Protein AF-0000000066664271 (afdb_homodimer)

Foldseek 3Di:
DDDLVLVCLQAVPDVVLQCLQAAVLSDPAFFQDPPHLDRNVRNVVVLVVLCVLFVQAQDWAEEEEACALPSSVCCSCVPRNHQAYEYEHQDPVSQVNVVVVVDHRYYYYNDDLVPDDDPAATQGYEYAAPVQQQAFPVCVVVVNLLVSLLVVLVSNLVRHDAFGKYKYKHKAQFDDDPDPVLNVLVVCLQVNNRDRTHGYHPVSNVSRNPPFKDWDDKDKDLVRRLSNLVSSLVSLVVCQVVCCVPPRDVVSVVSNSNSVSSNVCSVVVSMIMMITRITGDPDRD/DDDLVLVCLQAVPDVVLQCLQAAVLSDPAFFQDPPHLDRNVRNVVVLVVLCVLFVQAQDWAEEEEACALPSSVCCSCPPRNNQAYEYEHQDPVSQVNVVVVVDHRYYYYNDDLVPDDDPAATQGYEYAAPVQQQAFPVCVVVVNLLVSLLVVLVSNLVRHDAFGKYKYKHKAQDDDDPDPVLNVLVVCLQVNNRDRTHGYHPVSNVSRNPPFKDWDDKDKDLVRRLSNLVSSLVSLVVCQVVCCVPPRDVVSVVSNSNSVSSNVCSVVVSMIMMITRITGDPDGD

Solvent-accessible surface area (backbone atoms only — not comparable to full-atom values): 28493 Å² total; per-residue (Å²): 80,40,48,65,70,34,51,38,72,58,62,61,59,64,66,70,63,51,57,60,27,40,38,96,70,58,60,91,69,63,29,37,50,89,89,46,89,48,66,56,61,10,42,52,44,32,50,51,52,43,37,58,38,16,60,67,45,41,90,34,35,35,36,29,47,44,32,59,74,33,51,65,56,49,44,38,31,76,71,51,50,21,54,37,34,37,29,29,26,72,41,64,67,31,44,51,51,41,60,70,66,61,49,77,43,58,47,74,45,73,42,54,78,90,72,60,76,74,95,64,63,21,44,22,34,35,30,60,59,37,66,29,31,51,30,24,58,67,38,47,76,68,70,38,39,42,60,43,49,23,51,54,41,46,51,56,47,74,42,37,39,78,76,14,18,34,13,38,32,37,54,25,45,63,44,77,64,87,49,67,70,57,44,50,50,52,48,48,44,36,63,71,53,37,32,46,39,28,57,42,37,68,44,43,50,60,62,13,36,52,64,38,33,41,73,42,33,37,37,46,38,31,69,30,33,26,50,39,35,47,51,29,42,53,33,42,59,75,41,41,68,60,39,33,72,75,71,30,57,68,54,49,54,49,52,52,49,49,33,52,51,47,28,51,29,26,74,70,42,35,30,36,29,36,39,34,21,26,35,48,40,76,76,56,129,79,40,47,64,72,34,50,38,71,59,64,62,58,63,66,70,64,50,58,60,27,41,38,95,70,59,62,90,68,64,28,37,50,89,89,46,90,48,64,54,61,8,42,51,46,34,51,50,52,42,36,59,38,15,62,68,44,40,91,35,36,34,36,30,46,43,33,59,73,33,51,66,54,49,45,38,32,75,73,51,50,23,54,37,33,37,30,29,25,71,41,64,69,32,44,52,51,40,59,68,66,61,50,77,44,56,47,74,43,71,41,54,77,92,72,60,76,75,95,64,65,22,45,20,33,34,30,60,58,36,67,30,31,52,30,24,57,67,39,45,77,70,71,38,39,42,61,44,49,22,51,55,40,46,51,56,46,73,42,36,38,80,76,14,20,35,13,39,33,36,55,26,43,64,44,78,63,87,48,66,70,55,43,50,50,53,49,47,43,36,63,70,53,37,33,47,40,28,56,44,38,67,42,42,50,61,61,13,36,50,65,38,33,40,73,43,34,36,37,45,38,30,68,31,33,25,50,39,34,47,52,29,41,54,34,41,58,74,40,40,69,62,40,33,72,74,70,29,58,66,55,49,53,51,52,52,48,49,32,51,50,49,30,52,30,26,73,70,43,34,29,37,29,38,40,35,20,26,36,48,39,76,76,57,128

Radius of gyration: 25.52 Å; Cα contacts (8 Å, |Δi|>4): 1141; chains: 2; bounding box: 51×79×54 Å

InterPro domains:
  IPR003333 Cyclopropane mycolic acid synthase [PIRSF003085] (2-283)
  IPR029063 S-adenosyl-L-methionine-dependent methyltransferase superfamily [G3DSA:3.40.50.150] (1-280)
  IPR029063 S-adenosyl-L-methionine-dependent methyltransferase superfamily [SSF53335] (11-280)
  IPR050723 Cyclopropane Fatty Acid Synthase/Methyltransferase [PTHR43667] (3-283)

pLDDT: mean 92.98, std 7.68, range [58.53, 98.94]

Structure (mmCIF, N/CA/C/O backbone):
data_AF-0000000066664271-model_v1
#
loop_
_entity.id
_entity.type
_entity.pdbx_description
1 polymer 'Cyclopropane-fatty-acyl-phospholipid synthase'
#
loop_
_atom_site.group_PDB
_atom_site.id
_atom_site.type_symbol
_atom_site.label_atom_id
_atom_site.label_alt_id
_atom_site.label_comp_id
_atom_site.label_asym_id
_atom_site.label_entity_id
_atom_site.label_seq_id
_atom_site.pdbx_PDB_ins_code
_atom_site.Cartn_x
_atom_site.Cartn_y
_atom_site.Cartn_z
_atom_site.occupancy
_atom_site.B_iso_or_equiv
_atom_site.auth_seq_id
_atom_site.auth_comp_id
_atom_site.auth_asym_id
_atom_site.auth_atom_id
_atom_site.pdbx_PDB_model_num
ATOM 1 N N . MET A 1 1 ? 8.594 23.844 -4.133 1 72.44 1 MET A N 1
ATOM 2 C CA . MET A 1 1 ? 8.234 23.734 -2.723 1 72.44 1 MET A CA 1
ATOM 3 C C . MET A 1 1 ? 7.539 25.016 -2.244 1 72.44 1 MET A C 1
ATOM 5 O O . MET A 1 1 ? 7.848 26.109 -2.717 1 72.44 1 MET A O 1
ATOM 9 N N . SER A 1 2 ? 6.586 24.766 -1.342 1 73.69 2 SER A N 1
ATOM 10 C CA . SER A 1 2 ? 5.961 25.938 -0.726 1 73.69 2 SER A CA 1
ATOM 11 C C . SER A 1 2 ? 6.992 26.812 -0.028 1 73.69 2 SER A C 1
ATOM 13 O O . SER A 1 2 ? 7.934 26.312 0.585 1 73.69 2 SER A O 1
ATOM 15 N N . SER A 1 3 ? 6.766 28.094 -0.192 1 72.31 3 SER A N 1
ATOM 16 C CA . SER A 1 3 ? 7.641 29.047 0.48 1 72.31 3 SER A CA 1
ATOM 17 C C . SER A 1 3 ? 7.27 29.203 1.951 1 72.31 3 SER A C 1
ATOM 19 O O . SER A 1 3 ? 6.191 28.781 2.369 1 72.31 3 SER A O 1
ATOM 21 N N . LYS A 1 4 ? 8.188 29.781 2.746 1 72.81 4 LYS A N 1
ATOM 22 C CA . LYS A 1 4 ? 7.918 30.125 4.141 1 72.81 4 LYS A CA 1
ATOM 23 C C . LYS A 1 4 ? 6.664 30.984 4.27 1 72.81 4 LYS A C 1
ATOM 25 O O . LYS A 1 4 ? 5.852 30.766 5.172 1 72.81 4 LYS A O 1
ATOM 30 N N . ALA A 1 5 ? 6.539 31.891 3.344 1 63.78 5 ALA A N 1
ATOM 31 C CA . ALA A 1 5 ? 5.395 32.781 3.354 1 63.78 5 ALA A CA 1
ATOM 32 C C . ALA A 1 5 ? 4.094 32.031 3.115 1 63.78 5 ALA A C 1
ATOM 34 O O . ALA A 1 5 ? 3.074 32.312 3.748 1 63.78 5 ALA A O 1
ATOM 35 N N . GLU A 1 6 ? 4.117 31.094 2.299 1 70.5 6 GLU A N 1
ATOM 36 C CA . GLU A 1 6 ? 2.939 30.281 1.983 1 70.5 6 GLU A CA 1
ATOM 37 C C . GLU A 1 6 ? 2.557 29.375 3.154 1 70.5 6 GLU A C 1
ATOM 39 O O . GLU A 1 6 ? 1.373 29.203 3.451 1 70.5 6 GLU A O 1
ATOM 44 N N . ILE A 1 7 ? 3.486 28.844 3.809 1 71.81 7 ILE A N 1
ATOM 45 C CA . ILE A 1 7 ? 3.256 28 4.973 1 71.81 7 ILE A CA 1
ATOM 46 C C . ILE A 1 7 ? 2.678 28.828 6.113 1 71.81 7 ILE A C 1
ATOM 48 O O . ILE A 1 7 ? 1.807 28.375 6.852 1 71.81 7 ILE A O 1
ATOM 52 N N . ALA A 1 8 ? 3.107 29.984 6.227 1 66 8 ALA A N 1
ATOM 53 C CA . ALA A 1 8 ? 2.666 30.906 7.277 1 66 8 ALA A CA 1
ATOM 54 C C . ALA A 1 8 ? 1.174 31.203 7.156 1 66 8 ALA A C 1
ATOM 56 O O . ALA A 1 8 ? 0.493 31.406 8.164 1 66 8 ALA A O 1
ATOM 57 N N . VAL A 1 9 ? 0.705 31.25 5.973 1 59.56 9 VAL A N 1
ATOM 58 C CA . VAL A 1 9 ? -0.709 31.516 5.73 1 59.56 9 VAL A CA 1
ATOM 59 C C . VAL A 1 9 ? -1.565 30.484 6.473 1 59.56 9 VAL A C 1
ATOM 61 O O . VAL A 1 9 ? -2.592 30.844 7.059 1 59.56 9 VAL A O 1
ATOM 64 N N . SER A 1 10 ? -1.077 29.359 6.5 1 64.56 10 SER A N 1
ATOM 65 C CA . SER A 1 10 ? -1.885 28.266 7.023 1 64.56 10 SER A CA 1
ATOM 66 C C . SER A 1 10 ? -1.554 27.969 8.484 1 64.56 10 SER A C 1
ATOM 68 O O . SER A 1 10 ? -2.393 27.469 9.227 1 64.56 10 SER A O 1
ATOM 70 N N . TYR A 1 11 ? -0.412 28.516 8.883 1 67.06 11 TYR A N 1
ATOM 71 C CA . TYR A 1 11 ? 0.021 27.969 10.164 1 67.06 11 TYR A CA 1
ATOM 72 C C . TYR A 1 11 ? 0.37 29.094 11.141 1 67.06 11 TYR A C 1
ATOM 74 O O . TYR A 1 11 ? 0.579 28.844 12.328 1 67.06 11 TYR A O 1
ATOM 82 N N . ASP A 1 12 ? 0.275 30.312 10.695 1 68.25 12 ASP A N 1
ATOM 83 C CA . ASP A 1 12 ? 0.764 31.375 11.562 1 68.25 12 ASP A CA 1
ATOM 84 C C . ASP A 1 12 ? -0.395 32.156 12.188 1 68.25 12 ASP A C 1
ATOM 86 O O . ASP A 1 12 ? -0.211 33.281 12.656 1 68.25 12 ASP A O 1
ATOM 90 N N . LEU A 1 13 ? -1.434 31.578 12.148 1 76.38 13 LEU A N 1
ATOM 91 C CA . LEU A 1 13 ? -2.543 32.156 12.898 1 76.38 13 LEU A CA 1
ATOM 92 C C . LEU A 1 13 ? -2.332 31.969 14.398 1 76.38 13 LEU A C 1
ATOM 94 O O . LEU A 1 13 ? -1.449 31.219 14.82 1 76.38 13 LEU A O 1
ATOM 98 N N . ASP A 1 14 ? -3.043 32.75 15.164 1 81.44 14 ASP A N 1
ATOM 99 C CA . ASP A 1 14 ? -3.049 32.656 16.625 1 81.44 14 ASP A CA 1
ATOM 100 C C . ASP A 1 14 ? -3.316 31.203 17.062 1 81.44 14 ASP A C 1
ATOM 102 O O . ASP A 1 14 ? -4.359 30.641 16.734 1 81.44 14 ASP A O 1
ATOM 106 N N . PRO A 1 15 ? -2.354 30.594 17.781 1 83.88 15 PRO A N 1
ATOM 107 C CA . PRO A 1 15 ? -2.541 29.219 18.234 1 83.88 15 PRO A CA 1
ATOM 108 C C . PRO A 1 15 ? -3.828 29.031 19.031 1 83.88 15 PRO A C 1
ATOM 110 O O . PRO A 1 15 ? -4.391 27.938 19.062 1 83.88 15 PRO A O 1
ATOM 113 N N . GLU A 1 16 ? -4.273 30.109 19.656 1 89.75 16 GLU A N 1
ATOM 114 C CA . GLU A 1 16 ? -5.5 30.016 20.438 1 89.75 16 GLU A CA 1
ATOM 115 C C . GLU A 1 16 ? -6.703 29.703 19.547 1 89.75 16 GLU A C 1
ATOM 117 O O . GLU A 1 16 ? -7.648 29.047 19.984 1 89.75 16 GLU A O 1
ATOM 122 N N . PHE A 1 17 ? -6.617 30.203 18.312 1 93.19 17 PHE A N 1
ATOM 123 C CA . PHE A 1 17 ? -7.672 29.891 17.344 1 93.19 17 PHE A CA 1
ATOM 124 C C . PHE A 1 17 ? -7.738 28.391 17.078 1 93.19 17 PHE A C 1
ATOM 126 O O . PHE A 1 17 ? -8.82 27.797 17.125 1 93.19 17 PHE A O 1
ATOM 133 N N . TYR A 1 18 ? -6.605 27.719 16.906 1 91 18 TYR A N 1
ATOM 134 C CA . TYR A 1 18 ? -6.547 26.297 16.578 1 91 18 TYR A CA 1
ATOM 135 C C . TYR A 1 18 ? -6.934 25.438 17.766 1 91 18 TYR A C 1
ATOM 137 O O . TYR A 1 18 ? -7.527 24.375 17.609 1 91 18 TYR A O 1
ATOM 145 N N . ARG A 1 19 ? -6.668 25.906 18.938 1 91.62 19 ARG A N 1
ATOM 146 C CA . ARG A 1 19 ? -6.965 25.156 20.156 1 91.62 19 ARG A CA 1
ATOM 147 C C . ARG A 1 19 ? -8.469 24.953 20.328 1 91.62 19 ARG A C 1
ATOM 149 O O . ARG A 1 19 ? -8.898 24.031 21.016 1 91.62 19 ARG A O 1
ATOM 156 N N . LEU A 1 20 ? -9.219 25.844 19.688 1 95.31 20 LEU A N 1
ATOM 157 C CA . LEU A 1 20 ? -10.672 25.812 19.875 1 95.31 20 LEU A CA 1
ATOM 158 C C . LEU A 1 20 ? -11.281 24.609 19.141 1 95.31 20 LEU A C 1
ATOM 160 O O . LEU A 1 20 ? -12.383 24.172 19.484 1 95.31 20 LEU A O 1
ATOM 164 N N . TRP A 1 21 ? -10.539 24.078 18.094 1 95.69 21 TRP A N 1
ATOM 165 C CA . TRP A 1 21 ? -11.258 23.078 17.312 1 95.69 21 TRP A CA 1
ATOM 166 C C . TRP A 1 21 ? -10.359 21.891 16.984 1 95.69 21 TRP A C 1
ATOM 168 O O . TRP A 1 21 ? -10.836 20.859 16.516 1 95.69 21 TRP A O 1
ATOM 178 N N . LEU A 1 22 ? -9.109 21.953 17.25 1 93.94 22 LEU A N 1
ATOM 179 C CA . LEU A 1 22 ? -8.234 20.781 17.125 1 93.94 22 LEU A CA 1
ATOM 180 C C . LEU A 1 22 ? -8.273 19.953 18.406 1 93.94 22 LEU A C 1
ATOM 182 O O . LEU A 1 22 ? -9.031 20.266 19.328 1 93.94 22 LEU A O 1
ATOM 186 N N . ASP A 1 23 ? -7.57 18.797 18.453 1 93.69 23 ASP A N 1
ATOM 187 C CA . ASP A 1 23 ? -7.453 17.984 19.656 1 93.69 23 ASP A CA 1
ATOM 188 C C . ASP A 1 23 ? -6.535 18.641 20.688 1 93.69 23 ASP A C 1
ATOM 190 O O . ASP A 1 23 ? -5.902 19.656 20.391 1 93.69 23 ASP A O 1
ATOM 194 N N . SER A 1 24 ? -6.453 18.094 21.891 1 91.44 24 SER A N 1
ATOM 195 C CA . SER A 1 24 ? -5.754 18.703 23.016 1 91.44 24 SER A CA 1
ATOM 196 C C . SER A 1 24 ? -4.262 18.844 22.734 1 91.44 24 SER A C 1
ATOM 198 O O . SER A 1 24 ? -3.584 19.672 23.328 1 91.44 24 SER A O 1
ATOM 200 N N . ARG A 1 25 ? -3.766 18.094 21.75 1 87.12 25 ARG A N 1
ATOM 201 C CA . ARG A 1 25 ? -2.344 18.141 21.422 1 87.12 25 ARG A CA 1
ATOM 202 C C . ARG A 1 25 ? -2.102 18.953 20.156 1 87.12 25 ARG A C 1
ATOM 204 O O . ARG A 1 25 ? -0.963 19.078 19.703 1 87.12 25 ARG A O 1
ATOM 211 N N . MET A 1 26 ? -3.119 19.438 19.516 1 86.19 26 MET A N 1
ATOM 212 C CA . MET A 1 26 ? -3.076 20.359 18.391 1 86.19 26 MET A CA 1
ATOM 213 C C . MET A 1 26 ? -2.502 19.688 17.141 1 86.19 26 MET A C 1
ATOM 215 O O . MET A 1 26 ? -1.644 20.25 16.469 1 86.19 26 MET A O 1
ATOM 219 N N . ASN A 1 27 ? -2.893 18.438 17 1 89.44 27 ASN A N 1
ATOM 220 C CA . ASN A 1 27 ? -2.57 17.781 15.727 1 89.44 27 ASN A CA 1
ATOM 221 C C . ASN A 1 27 ? -3.404 18.344 14.578 1 89.44 27 ASN A C 1
ATOM 223 O O . ASN A 1 27 ? -4.637 18.359 14.648 1 89.44 27 ASN A O 1
ATOM 227 N N . TYR A 1 28 ? -2.723 18.781 13.547 1 88.25 28 TYR A N 1
ATOM 228 C CA . TYR A 1 28 ? -3.416 19.375 12.406 1 88.25 28 TYR A CA 1
ATOM 229 C C . TYR A 1 28 ? -3.346 18.453 11.188 1 88.25 28 TYR A C 1
ATOM 231 O O . TYR A 1 28 ? -2.92 18.875 10.109 1 88.25 28 TYR A O 1
ATOM 239 N N . THR A 1 29 ? -3.672 17.172 11.352 1 93.25 29 THR A N 1
ATOM 240 C CA . THR A 1 29 ? -3.768 16.156 10.312 1 93.25 29 THR A CA 1
ATOM 241 C C . THR A 1 29 ? -4.742 15.055 10.719 1 93.25 29 THR A C 1
ATOM 243 O O . THR A 1 29 ? -5.434 15.172 11.734 1 93.25 29 THR A O 1
ATOM 246 N N . CYS A 1 30 ? -4.797 14.047 9.984 1 96.5 30 CYS A N 1
ATOM 247 C CA . CYS A 1 30 ? -5.785 12.984 10.086 1 96.5 30 CYS A CA 1
ATOM 248 C C . CYS A 1 30 ? -5.527 12.117 11.312 1 96.5 30 CYS A C 1
ATOM 250 O O . CYS A 1 30 ? -4.387 11.727 11.57 1 96.5 30 CYS A O 1
ATOM 252 N N . GLY A 1 31 ? -6.625 11.883 12.148 1 97.81 31 GLY A N 1
ATOM 253 C CA . GLY A 1 31 ? -6.57 10.828 13.148 1 97.81 31 GLY A CA 1
ATOM 254 C C . GLY A 1 31 ? -6.945 9.461 12.602 1 97.81 31 GLY A C 1
ATOM 255 O O . GLY A 1 31 ? -7.312 9.336 11.43 1 97.81 31 GLY A O 1
ATOM 256 N N . VAL A 1 32 ? -6.766 8.383 13.406 1 98.44 32 VAL A N 1
ATOM 257 C CA . VAL A 1 32 ? -7.137 7.02 13.047 1 98.44 32 VAL A CA 1
ATOM 258 C C . VAL A 1 32 ? -8.258 6.535 13.953 1 98.44 32 VAL A C 1
ATOM 260 O O . VAL A 1 32 ? -8.07 6.41 15.172 1 98.44 32 VAL A O 1
ATOM 263 N N . PHE A 1 33 ? -9.391 6.18 13.391 1 98.44 33 PHE A N 1
ATOM 264 C CA . PHE A 1 33 ? -10.602 5.922 14.156 1 98.44 33 PHE A CA 1
ATOM 265 C C . PHE A 1 33 ? -10.938 4.434 14.156 1 98.44 33 PHE A C 1
ATOM 267 O O . PHE A 1 33 ? -12.109 4.055 14.219 1 98.44 33 PHE A O 1
ATOM 274 N N . ASP A 1 34 ? -10.023 3.525 14.117 1 96.19 34 ASP A N 1
ATOM 275 C CA . ASP A 1 34 ? -10.242 2.084 14.055 1 96.19 34 ASP A CA 1
ATOM 276 C C . ASP A 1 34 ? -11.016 1.592 15.273 1 96.19 34 ASP A C 1
ATOM 278 O O . ASP A 1 34 ? -11.891 0.733 15.156 1 96.19 34 ASP A O 1
ATOM 282 N N . ASP A 1 35 ? -10.727 2.158 16.484 1 95.94 35 ASP A N 1
ATOM 283 C CA . ASP A 1 35 ? -11.312 1.594 17.703 1 95.94 35 ASP A CA 1
ATOM 284 C C . ASP A 1 35 ? -11.867 2.691 18.609 1 95.94 35 ASP A C 1
ATOM 286 O O . ASP A 1 35 ? -11.961 2.516 19.828 1 95.94 35 ASP A O 1
ATOM 290 N N . THR A 1 36 ? -12.102 3.859 18 1 96.88 36 THR A N 1
ATOM 291 C CA . THR A 1 36 ? -12.586 4.977 18.797 1 96.88 36 THR A CA 1
ATOM 292 C C . THR A 1 36 ? -13.391 5.949 17.938 1 96.88 36 THR A C 1
ATOM 294 O O . THR A 1 36 ? -13.25 5.977 16.719 1 96.88 36 THR A O 1
ATOM 297 N N . ASP A 1 37 ? -14.211 6.652 18.562 1 96.25 37 ASP A N 1
ATOM 298 C CA . ASP A 1 37 ? -14.898 7.754 17.906 1 96.25 37 ASP A CA 1
ATOM 299 C C . ASP A 1 37 ? -14.438 9.102 18.453 1 96.25 37 ASP A C 1
ATOM 301 O O . ASP A 1 37 ? -14.891 10.156 18 1 96.25 37 ASP A O 1
ATOM 305 N N . ASP A 1 38 ? -13.508 9.055 19.359 1 97.88 38 ASP A N 1
ATOM 306 C CA . ASP A 1 38 ? -13.008 10.266 20 1 97.88 38 ASP A CA 1
ATOM 307 C C . ASP A 1 38 ? -11.805 10.828 19.266 1 97.88 38 ASP A C 1
ATOM 309 O O . ASP A 1 38 ? -10.867 10.094 18.938 1 97.88 38 ASP A O 1
ATOM 313 N N . LEU A 1 39 ? -11.82 12.117 18.984 1 97.81 39 LEU A N 1
ATOM 314 C CA . LEU A 1 39 ? -10.781 12.758 18.172 1 97.81 39 LEU A CA 1
ATOM 315 C C . LEU A 1 39 ? -9.422 12.656 18.859 1 97.81 39 LEU A C 1
ATOM 317 O O . LEU A 1 39 ? -8.422 12.344 18.203 1 97.81 39 LEU A O 1
ATOM 321 N N . ASP A 1 40 ? -9.352 12.953 20.141 1 97 40 ASP A N 1
ATOM 322 C CA . ASP A 1 40 ? -8.07 12.93 20.844 1 97 40 ASP A CA 1
ATOM 323 C C . ASP A 1 40 ? -7.449 11.539 20.812 1 97 40 ASP A C 1
ATOM 325 O O . ASP A 1 40 ? -6.262 11.391 20.531 1 97 40 ASP A O 1
ATOM 329 N N . THR A 1 41 ? -8.281 10.523 21.062 1 97.56 41 THR A N 1
ATOM 330 C CA . THR A 1 41 ? -7.809 9.141 21.031 1 97.56 41 THR A CA 1
ATOM 331 C C . THR A 1 41 ? -7.395 8.742 19.609 1 97.56 41 THR A C 1
ATOM 333 O O . THR A 1 41 ? -6.414 8.016 19.438 1 97.56 41 THR A O 1
ATOM 336 N N . ALA A 1 42 ? -8.133 9.211 18.609 1 98.31 42 ALA A N 1
ATOM 337 C CA . ALA A 1 42 ? -7.82 8.906 17.203 1 98.31 42 ALA A CA 1
ATOM 338 C C . ALA A 1 42 ? -6.469 9.492 16.812 1 98.31 42 ALA A C 1
ATOM 340 O O . ALA A 1 42 ? -5.734 8.891 16.016 1 98.31 42 ALA A O 1
ATOM 341 N N . GLN A 1 43 ? -6.203 10.656 17.328 1 97.25 43 GLN A N 1
ATOM 342 C CA . GLN A 1 43 ? -4.938 11.305 17.016 1 97.25 43 GLN A CA 1
ATOM 343 C C . GLN A 1 43 ? -3.758 10.539 17.609 1 97.25 43 GLN A C 1
ATOM 345 O O . GLN A 1 43 ? -2.711 10.406 16.969 1 97.25 43 GLN A O 1
ATOM 350 N N . LEU A 1 44 ? -3.92 10.016 18.766 1 95.62 44 LEU A N 1
ATOM 351 C CA . LEU A 1 44 ? -2.885 9.188 19.375 1 95.62 44 LEU A CA 1
ATOM 352 C C . LEU A 1 44 ? -2.723 7.871 18.609 1 95.62 44 LEU A C 1
ATOM 354 O O . LEU A 1 44 ? -1.604 7.379 18.453 1 95.62 44 LEU A O 1
ATOM 358 N N . ALA A 1 45 ? -3.865 7.312 18.203 1 97.44 45 ALA A N 1
ATOM 359 C CA . ALA A 1 45 ? -3.832 6.078 17.422 1 97.44 45 ALA A CA 1
ATOM 360 C C . ALA A 1 45 ? -3.047 6.27 16.125 1 97.44 45 ALA A C 1
ATOM 362 O O . ALA A 1 45 ? -2.324 5.367 15.695 1 97.44 45 ALA A O 1
ATOM 363 N N . LYS A 1 46 ? -3.211 7.438 15.516 1 97.94 46 LYS A N 1
ATOM 364 C CA . LYS A 1 46 ? -2.457 7.75 14.305 1 97.94 46 LYS A CA 1
ATOM 365 C C . LYS A 1 46 ? -0.956 7.75 14.57 1 97.94 46 LYS A C 1
ATOM 367 O O . LYS A 1 46 ? -0.177 7.211 13.781 1 97.94 46 LYS A O 1
ATOM 372 N N . LEU A 1 47 ? -0.535 8.344 15.664 1 96.5 47 LEU A N 1
ATOM 373 C CA . LEU A 1 47 ? 0.884 8.359 16.016 1 96.5 47 LEU A CA 1
ATOM 374 C C . LEU A 1 47 ? 1.402 6.945 16.25 1 96.5 47 LEU A C 1
ATOM 376 O O . LEU A 1 47 ? 2.523 6.613 15.867 1 96.5 47 LEU A O 1
ATOM 380 N N . ALA A 1 48 ? 0.552 6.16 16.891 1 96.12 48 ALA A N 1
ATOM 381 C CA . ALA A 1 48 ? 0.943 4.777 17.156 1 96.12 48 ALA A CA 1
ATOM 382 C C . ALA A 1 48 ? 1.197 4.02 15.852 1 96.12 48 ALA A C 1
ATOM 384 O O . ALA A 1 48 ? 2.162 3.26 15.75 1 96.12 48 ALA A O 1
ATOM 385 N N . VAL A 1 49 ? 0.373 4.215 14.875 1 97.69 49 VAL A N 1
ATOM 386 C CA . VAL A 1 49 ? 0.541 3.57 13.578 1 97.69 49 VAL A CA 1
ATOM 387 C C . VAL A 1 49 ? 1.861 4.008 12.945 1 97.69 49 VAL A C 1
ATOM 389 O O . VAL A 1 49 ? 2.639 3.176 12.477 1 97.69 49 VAL A O 1
ATOM 392 N N . LEU A 1 50 ? 2.104 5.277 12.945 1 98.38 50 LEU A N 1
ATOM 393 C CA . LEU A 1 50 ? 3.301 5.812 12.305 1 98.38 50 LEU A CA 1
ATOM 394 C C . LEU A 1 50 ? 4.559 5.383 13.055 1 98.38 50 LEU A C 1
ATOM 396 O O . LEU A 1 50 ? 5.609 5.176 12.445 1 98.38 50 LEU A O 1
ATOM 400 N N . HIS A 1 51 ? 4.414 5.266 14.398 1 97.88 51 HIS A N 1
ATOM 401 C CA . HIS A 1 51 ? 5.547 4.785 15.18 1 97.88 51 HIS A CA 1
ATOM 402 C C . HIS A 1 51 ? 5.855 3.326 14.867 1 97.88 51 HIS A C 1
ATOM 404 O O . HIS A 1 51 ? 7.02 2.932 14.812 1 97.88 51 HIS A O 1
ATOM 410 N N . GLU A 1 52 ? 4.816 2.564 14.695 1 97.88 52 GLU A N 1
ATOM 411 C CA . GLU A 1 52 ? 5.004 1.18 14.273 1 97.88 52 GLU A CA 1
ATOM 412 C C . GLU A 1 52 ? 5.656 1.106 12.898 1 97.88 52 GLU A C 1
ATOM 414 O O . GLU A 1 52 ? 6.594 0.33 12.695 1 97.88 52 GLU A O 1
ATOM 419 N N . PHE A 1 53 ? 5.211 1.924 11.961 1 98.75 53 PHE A N 1
ATOM 420 C CA . PHE A 1 53 ? 5.711 1.929 10.594 1 98.75 53 PHE A CA 1
ATOM 421 C C . PHE A 1 53 ? 7.184 2.324 10.555 1 98.75 53 PHE A C 1
ATOM 423 O O . PHE A 1 53 ? 7.949 1.822 9.727 1 98.75 53 PHE A O 1
ATOM 430 N N . ALA A 1 54 ? 7.586 3.186 11.477 1 98.62 54 ALA A N 1
ATOM 431 C CA . ALA A 1 54 ? 8.977 3.643 11.5 1 98.62 54 ALA A CA 1
ATOM 432 C C . ALA A 1 54 ? 9.82 2.768 12.422 1 98.62 54 ALA A C 1
ATOM 434 O O . ALA A 1 54 ? 11.016 3.021 12.602 1 98.62 54 ALA A O 1
ATOM 435 N N . ARG A 1 55 ? 9.211 1.806 13.102 1 97.81 55 ARG A N 1
ATOM 436 C CA . ARG A 1 55 ? 9.875 0.905 14.039 1 97.81 55 ARG A CA 1
ATOM 437 C C . ARG A 1 55 ? 10.547 1.686 15.164 1 97.81 55 ARG A C 1
ATOM 439 O O . ARG A 1 55 ? 11.727 1.461 15.461 1 97.81 55 ARG A O 1
ATOM 446 N N . ILE A 1 56 ? 9.812 2.52 15.727 1 97.88 56 ILE A N 1
ATOM 447 C CA . ILE A 1 56 ? 10.305 3.357 16.812 1 97.88 56 ILE A CA 1
ATOM 448 C C . ILE A 1 56 ? 10.656 2.488 18.016 1 97.88 56 ILE A C 1
ATOM 450 O O . ILE A 1 56 ? 9.914 1.564 18.359 1 97.88 56 ILE A O 1
ATOM 454 N N . ALA A 1 57 ? 11.75 2.787 18.625 1 95.5 57 ALA A N 1
ATOM 455 C CA . ALA A 1 57 ? 12.234 2.127 19.828 1 95.5 57 ALA A CA 1
ATOM 456 C C . ALA A 1 57 ? 13.055 3.084 20.688 1 95.5 57 ALA A C 1
ATOM 458 O O . ALA A 1 57 ? 13.578 4.086 20.188 1 95.5 57 ALA A O 1
ATOM 459 N N . PRO A 1 58 ? 13.156 2.803 21.953 1 94.06 58 PRO A N 1
ATOM 460 C CA . PRO A 1 58 ? 13.828 3.723 22.875 1 94.06 58 PRO A CA 1
ATOM 461 C C . PRO A 1 58 ? 15.266 4.016 22.469 1 94.06 58 PRO A C 1
ATOM 463 O O . PRO A 1 58 ? 15.758 5.129 22.672 1 94.06 58 PRO A O 1
ATOM 466 N N . ASP A 1 59 ? 15.938 3.154 21.938 1 90.94 59 ASP A N 1
ATOM 467 C CA . ASP A 1 59 ? 17.359 3.309 21.641 1 90.94 59 ASP A CA 1
ATOM 468 C C . ASP A 1 59 ? 17.578 3.924 20.266 1 90.94 59 ASP A C 1
ATOM 470 O O . ASP A 1 59 ? 18.719 4.074 19.812 1 90.94 59 ASP A O 1
ATOM 474 N N . ARG A 1 60 ? 16.578 4.406 19.625 1 93.06 60 ARG A N 1
ATOM 475 C CA . ARG A 1 60 ? 16.672 4.895 18.25 1 93.06 60 ARG A CA 1
ATOM 476 C C . ARG A 1 60 ? 16.688 6.418 18.219 1 93.06 60 ARG A C 1
ATOM 478 O O . ARG A 1 60 ? 16.016 7.07 19.016 1 93.06 60 ARG A O 1
ATOM 485 N N . THR A 1 61 ? 17.5 6.938 17.312 1 97.5 61 THR A N 1
ATOM 486 C CA . THR A 1 61 ? 17.438 8.352 16.969 1 97.5 61 THR A CA 1
ATOM 487 C C . THR A 1 61 ? 16.422 8.586 15.852 1 97.5 61 THR A C 1
ATOM 489 O O . THR A 1 61 ? 16.406 7.871 14.844 1 97.5 61 THR A O 1
ATOM 492 N N . VAL A 1 62 ? 15.555 9.617 16.062 1 98.62 62 VAL A N 1
ATOM 493 C CA . VAL A 1 62 ? 14.43 9.773 15.148 1 98.62 62 VAL A CA 1
ATOM 494 C C . VAL A 1 62 ? 14.438 11.188 14.562 1 98.62 62 VAL A C 1
ATOM 496 O O . VAL A 1 62 ? 14.664 12.164 15.281 1 98.62 62 VAL A O 1
ATOM 499 N N . LEU A 1 63 ? 14.25 11.281 13.266 1 98.75 63 LEU A N 1
ATOM 500 C CA . LEU A 1 63 ? 14.078 12.555 12.57 1 98.75 63 LEU A CA 1
ATOM 501 C C . LEU A 1 63 ? 12.625 12.773 12.188 1 98.75 63 LEU A C 1
ATOM 503 O O . LEU A 1 63 ? 11.992 11.883 11.602 1 98.75 63 LEU A O 1
ATOM 507 N N . ASP A 1 64 ? 12.086 13.891 12.578 1 98.56 64 ASP A N 1
ATOM 508 C CA . ASP A 1 64 ? 10.75 14.312 12.172 1 98.56 64 ASP A CA 1
ATOM 509 C C . ASP A 1 64 ? 10.82 15.469 11.18 1 98.56 64 ASP A C 1
ATOM 511 O O . ASP A 1 64 ? 11.031 16.625 11.57 1 98.56 64 ASP A O 1
ATOM 515 N N . ILE A 1 65 ? 10.57 15.188 9.898 1 98.25 65 ILE A N 1
ATOM 516 C CA . ILE A 1 65 ? 10.656 16.188 8.836 1 98.25 65 ILE A CA 1
ATOM 517 C C . ILE A 1 65 ? 9.328 16.938 8.727 1 98.25 65 ILE A C 1
ATOM 519 O O . ILE A 1 65 ? 8.328 16.359 8.297 1 98.25 65 ILE A O 1
ATOM 523 N N . GLY A 1 66 ? 9.344 18.172 8.945 1 95.88 66 GLY A N 1
ATOM 524 C CA . GLY A 1 66 ? 8.094 18.906 9.086 1 95.88 66 GLY A CA 1
ATOM 525 C C . GLY A 1 66 ? 7.395 18.641 10.406 1 95.88 66 GLY A C 1
ATOM 526 O O . GLY A 1 66 ? 6.25 18.172 10.422 1 95.88 66 GLY A O 1
ATOM 527 N N . CYS A 1 67 ? 8.039 19.094 11.492 1 95.5 67 CYS A N 1
ATOM 528 C CA . CYS A 1 67 ? 7.641 18.594 12.805 1 95.5 67 CYS A CA 1
ATOM 529 C C . CYS A 1 67 ? 6.512 19.438 13.383 1 95.5 67 CYS A C 1
ATOM 531 O O . CYS A 1 67 ? 5.984 19.125 14.453 1 95.5 67 CYS A O 1
ATOM 533 N N . GLY A 1 68 ? 6.09 20.5 12.695 1 89.88 68 GLY A N 1
ATOM 534 C CA . GLY A 1 68 ? 5.012 21.328 13.203 1 89.88 68 GLY A CA 1
ATOM 535 C C . GLY A 1 68 ? 5.289 21.891 14.586 1 89.88 68 GLY A C 1
ATOM 536 O O . GLY A 1 68 ? 6.375 22.406 14.844 1 89.88 68 GLY A O 1
ATOM 537 N N . TRP A 1 69 ? 4.289 21.812 15.438 1 86.75 69 TRP A N 1
ATOM 538 C CA . TRP A 1 69 ? 4.406 22.375 16.781 1 86.75 69 TRP A CA 1
ATOM 539 C C . TRP A 1 69 ? 5.133 21.406 17.703 1 86.75 69 TRP A C 1
ATOM 541 O O . TRP A 1 69 ? 5.211 21.625 18.922 1 86.75 69 TRP A O 1
ATOM 551 N N . GLY A 1 70 ? 5.562 20.281 17.172 1 92.19 70 GLY A N 1
ATOM 552 C CA . GLY A 1 70 ? 6.418 19.375 17.938 1 92.19 70 GLY A CA 1
ATOM 553 C C . GLY A 1 70 ? 5.641 18.344 18.734 1 92.19 70 GLY A C 1
ATOM 554 O O . GLY A 1 70 ? 6.191 17.719 19.641 1 92.19 70 GLY A O 1
ATOM 555 N N . ASN A 1 71 ? 4.383 18.156 18.391 1 91.12 71 ASN A N 1
ATOM 556 C CA . ASN A 1 71 ? 3.57 17.203 19.141 1 91.12 71 ASN A CA 1
ATOM 557 C C . ASN A 1 71 ? 4.098 15.773 19 1 91.12 71 ASN A C 1
ATOM 559 O O . ASN A 1 71 ? 4.137 15.023 19.969 1 91.12 71 ASN A O 1
ATOM 563 N N . ASN A 1 72 ? 4.434 15.406 17.828 1 95.69 72 ASN A N 1
ATOM 564 C CA . ASN A 1 72 ? 5.012 14.086 17.609 1 95.69 72 ASN A CA 1
ATOM 565 C C . ASN A 1 72 ? 6.332 13.922 18.359 1 95.69 72 ASN A C 1
ATOM 567 O O . ASN A 1 72 ? 6.602 12.859 18.922 1 95.69 72 ASN A O 1
ATOM 571 N N . LEU A 1 73 ? 7.16 14.953 18.391 1 96.62 73 LEU A N 1
ATOM 572 C CA . LEU A 1 73 ? 8.422 14.914 19.109 1 96.62 73 LEU A CA 1
ATOM 573 C C . LEU A 1 73 ? 8.188 14.656 20.594 1 96.62 73 LEU A C 1
ATOM 575 O O . LEU A 1 73 ? 8.867 13.828 21.203 1 96.62 73 LEU A O 1
ATOM 579 N N . ALA A 1 74 ? 7.211 15.367 21.109 1 94.44 74 ALA A N 1
ATOM 580 C CA . ALA A 1 74 ? 6.863 15.18 22.516 1 94.44 74 ALA A CA 1
ATOM 581 C C . ALA A 1 74 ? 6.414 13.75 22.781 1 94.44 74 ALA A C 1
ATOM 583 O O . ALA A 1 74 ? 6.824 13.141 23.781 1 94.44 74 ALA A O 1
ATOM 584 N N . TYR A 1 75 ? 5.613 13.258 21.906 1 93.88 75 TYR A N 1
ATOM 585 C CA . TYR A 1 75 ? 5.109 11.898 22.078 1 93.88 75 TYR A CA 1
ATOM 586 C C . TYR A 1 75 ? 6.238 10.883 22 1 93.88 75 TYR A C 1
ATOM 588 O O . TYR A 1 75 ? 6.281 9.93 22.781 1 93.88 75 TYR A O 1
ATOM 596 N N . LEU A 1 76 ? 7.125 11.039 21.141 1 96.12 76 LEU A N 1
ATOM 597 C CA . LEU A 1 76 ? 8.266 10.148 20.953 1 96.12 76 LEU A CA 1
ATOM 598 C C . LEU A 1 76 ? 9.086 10.047 22.234 1 96.12 76 LEU A C 1
ATOM 600 O O . LEU A 1 76 ? 9.438 8.945 22.672 1 96.12 76 LEU A O 1
ATOM 604 N N . THR A 1 77 ? 9.383 11.18 22.859 1 95.25 77 THR A N 1
ATOM 605 C CA . THR A 1 77 ? 10.305 11.195 23.984 1 95.25 77 THR A CA 1
ATOM 606 C C . THR A 1 77 ? 9.578 10.883 25.297 1 95.25 77 THR A C 1
ATOM 608 O O . THR A 1 77 ? 10.094 10.164 26.141 1 95.25 77 THR A O 1
ATOM 611 N N . GLN A 1 78 ? 8.336 11.328 25.422 1 92.5 78 GLN A N 1
ATOM 612 C CA . GLN A 1 78 ? 7.641 11.227 26.688 1 92.5 78 GLN A CA 1
ATOM 613 C C . GLN A 1 78 ? 6.895 9.906 26.812 1 92.5 78 GLN A C 1
ATOM 615 O O . GLN A 1 78 ? 6.754 9.359 27.906 1 92.5 78 GLN A O 1
ATOM 620 N N . GLU A 1 79 ? 6.445 9.422 25.672 1 91.06 79 GLU A N 1
ATOM 621 C CA . GLU A 1 79 ? 5.59 8.234 25.719 1 91.06 79 GLU A CA 1
ATOM 622 C C . GLU A 1 79 ? 6.301 7.012 25.156 1 91.06 79 GLU A C 1
ATOM 624 O O . GLU A 1 79 ? 5.992 5.879 25.531 1 91.06 79 GLU A O 1
ATOM 629 N N . ARG A 1 80 ? 7.219 7.215 24.25 1 93.5 80 ARG A N 1
ATOM 630 C CA . ARG A 1 80 ? 7.875 6.082 23.609 1 93.5 80 ARG A CA 1
ATOM 631 C C . ARG A 1 80 ? 9.312 5.941 24.078 1 93.5 80 ARG A C 1
ATOM 633 O O . ARG A 1 80 ? 10.047 5.066 23.625 1 93.5 80 ARG A O 1
ATOM 640 N N . ASP A 1 81 ? 9.789 6.789 24.922 1 94.12 81 ASP A N 1
ATOM 641 C CA . ASP A 1 81 ? 11.094 6.742 25.578 1 94.12 81 ASP A CA 1
ATOM 642 C C . ASP A 1 81 ? 12.227 6.871 24.562 1 94.12 81 ASP A C 1
ATOM 644 O O . ASP A 1 81 ? 13.289 6.273 24.734 1 94.12 81 ASP A O 1
ATOM 648 N N . VAL A 1 82 ? 11.938 7.508 23.453 1 94.94 82 VAL A N 1
ATOM 649 C CA . VAL A 1 82 ? 12.992 7.781 22.484 1 94.94 82 VAL A CA 1
ATOM 650 C C . VAL A 1 82 ? 14 8.766 23.078 1 94.94 82 VAL A C 1
ATOM 652 O O . VAL A 1 82 ? 13.617 9.828 23.578 1 94.94 82 VAL A O 1
ATOM 655 N N . ALA A 1 83 ? 15.242 8.461 23.031 1 90.56 83 ALA A N 1
ATOM 656 C CA . ALA A 1 83 ? 16.25 9.258 23.719 1 90.56 83 ALA A CA 1
ATOM 657 C C . ALA A 1 83 ? 16.578 10.523 22.938 1 90.56 83 ALA A C 1
ATOM 659 O O . ALA A 1 83 ? 16.844 11.578 23.516 1 90.56 83 ALA A O 1
ATOM 660 N N . ARG A 1 84 ? 16.547 10.344 21.609 1 95.62 84 ARG A N 1
ATOM 661 C CA . ARG A 1 84 ? 16.906 11.484 20.781 1 95.62 84 ARG A CA 1
ATOM 662 C C . ARG A 1 84 ? 15.953 11.633 19.609 1 95.62 84 ARG A C 1
ATOM 664 O O . ARG A 1 84 ? 15.883 10.766 18.734 1 95.62 84 ARG A O 1
ATOM 671 N N . ALA A 1 85 ? 15.258 12.711 19.562 1 98.19 85 ALA A N 1
ATOM 672 C CA . ALA A 1 85 ? 14.359 13.078 18.469 1 98.19 85 ALA A CA 1
ATOM 673 C C . ALA A 1 85 ? 14.664 14.484 17.969 1 98.19 85 ALA A C 1
ATOM 675 O O . ALA A 1 85 ? 14.766 15.43 18.75 1 98.19 85 ALA A O 1
ATOM 676 N N . HIS A 1 86 ? 14.852 14.594 16.656 1 98.62 86 HIS A N 1
ATOM 677 C CA . HIS A 1 86 ? 15.141 15.883 16.047 1 98.62 86 HIS A C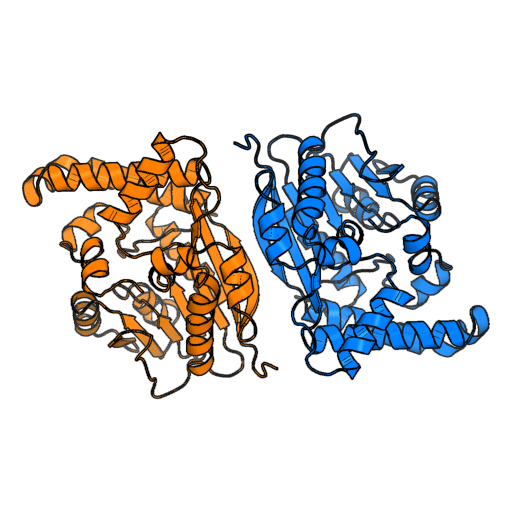A 1
ATOM 678 C C . HIS A 1 86 ? 14.07 16.281 15.039 1 98.62 86 HIS A C 1
ATOM 680 O O . HIS A 1 86 ? 13.656 15.453 14.211 1 98.62 86 HIS A O 1
ATOM 686 N N . GLY A 1 87 ? 13.586 17.5 15.18 1 98.31 87 GLY A N 1
ATOM 687 C CA . GLY A 1 87 ? 12.617 18 14.227 1 98.31 87 GLY A CA 1
ATOM 688 C C . GLY A 1 87 ? 13.18 19.078 13.32 1 98.31 87 GLY A C 1
ATOM 689 O O . GLY A 1 87 ? 14.109 19.797 13.703 1 98.31 87 GLY A O 1
ATOM 690 N N . ILE A 1 88 ? 12.633 19.172 12.117 1 97.12 88 ILE A N 1
ATOM 691 C CA . ILE A 1 88 ? 12.93 20.312 11.273 1 97.12 88 ILE A CA 1
ATOM 692 C C . ILE A 1 88 ? 11.625 20.984 10.828 1 97.12 88 ILE A C 1
ATOM 694 O O . ILE A 1 88 ? 10.641 20.297 10.555 1 97.12 88 ILE A O 1
ATOM 698 N N . THR A 1 89 ? 11.562 22.234 10.859 1 93.75 89 THR A N 1
ATOM 699 C CA . THR A 1 89 ? 10.422 23.047 10.453 1 93.75 89 THR A CA 1
ATOM 700 C C . THR A 1 89 ? 10.883 24.297 9.703 1 93.75 89 THR A C 1
ATOM 702 O O . THR A 1 89 ? 12.055 24.672 9.766 1 93.75 89 THR A O 1
ATOM 705 N N . LEU A 1 90 ? 9.93 24.875 8.93 1 90.81 90 LEU A N 1
ATOM 706 C CA . LEU A 1 90 ? 10.219 26.141 8.25 1 90.81 90 LEU A CA 1
ATOM 707 C C . LEU A 1 90 ? 9.703 27.328 9.055 1 90.81 90 LEU A C 1
ATOM 709 O O . LEU A 1 90 ? 10.047 28.469 8.766 1 90.81 90 LEU A O 1
ATOM 713 N N . SER A 1 91 ? 8.977 27.016 10.078 1 86.38 91 SER A N 1
ATOM 714 C CA . SER A 1 91 ? 8.305 28.062 10.836 1 86.38 91 SER A CA 1
ATOM 715 C C . SER A 1 91 ? 9.117 28.469 12.062 1 86.38 91 SER A C 1
ATOM 717 O O . SER A 1 91 ? 9.328 27.656 12.961 1 86.38 91 SER A O 1
ATOM 719 N N . GLN A 1 92 ? 9.422 29.781 12.117 1 89.06 92 GLN A N 1
ATOM 720 C CA . GLN A 1 92 ? 10.141 30.297 13.281 1 89.06 92 GLN A CA 1
ATOM 721 C C . GLN A 1 92 ? 9.281 30.203 14.539 1 89.06 92 GLN A C 1
ATOM 723 O O . GLN A 1 92 ? 9.789 29.906 15.625 1 89.06 92 GLN A O 1
ATOM 728 N N . ALA A 1 93 ? 8.023 30.422 14.352 1 84.19 93 ALA A N 1
ATOM 729 C CA . ALA A 1 93 ? 7.113 30.344 15.492 1 84.19 93 ALA A CA 1
ATOM 730 C C . ALA A 1 93 ? 7.074 28.938 16.078 1 84.19 93 ALA A C 1
ATOM 732 O O . ALA A 1 93 ? 7.086 28.766 17.297 1 84.19 93 ALA A O 1
ATOM 733 N N . GLN A 1 94 ? 7.039 27.938 15.195 1 87.88 94 GLN A N 1
ATOM 734 C CA . GLN A 1 94 ? 7.062 26.547 15.633 1 87.88 94 GLN A CA 1
ATOM 735 C C . GLN A 1 94 ? 8.383 26.203 16.312 1 87.88 94 GLN A C 1
ATOM 737 O O . GLN A 1 94 ? 8.391 25.594 17.391 1 87.88 94 GLN A O 1
ATOM 742 N N . TYR A 1 95 ? 9.43 26.641 15.711 1 93.62 95 TYR A N 1
ATOM 743 C CA . TYR A 1 95 ? 10.758 26.438 16.281 1 93.62 95 TYR A CA 1
ATOM 744 C C . TYR A 1 95 ? 10.844 27.016 17.688 1 93.62 95 TYR A C 1
ATOM 746 O O . TYR A 1 95 ? 11.258 26.328 18.625 1 93.62 95 TYR A O 1
ATOM 754 N N . ASP A 1 96 ? 10.414 28.266 17.812 1 92.44 96 ASP A N 1
ATOM 755 C CA . ASP A 1 96 ? 10.492 28.953 19.109 1 92.44 96 ASP A CA 1
ATOM 756 C C . ASP A 1 96 ? 9.664 28.234 20.172 1 92.44 96 ASP A C 1
ATOM 758 O O . ASP A 1 96 ? 10.078 28.141 21.328 1 92.44 96 ASP A O 1
ATOM 762 N N . ASP A 1 97 ? 8.523 27.812 19.734 1 89.31 97 ASP A N 1
ATOM 763 C CA . ASP A 1 97 ? 7.648 27.109 20.672 1 89.31 97 ASP A CA 1
ATOM 764 C C . ASP A 1 97 ? 8.297 25.812 21.172 1 89.31 97 ASP A C 1
ATOM 766 O O . ASP A 1 97 ? 8.25 25.516 22.359 1 89.31 97 ASP A O 1
ATOM 770 N N . ILE A 1 98 ? 8.891 25.062 20.328 1 94.19 98 ILE A N 1
ATOM 771 C CA . ILE A 1 98 ? 9.523 23.797 20.672 1 94.19 98 ILE A CA 1
ATOM 772 C C . ILE A 1 98 ? 10.719 24.047 21.578 1 94.19 98 ILE A C 1
ATOM 774 O O . ILE A 1 98 ? 10.898 23.344 22.578 1 94.19 98 ILE A O 1
ATOM 778 N N . VAL A 1 99 ? 11.484 25.094 21.281 1 96.5 99 VAL A N 1
ATOM 779 C CA . VAL A 1 99 ? 12.641 25.438 22.094 1 96.5 99 VAL A CA 1
ATOM 780 C C . VAL A 1 99 ? 12.188 25.844 23.5 1 96.5 99 VAL A C 1
ATOM 782 O O . VAL A 1 99 ? 12.797 25.438 24.5 1 96.5 99 VAL A O 1
ATOM 785 N N . ARG A 1 100 ? 11.141 26.562 23.516 1 95.12 100 ARG A N 1
ATOM 786 C CA . ARG A 1 100 ? 10.617 27.031 24.797 1 95.12 100 ARG A CA 1
ATOM 787 C C . ARG A 1 100 ? 10.18 25.859 25.672 1 95.12 100 ARG A C 1
ATOM 789 O O . ARG A 1 100 ? 10.352 25.891 26.891 1 95.12 100 ARG A O 1
ATOM 796 N N . ARG A 1 101 ? 9.57 24.906 25.078 1 93 101 ARG A N 1
ATOM 797 C CA . ARG A 1 101 ? 9.102 23.734 25.828 1 93 101 ARG A CA 1
ATOM 798 C C . ARG A 1 101 ? 10.266 22.969 26.438 1 93 101 ARG A C 1
ATOM 800 O O . ARG A 1 101 ? 10.109 22.312 27.469 1 93 101 ARG A O 1
ATOM 807 N N . ASP A 1 102 ? 11.422 22.984 25.859 1 94.12 102 ASP A N 1
ATOM 808 C CA . ASP A 1 102 ? 12.664 22.406 26.359 1 94.12 102 ASP A CA 1
ATOM 809 C C . ASP A 1 102 ? 12.461 20.953 26.781 1 94.12 102 ASP A C 1
ATOM 811 O O . ASP A 1 102 ? 12.781 20.578 27.906 1 94.12 102 ASP A O 1
ATOM 815 N N . LEU A 1 103 ? 11.875 20.203 25.922 1 93.5 103 LEU A N 1
ATOM 816 C CA . LEU A 1 103 ? 11.648 18.781 26.219 1 93.5 103 LEU A CA 1
ATOM 817 C C . LEU A 1 103 ? 12.945 18 26.156 1 93.5 103 LEU A C 1
ATOM 819 O O . LEU A 1 103 ? 13.719 18.141 25.203 1 93.5 103 LEU A O 1
ATOM 823 N N . PRO A 1 104 ? 13.156 17.188 27.203 1 93.94 104 PRO A N 1
ATOM 824 C CA . PRO A 1 104 ? 14.375 16.375 27.172 1 93.94 104 PRO A CA 1
ATOM 825 C C . PRO A 1 104 ? 14.438 15.461 25.953 1 93.94 104 PRO A C 1
ATOM 827 O O . PRO A 1 104 ? 13.445 14.812 25.625 1 93.94 104 PRO A O 1
ATOM 830 N N . GLY A 1 105 ? 15.594 15.461 25.297 1 95.69 105 GLY A N 1
ATOM 831 C CA . GLY A 1 105 ? 15.828 14.562 24.188 1 95.69 105 GLY A CA 1
ATOM 832 C C . GLY A 1 105 ? 15.344 15.125 22.859 1 95.69 105 GLY A C 1
ATOM 833 O O . GLY A 1 105 ? 15.547 14.508 21.812 1 95.69 105 GLY A O 1
ATOM 834 N N . VAL A 1 106 ? 14.734 16.312 22.906 1 97.62 106 VAL A N 1
ATOM 835 C CA . VAL A 1 106 ? 14.203 16.922 21.688 1 97.62 106 VAL A CA 1
ATOM 836 C C . VAL A 1 106 ? 15.109 18.062 21.219 1 97.62 106 VAL A C 1
ATOM 838 O O . VAL A 1 106 ? 15.484 18.922 22.031 1 97.62 106 VAL A O 1
ATOM 841 N N . THR A 1 107 ? 15.492 18.016 20.031 1 97.56 107 THR A N 1
ATOM 842 C CA . THR A 1 107 ? 16.156 19.141 19.375 1 97.56 107 THR A CA 1
ATOM 843 C C . THR A 1 107 ? 15.414 19.516 18.094 1 97.56 107 THR A C 1
ATOM 845 O O . THR A 1 107 ? 14.633 18.719 17.562 1 97.56 107 THR A O 1
ATOM 848 N N . VAL A 1 108 ? 15.594 20.766 17.672 1 97.88 108 VAL A N 1
ATOM 849 C CA . VAL A 1 108 ? 14.852 21.234 16.5 1 97.88 108 VAL A CA 1
ATOM 850 C C . VAL A 1 108 ? 15.711 22.219 15.703 1 97.88 108 VAL A C 1
ATOM 852 O O . VAL A 1 108 ? 16.531 22.938 16.266 1 97.88 108 VAL A O 1
ATOM 855 N N . SER A 1 109 ? 15.562 22.188 14.406 1 97.75 109 SER A N 1
ATOM 856 C CA . SER A 1 109 ? 16.172 23.156 13.5 1 97.75 109 SER A CA 1
ATOM 857 C C . SER A 1 109 ? 15.109 23.875 12.664 1 97.75 109 SER A C 1
ATOM 859 O O . SER A 1 109 ? 14.156 23.25 12.195 1 97.75 109 SER A O 1
ATOM 861 N N . CYS A 1 110 ? 15.242 25.172 12.57 1 95.94 110 CYS A N 1
ATOM 862 C CA . CYS A 1 110 ? 14.453 25.938 11.609 1 95.94 110 CYS A CA 1
ATOM 863 C C . CYS A 1 110 ? 15.18 26.062 10.281 1 95.94 110 CYS A C 1
ATOM 865 O O . CYS A 1 110 ? 15.977 26.969 10.086 1 95.94 110 CYS A O 1
ATOM 867 N N . VAL A 1 111 ? 14.891 25.156 9.367 1 95.38 111 VAL A N 1
ATOM 868 C CA . VAL A 1 111 ? 15.648 25.031 8.133 1 95.38 111 VAL A CA 1
ATOM 869 C C . VAL A 1 111 ? 14.797 24.344 7.066 1 95.38 111 VAL A C 1
ATOM 871 O O . VAL A 1 111 ? 13.961 23.5 7.379 1 95.38 111 VAL A O 1
ATOM 874 N N . ASP A 1 112 ? 14.977 24.781 5.867 1 94.44 112 ASP A N 1
ATOM 875 C CA . ASP A 1 112 ? 14.438 24.016 4.746 1 94.44 112 ASP A CA 1
ATOM 876 C C . ASP A 1 112 ? 15.109 22.656 4.641 1 94.44 112 ASP A C 1
ATOM 878 O O . ASP A 1 112 ? 16.328 22.547 4.762 1 94.44 112 ASP A O 1
ATOM 882 N N . TYR A 1 113 ? 14.25 21.609 4.457 1 94.81 113 TYR A N 1
ATOM 883 C CA . TYR A 1 113 ? 14.82 20.266 4.387 1 94.81 113 TYR A CA 1
ATOM 884 C C . TYR A 1 113 ? 15.891 20.188 3.307 1 94.81 113 TYR A C 1
ATOM 886 O O . TYR A 1 113 ? 16.828 19.391 3.406 1 94.81 113 TYR A O 1
ATOM 894 N N . ARG A 1 114 ? 15.867 21.047 2.254 1 95.56 114 ARG A N 1
ATOM 895 C CA . ARG A 1 114 ? 16.812 21.047 1.143 1 95.56 114 ARG A CA 1
ATOM 896 C C . ARG A 1 114 ? 18.188 21.547 1.591 1 95.56 114 ARG A C 1
ATOM 898 O O . ARG A 1 114 ? 19.188 21.297 0.924 1 95.56 114 ARG A O 1
ATOM 905 N N . ASP A 1 115 ? 18.188 22.188 2.656 1 96.31 115 ASP A N 1
ATOM 906 C CA . ASP A 1 115 ? 19.422 22.766 3.17 1 96.31 115 ASP A CA 1
ATOM 907 C C . ASP A 1 115 ? 19.859 22.078 4.465 1 96.31 115 ASP A C 1
ATOM 909 O O . ASP A 1 115 ? 20.828 22.469 5.098 1 96.31 115 ASP A O 1
ATOM 913 N N . PHE A 1 116 ? 19.078 21.141 4.859 1 97.12 116 PHE A N 1
ATOM 914 C CA . PHE A 1 116 ? 19.359 20.438 6.102 1 97.12 116 PHE A CA 1
ATOM 915 C C . PHE A 1 116 ? 20.562 19.516 5.938 1 97.12 116 PHE A C 1
ATOM 917 O O . PHE A 1 116 ? 20.641 18.75 4.977 1 97.12 116 PHE A O 1
ATOM 924 N N . THR A 1 117 ? 21.562 19.609 6.848 1 96.56 117 THR A N 1
ATOM 925 C CA . THR A 1 117 ? 22.734 18.75 6.945 1 96.56 117 THR A CA 1
ATOM 926 C C . THR A 1 117 ? 22.906 18.234 8.367 1 96.56 117 THR A C 1
ATOM 928 O O . THR A 1 117 ? 23.469 18.922 9.219 1 96.56 117 THR A O 1
ATOM 931 N N . PRO A 1 118 ? 22.531 17.047 8.555 1 96.06 118 PRO A N 1
ATOM 932 C CA . PRO A 1 118 ? 22.609 16.531 9.922 1 96.06 118 PRO A CA 1
ATOM 933 C C . PRO A 1 118 ? 24.047 16.203 10.344 1 96.06 118 PRO A C 1
ATOM 935 O O . PRO A 1 118 ? 24.875 15.859 9.5 1 96.06 118 PRO A O 1
ATOM 938 N N . GLU A 1 119 ? 24.281 16.234 11.656 1 93.56 119 GLU A N 1
ATOM 939 C CA . GLU A 1 119 ? 25.578 15.906 12.227 1 93.56 119 GLU A CA 1
ATOM 940 C C . GLU A 1 119 ? 25.734 14.391 12.375 1 93.56 119 GLU A C 1
ATOM 942 O O . GLU A 1 119 ? 26.859 13.898 12.547 1 93.56 119 GLU A O 1
ATOM 947 N N . TYR A 1 120 ? 24.703 13.703 12.383 1 95.62 120 TYR A N 1
ATOM 948 C CA . TYR A 1 120 ? 24.672 12.25 12.469 1 95.62 120 TYR A CA 1
ATOM 949 C C . TYR A 1 120 ? 23.5 11.68 11.672 1 95.62 120 TYR A C 1
ATOM 951 O O . TYR A 1 120 ? 22.594 12.414 11.273 1 95.62 120 TYR A O 1
ATOM 959 N N . ALA A 1 121 ? 23.562 10.367 11.43 1 97.56 121 ALA A N 1
ATOM 960 C CA . ALA A 1 121 ? 22.484 9.688 10.734 1 97.56 121 ALA A CA 1
ATOM 961 C C . ALA A 1 121 ? 21.406 9.211 11.711 1 97.56 121 ALA A C 1
ATOM 963 O O . ALA A 1 121 ? 21.688 8.961 12.883 1 97.56 121 ALA A O 1
ATOM 964 N N . PHE A 1 122 ? 20.219 9.062 11.25 1 98.62 122 PHE A N 1
ATOM 965 C CA . PHE A 1 122 ? 19.094 8.703 12.094 1 98.62 122 PHE A CA 1
ATOM 966 C C . PHE A 1 122 ? 18.703 7.246 11.875 1 98.62 122 PHE A C 1
ATOM 968 O O . PHE A 1 122 ? 18.875 6.707 10.781 1 98.62 122 PHE A O 1
ATOM 975 N N . ASP A 1 123 ? 18.125 6.641 12.898 1 98.38 123 ASP A N 1
ATOM 976 C CA . ASP A 1 123 ? 17.688 5.25 12.844 1 98.38 123 ASP A CA 1
ATOM 977 C C . ASP A 1 123 ? 16.266 5.145 12.281 1 98.38 123 ASP A C 1
ATOM 979 O O . ASP A 1 123 ? 15.844 4.07 11.852 1 98.38 123 ASP A O 1
ATOM 983 N N . ALA A 1 124 ? 15.523 6.254 12.352 1 98.56 124 ALA A N 1
ATOM 984 C CA . ALA A 1 124 ? 14.148 6.305 11.859 1 98.56 124 ALA A CA 1
ATOM 985 C C . ALA A 1 124 ? 13.781 7.715 11.406 1 98.56 124 ALA A C 1
ATOM 987 O O . ALA A 1 124 ? 14.312 8.703 11.93 1 98.56 124 ALA A O 1
ATOM 988 N N . VAL A 1 125 ? 12.859 7.762 10.43 1 98.69 125 VAL A N 1
ATOM 989 C CA . VAL A 1 125 ? 12.359 9.039 9.922 1 98.69 125 VAL A CA 1
ATOM 990 C C . VAL A 1 125 ? 10.836 9.039 9.93 1 98.69 125 VAL A C 1
ATOM 992 O O . VAL A 1 125 ? 10.211 8 9.672 1 98.69 125 VAL A O 1
ATOM 995 N N . GLN A 1 126 ? 10.297 10.086 10.289 1 98.69 126 GLN A N 1
ATOM 996 C CA . GLN A 1 126 ? 8.859 10.336 10.141 1 98.69 126 GLN A CA 1
ATOM 997 C C . GLN A 1 126 ? 8.602 11.656 9.43 1 98.69 126 GLN A C 1
ATOM 999 O O . GLN A 1 126 ? 9.391 12.602 9.547 1 98.69 126 GLN A O 1
ATOM 1004 N N . SER A 1 127 ? 7.633 11.734 8.688 1 98.62 127 SER A N 1
ATOM 1005 C CA . SER A 1 127 ? 7.145 12.953 8.055 1 98.62 127 SER A CA 1
ATOM 1006 C C . SER A 1 127 ? 5.625 12.938 7.914 1 98.62 127 SER A C 1
ATOM 1008 O O . SER A 1 127 ? 5.074 12.086 7.203 1 98.62 127 SER A O 1
ATOM 1010 N N . ILE A 1 128 ? 5.027 13.812 8.57 1 97.75 128 ILE A N 1
ATOM 1011 C CA . ILE A 1 128 ? 3.568 13.812 8.641 1 97.75 128 ILE A CA 1
ATOM 1012 C C . ILE A 1 128 ? 3.018 15.047 7.93 1 97.75 128 ILE A C 1
ATOM 1014 O O . ILE A 1 128 ? 3.055 16.156 8.469 1 97.75 128 ILE A O 1
ATOM 1018 N N . CYS A 1 129 ? 2.557 14.859 6.711 1 95.69 129 CYS A N 1
ATOM 1019 C CA . CYS A 1 129 ? 1.873 15.852 5.887 1 95.69 129 CYS A CA 1
ATOM 1020 C C . CYS A 1 129 ? 2.785 17.031 5.586 1 95.69 129 CYS A C 1
ATOM 1022 O O . CYS A 1 129 ? 2.35 18.188 5.629 1 95.69 129 CYS A O 1
ATOM 1024 N N . MET A 1 130 ? 3.963 16.781 5.41 1 94.56 130 MET A N 1
ATOM 1025 C CA . MET A 1 130 ? 4.953 17.766 4.988 1 94.56 130 MET A CA 1
ATOM 1026 C C . MET A 1 130 ? 5.203 17.688 3.488 1 94.56 130 MET A C 1
ATOM 1028 O O . MET A 1 130 ? 5.402 18.703 2.828 1 94.56 130 MET A O 1
ATOM 1032 N N . ILE A 1 131 ? 5.086 16.453 2.945 1 96.62 131 ILE A N 1
ATOM 1033 C CA . ILE A 1 131 ? 5.492 16.188 1.569 1 96.62 131 ILE A CA 1
ATOM 1034 C C . ILE A 1 131 ? 4.57 16.938 0.607 1 96.62 131 ILE A C 1
ATOM 1036 O O . ILE A 1 131 ? 4.918 17.156 -0.556 1 96.62 131 ILE A O 1
ATOM 1040 N N . GLU A 1 132 ? 3.414 17.328 0.995 1 94.25 132 GLU A N 1
ATOM 1041 C CA . GLU A 1 132 ? 2.488 18.125 0.195 1 94.25 132 GLU A CA 1
ATOM 1042 C C . GLU A 1 132 ? 3.109 19.469 -0.201 1 94.25 132 GLU A C 1
ATOM 1044 O O . GLU A 1 132 ? 2.625 20.141 -1.117 1 94.25 132 GLU A O 1
ATOM 1049 N N . HIS A 1 133 ? 4.164 19.812 0.477 1 92.31 133 HIS A N 1
ATOM 1050 C CA . HIS A 1 133 ? 4.793 21.109 0.235 1 92.31 133 HIS A CA 1
ATOM 1051 C C . HIS A 1 133 ? 6.074 20.953 -0.574 1 92.31 133 HIS A C 1
ATOM 1053 O O . HIS A 1 133 ? 6.781 21.938 -0.822 1 92.31 133 HIS A O 1
ATOM 1059 N N . VAL A 1 134 ? 6.371 19.766 -1.03 1 94.38 134 VAL A N 1
ATOM 1060 C CA . VAL A 1 134 ? 7.617 19.469 -1.721 1 94.38 134 VAL A CA 1
ATOM 1061 C C . VAL A 1 134 ? 7.488 19.812 -3.201 1 94.38 134 VAL A C 1
ATOM 1063 O O . VAL A 1 134 ? 8.469 20.219 -3.84 1 94.38 134 VAL A O 1
ATOM 1066 N N . CYS A 1 135 ? 6.359 19.641 -3.73 1 93.44 135 CYS A N 1
ATOM 1067 C CA . CYS A 1 135 ? 6.059 19.859 -5.141 1 93.44 135 CYS A CA 1
ATOM 1068 C C . CYS A 1 135 ? 5.031 20.969 -5.312 1 93.44 135 CYS A C 1
ATOM 1070 O O . CYS A 1 135 ? 4.078 21.062 -4.539 1 93.44 135 CYS A O 1
ATOM 1072 N N . THR A 1 136 ? 5.234 21.844 -6.277 1 90.5 136 THR A N 1
ATOM 1073 C CA . THR A 1 136 ? 4.273 22.906 -6.562 1 90.5 136 THR A CA 1
ATOM 1074 C C . THR A 1 136 ? 3.318 22.484 -7.676 1 90.5 136 THR A C 1
ATOM 1076 O O . THR A 1 136 ? 3.611 21.547 -8.43 1 90.5 136 THR A O 1
ATOM 1079 N N . PRO A 1 137 ? 2.219 23.172 -7.684 1 88.62 137 PRO A N 1
ATOM 1080 C CA . PRO A 1 137 ? 1.33 22.922 -8.82 1 88.62 137 PRO A CA 1
ATOM 1081 C C . PRO A 1 137 ? 2.02 23.125 -10.164 1 88.62 137 PRO A C 1
ATOM 1083 O O . PRO A 1 137 ? 1.754 22.391 -11.125 1 88.62 137 PRO A O 1
ATOM 1086 N N . GLU A 1 138 ? 2.924 24.078 -10.227 1 90.19 138 GLU A N 1
ATOM 1087 C CA . GLU A 1 138 ? 3.672 24.328 -11.453 1 90.19 138 GLU A CA 1
ATOM 1088 C C . GLU A 1 138 ? 4.586 23.156 -11.797 1 90.19 138 GLU A C 1
ATOM 1090 O O . GLU A 1 138 ? 4.672 22.75 -12.961 1 90.19 138 GLU A O 1
ATOM 1095 N N . ASP A 1 139 ? 5.234 22.609 -10.812 1 91.38 139 ASP A N 1
ATOM 1096 C CA . ASP A 1 139 ? 6.059 21.422 -11.008 1 91.38 139 ASP A CA 1
ATOM 1097 C C . ASP A 1 139 ? 5.234 20.266 -11.57 1 91.38 139 ASP A C 1
ATOM 1099 O O . ASP A 1 139 ? 5.656 19.594 -12.516 1 91.38 139 ASP A O 1
ATOM 1103 N N . ALA A 1 140 ? 4.113 20.047 -10.969 1 89.25 140 ALA A N 1
ATOM 1104 C CA . ALA A 1 140 ? 3.244 18.938 -11.375 1 89.25 140 ALA A CA 1
ATOM 1105 C C . ALA A 1 140 ? 2.779 19.109 -12.82 1 89.25 140 ALA A C 1
ATOM 1107 O O . ALA A 1 140 ? 2.807 18.156 -13.602 1 89.25 140 ALA A O 1
ATOM 1108 N N . ARG A 1 141 ? 2.379 20.328 -13.195 1 90.38 141 ARG A N 1
ATOM 1109 C CA . ARG A 1 141 ? 1.929 20.609 -14.555 1 90.38 141 ARG A CA 1
ATOM 1110 C C . ARG A 1 141 ? 3.053 20.375 -15.562 1 90.38 141 ARG A C 1
ATOM 1112 O O . ARG A 1 141 ? 2.807 19.953 -16.688 1 90.38 141 ARG A O 1
ATOM 1119 N N . ALA A 1 142 ? 4.246 20.594 -15.117 1 94.69 142 ALA A N 1
ATOM 1120 C CA . ALA A 1 142 ? 5.418 20.453 -15.977 1 94.69 142 ALA A CA 1
ATOM 1121 C C . ALA A 1 142 ? 5.922 19.016 -15.992 1 94.69 142 ALA A C 1
ATOM 1123 O O . ALA A 1 142 ? 6.957 18.719 -16.594 1 94.69 142 ALA A O 1
ATOM 1124 N N . GLY A 1 143 ? 5.324 18.125 -15.305 1 93.56 143 GLY A N 1
ATOM 1125 C CA . GLY A 1 143 ? 5.703 16.719 -15.289 1 93.56 143 GLY A CA 1
ATOM 1126 C C . GLY A 1 143 ? 6.91 16.438 -14.414 1 93.56 143 GLY A C 1
ATOM 1127 O O . GLY A 1 143 ? 7.66 15.492 -14.664 1 93.56 143 GLY A O 1
ATOM 1128 N N . ARG A 1 144 ? 7.105 17.25 -13.336 1 95.56 144 ARG A N 1
ATOM 1129 C CA . ARG A 1 144 ? 8.312 17.141 -12.523 1 95.56 144 ARG A CA 1
ATOM 1130 C C . ARG A 1 144 ? 7.988 16.594 -11.133 1 95.56 144 ARG A C 1
ATOM 1132 O O . ARG A 1 144 ? 8.859 16.547 -10.258 1 95.56 144 ARG A O 1
ATOM 1139 N N . ALA A 1 145 ? 6.789 16.203 -10.914 1 95.56 145 ALA A N 1
ATOM 1140 C CA . ALA A 1 145 ? 6.352 15.797 -9.578 1 95.56 145 ALA A CA 1
ATOM 1141 C C . ALA A 1 145 ? 7.191 14.633 -9.055 1 95.56 145 ALA A C 1
ATOM 1143 O O . ALA A 1 145 ? 7.773 14.719 -7.973 1 95.56 145 ALA A O 1
ATOM 1144 N N . VAL A 1 146 ? 7.336 13.578 -9.852 1 97 146 VAL A N 1
ATOM 1145 C CA . VAL A 1 146 ? 8.055 12.391 -9.422 1 97 146 VAL A CA 1
ATOM 1146 C C . VAL A 1 146 ? 9.508 12.742 -9.102 1 97 146 VAL A C 1
ATOM 1148 O O . VAL A 1 146 ? 10.062 12.281 -8.102 1 97 146 VAL A O 1
ATOM 1151 N N . ALA A 1 147 ? 10.055 13.562 -9.938 1 97.31 147 ALA A N 1
ATOM 1152 C CA . ALA A 1 147 ? 11.445 13.961 -9.719 1 97.31 147 ALA A CA 1
ATOM 1153 C C . ALA A 1 147 ? 11.594 14.742 -8.422 1 97.31 147 ALA A C 1
ATOM 1155 O O . ALA A 1 147 ? 12.57 14.562 -7.691 1 97.31 147 ALA A O 1
ATOM 1156 N N . ARG A 1 148 ? 10.68 15.625 -8.133 1 97.19 148 ARG A N 1
ATOM 1157 C CA . ARG A 1 148 ? 10.711 16.422 -6.902 1 97.19 148 ARG A CA 1
ATOM 1158 C C . ARG A 1 148 ? 10.586 15.523 -5.672 1 97.19 148 ARG A C 1
ATOM 1160 O O . ARG A 1 148 ? 11.359 15.648 -4.723 1 97.19 148 ARG A O 1
ATOM 1167 N N . TYR A 1 149 ? 9.656 14.633 -5.711 1 98 149 TYR A N 1
ATOM 1168 C CA . TYR A 1 149 ? 9.469 13.711 -4.594 1 98 149 TYR A CA 1
ATOM 1169 C C . TYR A 1 149 ? 10.672 12.797 -4.434 1 98 149 TYR A C 1
ATOM 1171 O O . TYR A 1 149 ? 11.086 12.484 -3.312 1 98 149 TYR A O 1
ATOM 1179 N N . ARG A 1 150 ? 11.227 12.328 -5.535 1 97.88 150 ARG A N 1
ATOM 1180 C CA . ARG A 1 150 ? 12.383 11.445 -5.48 1 97.88 150 ARG A CA 1
ATOM 1181 C C . ARG A 1 150 ? 13.562 12.133 -4.797 1 97.88 150 ARG A C 1
ATOM 1183 O O . ARG A 1 150 ? 14.289 11.5 -4.02 1 97.88 150 ARG A O 1
ATOM 1190 N N . ASP A 1 151 ? 13.75 13.375 -5.141 1 97.81 151 ASP A N 1
ATOM 1191 C CA . ASP A 1 151 ? 14.812 14.133 -4.477 1 97.81 151 ASP A CA 1
ATOM 1192 C C . ASP A 1 151 ? 14.594 14.164 -2.965 1 97.81 151 ASP A C 1
ATOM 1194 O O . ASP A 1 151 ? 15.539 14.023 -2.191 1 97.81 151 ASP A O 1
ATOM 1198 N N . TYR A 1 152 ? 13.367 14.398 -2.545 1 98.25 152 TYR A N 1
ATOM 1199 C CA . TYR A 1 152 ? 13 14.391 -1.134 1 98.25 152 TYR A CA 1
ATOM 1200 C C . TYR A 1 152 ? 13.344 13.062 -0.482 1 98.25 152 TYR A C 1
ATOM 1202 O O . TYR A 1 152 ? 13.977 13.023 0.575 1 98.25 152 TYR A O 1
ATOM 1210 N N . PHE A 1 153 ? 13.008 11.961 -1.121 1 98.5 153 PHE A N 1
ATOM 1211 C CA . PHE A 1 153 ? 13.258 10.633 -0.585 1 98.5 153 PHE A CA 1
ATOM 1212 C C . PHE A 1 153 ? 14.75 10.312 -0.588 1 98.5 153 PHE A C 1
ATOM 1214 O O . PHE A 1 153 ? 15.25 9.641 0.317 1 98.5 153 PHE A O 1
ATOM 1221 N N . ARG A 1 154 ? 15.453 10.75 -1.595 1 98.19 154 ARG A N 1
ATOM 1222 C CA . ARG A 1 154 ? 16.906 10.57 -1.651 1 98.19 154 ARG A CA 1
ATOM 1223 C C . ARG A 1 154 ? 17.578 11.258 -0.472 1 98.19 154 ARG A C 1
ATOM 1225 O O . ARG A 1 154 ? 18.469 10.68 0.159 1 98.19 154 ARG A O 1
ATOM 1232 N N . ARG A 1 155 ? 17.172 12.445 -0.222 1 98.25 155 ARG A N 1
ATOM 1233 C CA . ARG A 1 155 ? 17.766 13.188 0.891 1 98.25 155 ARG A CA 1
ATOM 1234 C C . ARG A 1 155 ? 17.5 12.484 2.217 1 98.25 155 ARG A C 1
ATOM 1236 O O . ARG A 1 155 ? 18.406 12.297 3.021 1 98.25 155 ARG A O 1
ATOM 1243 N N . ALA A 1 156 ? 16.25 12.094 2.447 1 98.56 156 ALA A N 1
ATOM 1244 C CA . ALA A 1 156 ? 15.93 11.352 3.664 1 98.56 156 ALA A CA 1
ATOM 1245 C C . ALA A 1 156 ? 16.797 10.102 3.785 1 98.56 156 ALA A C 1
ATOM 1247 O O . ALA A 1 156 ? 17.219 9.734 4.887 1 98.56 156 ALA A O 1
ATOM 1248 N N . TRP A 1 157 ? 17.031 9.469 2.648 1 98.5 157 TRP A N 1
ATOM 1249 C CA . TRP A 1 157 ? 17.891 8.289 2.602 1 98.5 157 TRP A CA 1
ATOM 1250 C C . TRP A 1 157 ? 19.312 8.625 3.055 1 98.5 157 TRP A C 1
ATOM 1252 O O . TRP A 1 157 ? 19.906 7.887 3.836 1 98.5 157 TRP A O 1
ATOM 1262 N N . THR A 1 158 ? 19.891 9.781 2.641 1 98.12 158 THR A N 1
ATOM 1263 C CA . THR A 1 158 ? 21.25 10.172 3.004 1 98.12 158 THR A CA 1
ATOM 1264 C C . THR A 1 158 ? 21.344 10.484 4.496 1 98.12 158 THR A C 1
ATOM 1266 O O . THR A 1 158 ? 22.438 10.453 5.074 1 98.12 158 THR A O 1
ATOM 1269 N N . TRP A 1 159 ? 20.219 10.75 5.109 1 98.56 159 TRP A N 1
ATOM 1270 C CA . TRP A 1 159 ? 20.203 11.18 6.504 1 98.56 159 TRP A CA 1
ATOM 1271 C C . TRP A 1 159 ? 20.047 9.984 7.441 1 98.56 159 TRP A C 1
ATOM 1273 O O . TRP A 1 159 ? 19.984 10.156 8.664 1 98.56 159 TRP A O 1
ATOM 1283 N N . THR A 1 160 ? 19.984 8.781 6.887 1 98.44 160 THR A N 1
ATOM 1284 C CA . THR A 1 160 ? 19.578 7.668 7.738 1 98.44 160 THR A CA 1
ATOM 1285 C C . THR A 1 160 ? 20.641 6.574 7.746 1 98.44 160 THR A C 1
ATOM 1287 O O . THR A 1 160 ? 21.438 6.461 6.801 1 98.44 160 THR A O 1
ATOM 1290 N N . ASN A 1 161 ? 20.672 5.785 8.836 1 98.19 161 ASN A N 1
ATOM 1291 C CA . ASN A 1 161 ? 21.516 4.605 8.969 1 98.19 161 ASN A CA 1
ATOM 1292 C C . ASN A 1 161 ? 20.953 3.426 8.18 1 98.19 161 ASN A C 1
ATOM 1294 O O . ASN A 1 161 ? 19.75 3.359 7.914 1 98.19 161 ASN A O 1
ATOM 1298 N N . PRO A 1 162 ? 21.844 2.486 7.793 1 97.81 162 PRO A N 1
ATOM 1299 C CA . PRO A 1 162 ? 21.328 1.241 7.215 1 97.81 162 PRO A CA 1
ATOM 1300 C C . PRO A 1 162 ? 20.281 0.565 8.102 1 97.81 162 PRO A C 1
ATOM 1302 O O . PRO A 1 162 ? 20.422 0.552 9.328 1 97.81 162 PRO A O 1
ATOM 1305 N N . GLY A 1 163 ? 19.219 0.12 7.5 1 97.69 163 GLY A N 1
ATOM 1306 C CA . GLY A 1 163 ? 18.172 -0.578 8.234 1 97.69 163 GLY A CA 1
ATOM 1307 C C . GLY A 1 163 ? 17.062 0.338 8.711 1 97.69 163 GLY A C 1
ATOM 1308 O O . GLY A 1 163 ? 16.062 -0.125 9.266 1 97.69 163 GLY A O 1
ATOM 1309 N N . ALA A 1 164 ? 17.203 1.62 8.398 1 98.44 164 ALA A N 1
ATOM 1310 C CA . ALA A 1 164 ? 16.219 2.6 8.867 1 98.44 164 ALA A CA 1
ATOM 1311 C C . ALA A 1 164 ? 14.867 2.391 8.203 1 98.44 164 ALA A C 1
ATOM 1313 O O . ALA A 1 164 ? 14.789 1.803 7.117 1 98.44 164 ALA A O 1
ATOM 1314 N N . TYR A 1 165 ? 13.867 2.797 8.922 1 98.81 165 TYR A N 1
ATOM 1315 C CA . TYR A 1 165 ? 12.516 2.85 8.383 1 98.81 165 TYR A CA 1
ATOM 1316 C C . TYR A 1 165 ? 12 4.285 8.336 1 98.81 165 TYR A C 1
ATOM 1318 O O . TYR A 1 165 ? 12.414 5.125 9.141 1 98.81 165 TYR A O 1
ATOM 1326 N N . PHE A 1 166 ? 11.156 4.59 7.371 1 98.88 166 PHE A N 1
ATOM 1327 C CA . PHE A 1 166 ? 10.531 5.891 7.141 1 98.88 166 PHE A CA 1
ATOM 1328 C C . PHE A 1 166 ? 9.016 5.77 7.16 1 98.88 166 PHE A C 1
ATOM 1330 O O . PHE A 1 166 ? 8.43 5.094 6.309 1 98.88 166 PHE A O 1
ATOM 1337 N N . ALA A 1 167 ? 8.367 6.355 8.18 1 98.94 167 ALA A N 1
ATOM 1338 C CA . ALA A 1 167 ? 6.91 6.461 8.219 1 98.94 167 ALA A CA 1
ATOM 1339 C C . ALA A 1 167 ? 6.438 7.777 7.613 1 98.94 167 ALA A C 1
ATOM 1341 O O . ALA A 1 167 ? 6.754 8.852 8.117 1 98.94 167 ALA A O 1
ATOM 1342 N N . LEU A 1 168 ? 5.672 7.684 6.559 1 98.88 168 LEU A N 1
ATOM 1343 C CA . LEU A 1 168 ? 5.176 8.852 5.84 1 98.88 168 LEU A CA 1
ATOM 1344 C C . LEU A 1 168 ? 3.652 8.906 5.875 1 98.88 168 LEU A C 1
ATOM 1346 O O . LEU A 1 168 ? 2.984 7.906 5.617 1 98.88 168 LEU A O 1
ATOM 1350 N N . GLN A 1 169 ? 3.127 9.953 6.301 1 98.75 169 GLN A N 1
ATOM 1351 C CA . GLN A 1 169 ? 1.703 10.242 6.152 1 98.75 169 GLN A CA 1
ATOM 1352 C C . GLN A 1 169 ? 1.475 11.445 5.246 1 98.75 169 GLN A C 1
ATOM 1354 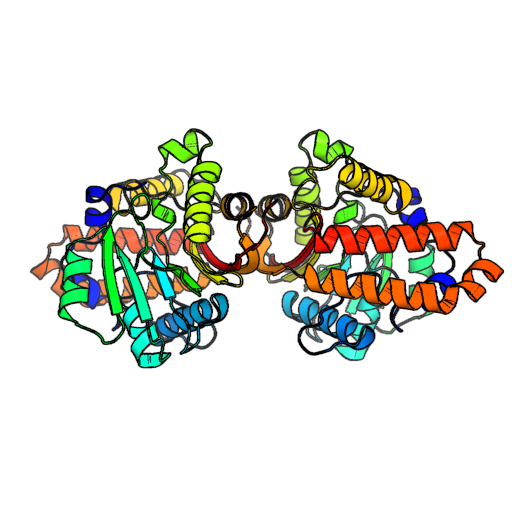O O . GLN A 1 169 ? 2.123 12.484 5.41 1 98.75 169 GLN A O 1
ATOM 1359 N N . THR A 1 170 ? 0.615 11.328 4.277 1 98.12 170 THR A N 1
ATOM 1360 C CA . THR A 1 170 ? 0.345 12.438 3.379 1 98.12 170 THR A CA 1
ATOM 1361 C C . THR A 1 170 ? -1.062 12.336 2.797 1 98.12 170 THR A C 1
ATOM 1363 O O . THR A 1 170 ? -1.595 11.242 2.635 1 98.12 170 THR A O 1
ATOM 1366 N N . GLY A 1 171 ? -1.628 13.477 2.566 1 96.38 171 GLY A N 1
ATOM 1367 C CA . GLY A 1 171 ? -2.82 13.5 1.733 1 96.38 171 GLY A CA 1
ATOM 1368 C C . GLY A 1 171 ? -2.564 13.016 0.317 1 96.38 171 GLY A C 1
ATOM 1369 O O . GLY A 1 171 ? -1.428 13.047 -0.158 1 96.38 171 GLY A O 1
ATOM 1370 N N . LEU A 1 172 ? -3.604 12.539 -0.319 1 95.75 172 LEU A N 1
ATOM 1371 C CA . LEU A 1 172 ? -3.529 12.109 -1.711 1 95.75 172 LEU A CA 1
ATOM 1372 C C . LEU A 1 172 ? -4.57 12.828 -2.559 1 95.75 172 LEU A C 1
ATOM 1374 O O . LEU A 1 172 ? -5.695 13.055 -2.109 1 95.75 172 LEU A O 1
ATOM 1378 N N . ARG A 1 173 ? -4.121 13.227 -3.74 1 89.88 173 ARG A N 1
ATOM 1379 C CA . ARG A 1 173 ? -5.117 13.57 -4.746 1 89.88 173 ARG A CA 1
ATOM 1380 C C . ARG A 1 173 ? -5.566 12.336 -5.52 1 89.88 173 ARG A C 1
ATOM 1382 O O . ARG A 1 173 ? -4.738 11.57 -6.02 1 89.88 173 ARG A O 1
ATOM 1389 N N . ASP A 1 174 ? -6.766 12.047 -5.527 1 77.88 174 ASP A N 1
ATOM 1390 C CA . ASP A 1 174 ? -7.289 10.805 -6.098 1 77.88 174 ASP A CA 1
ATOM 1391 C C . ASP A 1 174 ? -7.984 11.062 -7.43 1 77.88 174 ASP A C 1
ATOM 1393 O O . ASP A 1 174 ? -7.344 11.047 -8.484 1 77.88 174 ASP A O 1
ATOM 1397 N N . ARG A 1 175 ? -9.188 11.336 -7.43 1 72.81 175 ARG A N 1
ATOM 1398 C CA . ARG A 1 175 ? -9.961 11.523 -8.656 1 72.81 175 ARG A CA 1
ATOM 1399 C C . ARG A 1 175 ? -10.242 13.008 -8.906 1 72.81 175 ARG A C 1
ATOM 1401 O O . ARG A 1 175 ? -10.5 13.758 -7.965 1 72.81 175 ARG A O 1
ATOM 1408 N N . LEU A 1 176 ? -10.047 13.32 -10.086 1 73.62 176 LEU A N 1
ATOM 1409 C CA . LEU A 1 176 ? -10.422 14.688 -10.438 1 73.62 176 LEU A CA 1
ATOM 1410 C C . LEU A 1 176 ? -11.938 14.812 -10.539 1 73.62 176 LEU A C 1
ATOM 1412 O O . LEU A 1 176 ? -12.609 13.945 -11.102 1 73.62 176 LEU A O 1
ATOM 1416 N N . PRO A 1 177 ? -12.32 15.859 -9.953 1 76.38 177 PRO A N 1
ATOM 1417 C CA . PRO A 1 177 ? -13.766 16.062 -10.023 1 76.38 177 PRO A CA 1
ATOM 1418 C C . PRO A 1 177 ? -14.273 16.219 -11.461 1 76.38 177 PRO A C 1
ATOM 1420 O O . PRO A 1 177 ? -13.586 16.812 -12.297 1 76.38 177 PRO A O 1
ATOM 1423 N N . ARG A 1 178 ? -15.469 15.641 -11.648 1 76.69 178 ARG A N 1
ATOM 1424 C CA . ARG A 1 178 ? -16.109 15.766 -12.953 1 76.69 178 ARG A CA 1
ATOM 1425 C C . ARG A 1 178 ? -16.953 17.031 -13.031 1 76.69 178 ARG A C 1
ATOM 1427 O O . ARG A 1 178 ? -17.078 17.641 -14.102 1 76.69 178 ARG A O 1
ATOM 1434 N N . ARG A 1 179 ? -17.438 17.484 -11.93 1 81.44 179 ARG A N 1
ATOM 1435 C CA . ARG A 1 179 ? -18.297 18.672 -11.883 1 81.44 179 ARG A CA 1
ATOM 1436 C C . ARG A 1 179 ? -17.469 19.938 -11.664 1 81.44 179 ARG A C 1
ATOM 1438 O O . ARG A 1 179 ? -16.672 20 -10.727 1 81.44 179 ARG A O 1
ATOM 1445 N N . ALA A 1 180 ? -17.781 20.906 -12.391 1 83.31 180 ALA A N 1
ATOM 1446 C CA . ALA A 1 180 ? -17.062 22.188 -12.359 1 83.31 180 ALA A CA 1
ATOM 1447 C C . ALA A 1 180 ? -17.094 22.797 -10.961 1 83.31 180 ALA A C 1
ATOM 1449 O O . ALA A 1 180 ? -16.109 23.375 -10.5 1 83.31 180 ALA A O 1
ATOM 1450 N N . ALA A 1 181 ? -18.172 22.734 -10.328 1 83.12 181 ALA A N 1
ATOM 1451 C CA . ALA A 1 181 ? -18.312 23.328 -9 1 83.12 181 ALA A CA 1
ATOM 1452 C C . ALA A 1 181 ? -17.344 22.703 -8.008 1 83.12 181 ALA A C 1
ATOM 1454 O O . ALA A 1 181 ? -16.734 23.406 -7.191 1 83.12 181 ALA A O 1
ATOM 1455 N N . GLU A 1 182 ? -17.203 21.453 -8.117 1 83.5 182 GLU A N 1
ATOM 1456 C CA . GLU A 1 182 ? -16.297 20.75 -7.227 1 83.5 182 GLU A CA 1
ATOM 1457 C C . GLU A 1 182 ? -14.844 21.094 -7.543 1 83.5 182 GLU A C 1
ATOM 1459 O O . GLU A 1 182 ? -14.023 21.234 -6.637 1 83.5 182 GLU A O 1
ATOM 1464 N N . ALA A 1 183 ? -14.594 21.219 -8.773 1 84.69 183 ALA A N 1
ATOM 1465 C CA . ALA A 1 183 ? -13.258 21.625 -9.195 1 84.69 183 ALA A CA 1
ATOM 1466 C C . ALA A 1 183 ? -12.906 23.016 -8.672 1 84.69 183 ALA A C 1
ATOM 1468 O O . ALA A 1 183 ? -11.781 23.266 -8.234 1 84.69 183 ALA A O 1
ATOM 1469 N N . ARG A 1 184 ? -13.852 23.875 -8.688 1 84.38 184 ARG A N 1
ATOM 1470 C CA . ARG A 1 184 ? -13.656 25.234 -8.188 1 84.38 184 ARG A CA 1
ATOM 1471 C C . ARG A 1 184 ? -13.375 25.234 -6.691 1 84.38 184 ARG A C 1
ATOM 1473 O O . ARG A 1 184 ? -12.555 26.016 -6.207 1 84.38 184 ARG A O 1
ATOM 1480 N N . GLU A 1 185 ? -14.023 24.406 -6.016 1 84.5 185 GLU A N 1
ATOM 1481 C CA . GLU A 1 185 ? -13.812 24.297 -4.574 1 84.5 185 GLU A CA 1
ATOM 1482 C C . GLU A 1 185 ? -12.398 23.828 -4.254 1 84.5 185 GLU A C 1
ATOM 1484 O O . GLU A 1 185 ? -11.758 24.359 -3.348 1 84.5 185 GLU A O 1
ATOM 1489 N N . LEU A 1 186 ? -12.031 22.875 -4.953 1 82.69 186 LEU A N 1
ATOM 1490 C CA . LEU A 1 186 ? -10.695 22.344 -4.73 1 82.69 186 LEU A CA 1
ATOM 1491 C C . LEU A 1 186 ? -9.633 23.391 -5.066 1 82.69 186 LEU A C 1
ATOM 1493 O O . LEU A 1 186 ? -8.617 23.5 -4.375 1 82.69 186 LEU A O 1
ATOM 1497 N N . ARG A 1 187 ? -9.922 24.125 -6.098 1 81.81 187 ARG A N 1
ATOM 1498 C CA . ARG A 1 187 ? -9.016 25.219 -6.469 1 81.81 187 ARG A CA 1
ATOM 1499 C C . ARG A 1 187 ? -8.953 26.281 -5.375 1 81.81 187 ARG A C 1
ATOM 1501 O O . ARG A 1 187 ? -7.875 26.766 -5.035 1 81.81 187 ARG A O 1
ATOM 1508 N N . TRP A 1 188 ? -10.047 26.609 -4.918 1 86.69 188 TRP A N 1
ATOM 1509 C CA . TRP A 1 188 ? -10.117 27.594 -3.842 1 86.69 188 TRP A CA 1
ATOM 1510 C C . TRP A 1 188 ? -9.32 27.141 -2.627 1 86.69 188 TRP A C 1
ATOM 1512 O O . TRP A 1 188 ? -8.586 27.922 -2.023 1 86.69 188 TRP A O 1
ATOM 1522 N N . LEU A 1 189 ? -9.453 25.844 -2.281 1 82.69 189 LEU A N 1
ATOM 1523 C CA . LEU A 1 189 ? -8.727 25.266 -1.156 1 82.69 189 LEU A CA 1
ATOM 1524 C C . LEU A 1 189 ? -7.227 25.438 -1.334 1 82.69 189 LEU A C 1
ATOM 1526 O O . LEU A 1 189 ? -6.539 25.906 -0.425 1 82.69 189 LEU A O 1
ATOM 1530 N N . GLY A 1 190 ? -6.797 25.078 -2.469 1 81.31 190 GLY A N 1
ATOM 1531 C CA . GLY A 1 190 ? -5.375 25.156 -2.762 1 81.31 190 GLY A CA 1
ATOM 1532 C C . GLY A 1 190 ? -4.844 26.578 -2.76 1 81.31 190 GLY A C 1
ATOM 1533 O O . GLY A 1 190 ? -3.77 26.844 -2.219 1 81.31 190 GLY A O 1
ATOM 1534 N N . GLU A 1 191 ? -5.641 27.531 -3.229 1 81.88 191 GLU A N 1
ATOM 1535 C CA . GLU A 1 191 ? -5.203 28.906 -3.387 1 81.88 191 GLU A CA 1
ATOM 1536 C C . GLU A 1 191 ? -5.301 29.672 -2.07 1 81.88 191 GLU A C 1
ATOM 1538 O O . GLU A 1 191 ? -4.469 30.531 -1.783 1 81.88 191 GLU A O 1
ATOM 1543 N N . THR A 1 192 ? -6.23 29.281 -1.289 1 81.81 192 THR A N 1
ATOM 1544 C CA . THR A 1 192 ? -6.555 30.109 -0.131 1 81.81 192 THR A CA 1
ATOM 1545 C C . THR A 1 192 ? -5.98 29.5 1.145 1 81.81 192 THR A C 1
ATOM 1547 O O . THR A 1 192 ? -5.465 30.219 2.002 1 81.81 192 THR A O 1
ATOM 1550 N N . ILE A 1 193 ? -6.027 28.234 1.267 1 80.06 193 ILE A N 1
ATOM 1551 C CA . ILE A 1 193 ? -5.695 27.594 2.535 1 80.06 193 ILE A CA 1
ATOM 1552 C C . ILE A 1 193 ? -4.289 27 2.463 1 80.06 193 ILE A C 1
ATOM 1554 O O . ILE A 1 193 ? -3.506 27.141 3.408 1 80.06 193 ILE A O 1
ATOM 1558 N N . PHE A 1 194 ? -3.961 26.406 1.343 1 81.31 194 PHE A N 1
ATOM 1559 C CA . PHE A 1 194 ? -2.658 25.766 1.206 1 81.31 194 PHE A CA 1
ATOM 1560 C C . PHE A 1 194 ? -1.94 26.266 -0.044 1 81.31 194 PHE A C 1
ATOM 1562 O O . PHE A 1 194 ? -1.553 25.469 -0.9 1 81.31 194 PHE A O 1
ATOM 1569 N N . PRO A 1 195 ? -1.631 27.547 -0.017 1 80.19 195 PRO A N 1
ATOM 1570 C CA . PRO A 1 195 ? -0.999 28.062 -1.23 1 80.19 195 PRO A CA 1
ATOM 1571 C C . PRO A 1 195 ? 0.364 27.438 -1.505 1 80.19 195 PRO A C 1
ATOM 1573 O O . PRO A 1 195 ? 1.145 27.219 -0.575 1 80.19 195 PRO A O 1
ATOM 1576 N N . GLY A 1 196 ? 0.524 27.031 -2.777 1 81.81 196 GLY A N 1
ATOM 1577 C CA . GLY A 1 196 ? 1.81 26.484 -3.195 1 81.81 196 GLY A CA 1
ATOM 1578 C C . GLY A 1 196 ? 1.941 25 -2.945 1 81.81 196 GLY A C 1
ATOM 1579 O O . GLY A 1 196 ? 2.902 24.375 -3.396 1 81.81 196 GLY A O 1
ATOM 1580 N N . GLY A 1 197 ? 1.038 24.438 -2.229 1 86.19 197 GLY A N 1
ATOM 1581 C CA . GLY A 1 197 ? 1.095 23.016 -1.921 1 86.19 197 GLY A CA 1
ATOM 1582 C C . GLY A 1 197 ? 0.476 22.141 -3 1 86.19 197 GLY A C 1
ATOM 1583 O O . GLY A 1 197 ? -0.351 22.609 -3.783 1 86.19 197 GLY A O 1
ATOM 1584 N N . MET A 1 198 ? 0.955 20.969 -3.117 1 88.75 198 MET A N 1
ATOM 1585 C CA . MET A 1 198 ? 0.412 19.984 -4.039 1 88.75 198 MET A CA 1
ATOM 1586 C C . MET A 1 198 ? 0.395 18.594 -3.4 1 88.75 198 MET A C 1
ATOM 1588 O O . MET A 1 198 ? 1.449 18.031 -3.115 1 88.75 198 MET A O 1
ATOM 1592 N N . THR A 1 199 ? -0.793 18.156 -3.203 1 92.44 199 THR A N 1
ATOM 1593 C CA . THR A 1 199 ? -0.921 16.797 -2.695 1 92.44 199 THR A CA 1
ATOM 1594 C C . THR A 1 199 ? -0.478 15.789 -3.748 1 92.44 199 THR A C 1
ATOM 1596 O O . THR A 1 199 ? -0.86 15.891 -4.918 1 92.44 199 THR A O 1
ATOM 1599 N N . PRO A 1 200 ? 0.323 14.828 -3.352 1 96.25 200 PRO A N 1
ATOM 1600 C CA . PRO A 1 200 ? 0.789 13.844 -4.328 1 96.25 200 PRO A CA 1
ATOM 1601 C C . PRO A 1 200 ? -0.295 12.844 -4.719 1 96.25 200 PRO A C 1
ATOM 1603 O O . PRO A 1 200 ? -1.326 12.75 -4.047 1 96.25 200 PRO A O 1
ATOM 1606 N N . ARG A 1 201 ? -0.042 12.242 -5.848 1 95.19 201 ARG A N 1
ATOM 1607 C CA . ARG A 1 201 ? -0.741 11.008 -6.176 1 95.19 201 ARG A CA 1
ATOM 1608 C C . ARG A 1 201 ? -0.008 9.797 -5.609 1 95.19 201 ARG A C 1
ATOM 1610 O O . ARG A 1 201 ? 1.218 9.812 -5.484 1 95.19 201 ARG A O 1
ATOM 1617 N N . ALA A 1 202 ? -0.79 8.781 -5.316 1 96.75 202 ALA A N 1
ATOM 1618 C CA . ALA A 1 202 ? -0.174 7.586 -4.746 1 96.75 202 ALA A CA 1
ATOM 1619 C C . ALA A 1 202 ? 0.839 6.98 -5.711 1 96.75 202 ALA A C 1
ATOM 1621 O O . ALA A 1 202 ? 1.907 6.527 -5.297 1 96.75 202 ALA A O 1
ATOM 1622 N N . GLU A 1 203 ? 0.506 6.953 -7.016 1 95.56 203 GLU A N 1
ATOM 1623 C CA . GLU A 1 203 ? 1.411 6.383 -8.008 1 95.56 203 GLU A CA 1
ATOM 1624 C C . GLU A 1 203 ? 2.707 7.184 -8.102 1 95.56 203 GLU A C 1
ATOM 1626 O O . GLU A 1 203 ? 3.771 6.625 -8.367 1 95.56 203 GLU A O 1
ATOM 1631 N N . ASP A 1 204 ? 2.639 8.523 -7.867 1 95.75 204 ASP A N 1
ATOM 1632 C CA . ASP A 1 204 ? 3.844 9.352 -7.863 1 95.75 204 ASP A CA 1
ATOM 1633 C C . ASP A 1 204 ? 4.773 8.961 -6.715 1 95.75 204 ASP A C 1
ATOM 1635 O O . ASP A 1 204 ? 5.992 8.93 -6.883 1 95.75 204 ASP A O 1
ATOM 1639 N N . ILE A 1 205 ? 4.184 8.672 -5.586 1 97.62 205 ILE A N 1
ATOM 1640 C CA . ILE A 1 205 ? 4.977 8.289 -4.426 1 97.62 205 ILE A CA 1
ATOM 1641 C C . ILE A 1 205 ? 5.652 6.945 -4.684 1 97.62 205 ILE A C 1
ATOM 1643 O O . ILE A 1 205 ? 6.852 6.789 -4.438 1 97.62 205 ILE A O 1
ATOM 1647 N N . ILE A 1 206 ? 4.93 6.012 -5.215 1 96.62 206 ILE A N 1
ATOM 1648 C CA . ILE A 1 206 ? 5.469 4.691 -5.523 1 96.62 206 ILE A CA 1
ATOM 1649 C C . ILE A 1 206 ? 6.664 4.828 -6.461 1 96.62 206 ILE A C 1
ATOM 1651 O O . ILE A 1 206 ? 7.703 4.195 -6.25 1 96.62 206 ILE A O 1
ATOM 1655 N N . MET A 1 207 ? 6.555 5.637 -7.41 1 95.12 207 MET A N 1
ATOM 1656 C CA . MET A 1 207 ? 7.609 5.82 -8.406 1 95.12 207 MET A CA 1
ATOM 1657 C C . MET A 1 207 ? 8.797 6.559 -7.801 1 95.12 207 MET A C 1
ATOM 1659 O O . MET A 1 207 ? 9.938 6.352 -8.219 1 95.12 207 MET A O 1
ATOM 1663 N N . ALA A 1 208 ? 8.523 7.352 -6.82 1 97.06 208 ALA A N 1
ATOM 1664 C CA . ALA A 1 208 ? 9.539 8.281 -6.332 1 97.06 208 ALA A CA 1
ATOM 1665 C C . ALA A 1 208 ? 10.391 7.633 -5.246 1 97.06 208 ALA A C 1
ATOM 1667 O O . ALA A 1 208 ? 11.547 8.023 -5.039 1 97.06 208 ALA A O 1
ATOM 1668 N N . VAL A 1 209 ? 9.852 6.703 -4.531 1 96.19 209 VAL A N 1
ATOM 1669 C CA . VAL A 1 209 ? 10.555 6.172 -3.365 1 96.19 209 VAL A CA 1
ATOM 1670 C C . VAL A 1 209 ? 11.75 5.336 -3.816 1 96.19 209 VAL A C 1
ATOM 1672 O O . VAL A 1 209 ? 12.75 5.234 -3.1 1 96.19 209 VAL A O 1
ATOM 1675 N N . GLY A 1 210 ? 11.672 4.629 -5 1 89.75 210 GLY A N 1
ATOM 1676 C CA . GLY A 1 210 ? 12.781 3.875 -5.559 1 89.75 210 GLY A CA 1
ATOM 1677 C C . GLY A 1 210 ? 13.852 4.754 -6.176 1 89.75 210 GLY A C 1
ATOM 1678 O O . GLY A 1 210 ? 13.547 5.824 -6.711 1 89.75 210 GLY A O 1
ATOM 1679 N N . PRO A 1 211 ? 15.062 4.469 -5.969 1 92.25 211 PRO A N 1
ATOM 1680 C CA . PRO A 1 211 ? 15.648 3.217 -5.488 1 92.25 211 PRO A CA 1
ATOM 1681 C C . PRO A 1 211 ? 16.062 3.289 -4.02 1 92.25 211 PRO A C 1
ATOM 1683 O O . PRO A 1 211 ? 16.766 2.402 -3.527 1 92.25 211 PRO A O 1
ATOM 1686 N N . TYR A 1 212 ? 15.609 4.258 -3.332 1 96.56 212 TYR A N 1
ATOM 1687 C CA . TYR A 1 212 ? 16.172 4.566 -2.023 1 96.56 212 TYR A CA 1
ATOM 1688 C C . TYR A 1 212 ? 15.406 3.861 -0.913 1 96.56 212 TYR A C 1
ATOM 1690 O O . TYR A 1 212 ? 15.977 3.531 0.13 1 96.56 212 TYR A O 1
ATOM 1698 N N . TRP A 1 213 ? 14.203 3.67 -1.183 1 97.44 213 TRP A N 1
ATOM 1699 C CA . TRP A 1 213 ? 13.32 3.053 -0.196 1 97.44 213 TRP A CA 1
ATOM 1700 C C . TRP A 1 213 ? 12.461 1.971 -0.837 1 97.44 213 TRP A C 1
ATOM 1702 O O . TRP A 1 213 ? 12.172 2.027 -2.035 1 97.44 213 TRP A O 1
ATOM 1712 N N . GLU A 1 214 ? 12.055 0.995 -0.076 1 96.69 214 GLU A N 1
ATOM 1713 C CA . GLU A 1 214 ? 11.125 -0.056 -0.464 1 96.69 214 GLU A CA 1
ATOM 1714 C C . GLU A 1 214 ? 9.789 0.097 0.262 1 96.69 214 GLU A C 1
ATOM 1716 O O . GLU A 1 214 ? 9.758 0.26 1.483 1 96.69 214 GLU A O 1
ATOM 1721 N N . VAL A 1 215 ? 8.711 0.1 -0.475 1 97.88 215 VAL A N 1
ATOM 1722 C CA . VAL A 1 215 ? 7.387 0.15 0.141 1 97.88 215 VAL A CA 1
ATOM 1723 C C . VAL A 1 215 ? 7.09 -1.177 0.836 1 97.88 215 VAL A C 1
ATOM 1725 O O . VAL A 1 215 ? 7.062 -2.229 0.193 1 97.88 215 VAL A O 1
ATOM 1728 N N . MET A 1 216 ? 6.859 -1.116 2.123 1 98.38 216 MET A N 1
ATOM 1729 C CA . MET A 1 216 ? 6.508 -2.314 2.881 1 98.38 216 MET A CA 1
ATOM 1730 C C . MET A 1 216 ? 5 -2.402 3.092 1 98.38 216 MET A C 1
ATOM 1732 O O . MET A 1 216 ? 4.418 -3.484 3.004 1 98.38 216 MET A O 1
ATOM 1736 N N . GLN A 1 217 ? 4.43 -1.256 3.393 1 98.62 217 GLN A N 1
ATOM 1737 C CA . GLN A 1 217 ? 2.992 -1.183 3.646 1 98.62 217 GLN A CA 1
ATOM 1738 C C . GLN A 1 217 ? 2.43 0.174 3.232 1 98.62 217 GLN A C 1
ATOM 1740 O O . GLN A 1 217 ? 3.119 1.192 3.322 1 98.62 217 GLN A O 1
ATOM 1745 N N . LEU A 1 218 ? 1.257 0.147 2.76 1 98.56 218 LEU A N 1
ATOM 1746 C CA . LEU A 1 218 ? 0.428 1.324 2.523 1 98.56 218 LEU A CA 1
ATOM 1747 C C . LEU A 1 218 ? -0.966 1.135 3.113 1 98.56 218 LEU A C 1
ATOM 1749 O O . LEU A 1 218 ? -1.569 0.07 2.961 1 98.56 218 LEU A O 1
ATOM 1753 N N . ARG A 1 219 ? -1.441 2.08 3.893 1 98.56 219 ARG A N 1
ATOM 1754 C CA . ARG A 1 219 ? -2.834 2.166 4.324 1 98.56 219 ARG A CA 1
ATOM 1755 C C . ARG A 1 219 ? -3.455 3.494 3.904 1 98.56 219 ARG A C 1
ATOM 1757 O O . ARG A 1 219 ? -2.816 4.543 4.004 1 98.56 219 ARG A O 1
ATOM 1764 N N . THR A 1 220 ? -4.609 3.406 3.4 1 98 220 THR A N 1
ATOM 1765 C CA . THR A 1 220 ? -5.332 4.648 3.158 1 98 220 THR A CA 1
ATOM 1766 C C . THR A 1 220 ? -6.352 4.902 4.266 1 98 220 THR A C 1
ATOM 1768 O O . THR A 1 220 ? -6.848 3.961 4.887 1 98 220 THR A O 1
ATOM 1771 N N . ARG A 1 221 ? -6.555 6.176 4.516 1 98.12 221 ARG A N 1
ATOM 1772 C CA . ARG A 1 221 ? -7.367 6.621 5.645 1 98.12 221 ARG A CA 1
ATOM 1773 C C . ARG A 1 221 ? -8.383 7.672 5.207 1 98.12 221 ARG A C 1
ATOM 1775 O O . ARG A 1 221 ? -8.609 8.656 5.918 1 98.12 221 ARG A O 1
ATOM 1782 N N . ARG A 1 222 ? -8.938 7.52 4.07 1 97.25 222 ARG A N 1
ATOM 1783 C CA . ARG A 1 222 ? -9.828 8.539 3.525 1 97.25 222 ARG A CA 1
ATOM 1784 C C . ARG A 1 222 ? -10.977 8.836 4.484 1 97.25 222 ARG A C 1
ATOM 1786 O O . ARG A 1 222 ? -11.219 9.992 4.836 1 97.25 222 ARG A O 1
ATOM 1793 N N . GLU A 1 223 ? -11.656 7.82 4.957 1 97.81 223 GLU A N 1
ATOM 1794 C CA . GLU A 1 223 ? -12.82 7.996 5.812 1 97.81 223 GLU A CA 1
ATOM 1795 C C . GLU A 1 223 ? -12.43 8.531 7.188 1 97.81 223 GLU A C 1
ATOM 1797 O O . GLU A 1 223 ? -13.188 9.273 7.812 1 97.81 223 GLU A O 1
ATOM 1802 N N . ASP A 1 224 ? -11.258 8.188 7.637 1 98.69 224 ASP A N 1
ATOM 1803 C CA . ASP A 1 224 ? -10.766 8.734 8.898 1 98.69 224 ASP A CA 1
ATOM 1804 C C . ASP A 1 224 ? -10.547 10.242 8.797 1 98.69 224 ASP A C 1
ATOM 1806 O O . ASP A 1 224 ? -10.812 10.977 9.75 1 98.69 224 ASP A O 1
ATOM 1810 N N . TYR A 1 225 ? -10.016 10.633 7.656 1 98.31 225 TYR A N 1
ATOM 1811 C CA . TYR A 1 225 ? -9.797 12.07 7.508 1 98.31 225 TYR A CA 1
ATOM 1812 C C . TYR A 1 225 ? -11.117 12.812 7.375 1 98.31 225 TYR A C 1
ATOM 1814 O O . TYR A 1 225 ? -11.266 13.93 7.883 1 98.31 225 TYR A O 1
ATOM 1822 N N . GLU A 1 226 ? -12.086 12.219 6.695 1 98.19 226 GLU A N 1
ATOM 1823 C CA . GLU A 1 226 ? -13.43 12.789 6.668 1 98.19 226 GLU A CA 1
ATOM 1824 C C . GLU A 1 226 ? -13.969 12.992 8.078 1 98.19 226 GLU A C 1
ATOM 1826 O O . GLU A 1 226 ? -14.484 14.062 8.406 1 98.19 226 GLU A O 1
ATOM 1831 N N . ARG A 1 227 ? -13.805 11.992 8.859 1 98.56 227 ARG A N 1
ATOM 1832 C CA . ARG A 1 227 ? -14.273 12.062 10.242 1 98.56 227 ARG A CA 1
ATOM 1833 C C . ARG A 1 227 ? -13.5 13.109 11.031 1 98.56 227 ARG A C 1
ATOM 1835 O O . ARG A 1 227 ? -14.086 13.844 11.828 1 98.56 227 ARG A O 1
ATOM 1842 N N . THR A 1 228 ? -12.211 13.156 10.828 1 98.75 228 THR A N 1
ATOM 1843 C CA . THR A 1 228 ? -11.375 14.133 11.516 1 98.75 228 THR A CA 1
ATOM 1844 C C . THR A 1 228 ? -11.852 15.555 11.211 1 98.75 228 THR A C 1
ATOM 1846 O O . THR A 1 228 ? -12.078 16.344 12.125 1 98.75 228 THR A O 1
ATOM 1849 N N . THR A 1 229 ? -12.023 15.867 9.922 1 98.25 229 THR A N 1
ATOM 1850 C CA . THR A 1 229 ? -12.438 17.219 9.523 1 98.25 229 THR A CA 1
ATOM 1851 C C . THR A 1 229 ? -13.859 17.5 9.984 1 98.25 229 THR A C 1
ATOM 1853 O O . THR A 1 229 ? -14.203 18.641 10.297 1 98.25 229 THR A O 1
ATOM 1856 N N . THR A 1 230 ? -14.703 16.453 10.07 1 98.69 230 THR A N 1
ATOM 1857 C CA . THR A 1 230 ? -16.047 16.609 10.617 1 98.69 230 THR A CA 1
ATOM 1858 C C . THR A 1 230 ? -15.984 17.016 12.086 1 98.69 230 THR A C 1
ATOM 1860 O O . THR A 1 230 ? -16.703 17.922 12.523 1 98.69 230 THR A O 1
ATOM 1863 N N . HIS A 1 231 ? -15.148 16.312 12.836 1 98.69 231 HIS A N 1
ATOM 1864 C CA . HIS A 1 231 ? -14.93 16.703 14.227 1 98.69 231 HIS A CA 1
ATOM 1865 C C . HIS A 1 231 ? -14.445 18.141 14.328 1 98.69 231 HIS A C 1
ATOM 1867 O O . HIS A 1 231 ? -14.93 18.906 15.164 1 98.69 231 HIS A O 1
ATOM 1873 N N . TRP A 1 232 ? -13.461 18.516 13.5 1 98.38 232 TRP A N 1
ATOM 1874 C CA . TRP A 1 232 ? -12.922 19.859 13.508 1 98.38 232 TRP A CA 1
ATOM 1875 C C . TRP A 1 232 ? -14.016 20.891 13.258 1 98.38 232 TRP A C 1
ATOM 1877 O O . TRP A 1 232 ? -14.125 21.891 13.977 1 98.38 232 TRP A O 1
ATOM 1887 N N . ARG A 1 233 ? -14.828 20.656 12.258 1 98.5 233 ARG A N 1
ATOM 1888 C CA . ARG A 1 233 ? -15.875 21.609 11.906 1 98.5 233 ARG A CA 1
ATOM 1889 C C . ARG A 1 233 ? -16.906 21.719 13.016 1 98.5 233 ARG A C 1
ATOM 1891 O O . ARG A 1 233 ? -17.375 22.828 13.328 1 98.5 233 ARG A O 1
ATOM 1898 N N . THR A 1 234 ? -17.281 20.594 13.555 1 98.56 234 THR A N 1
ATOM 1899 C CA . THR A 1 234 ? -18.234 20.594 14.656 1 98.56 234 THR A CA 1
ATOM 1900 C C . THR A 1 234 ? -17.719 21.453 15.812 1 98.56 234 THR A C 1
ATOM 1902 O O . THR A 1 234 ? -18.453 22.281 16.359 1 98.56 234 THR A O 1
ATOM 1905 N N . ARG A 1 235 ? -16.516 21.297 16.156 1 98.31 235 ARG A N 1
ATOM 1906 C CA . ARG A 1 235 ? -15.914 22.047 17.25 1 98.31 235 ARG A CA 1
ATOM 1907 C C . ARG A 1 235 ? -15.766 23.531 16.891 1 98.31 235 ARG A C 1
ATOM 1909 O O . ARG A 1 235 ? -15.984 24.406 17.719 1 98.31 235 ARG A O 1
ATOM 1916 N N . LEU A 1 236 ? -15.367 23.75 15.625 1 98.31 236 LEU A N 1
ATOM 1917 C CA . LEU A 1 236 ? -15.273 25.125 15.148 1 98.31 236 LEU A CA 1
ATOM 1918 C C . LEU A 1 236 ? -16.609 25.844 15.305 1 98.31 236 LEU A C 1
ATOM 1920 O O . LEU A 1 236 ? -16.672 26.953 15.836 1 98.31 236 LEU A O 1
ATOM 1924 N N . ARG A 1 237 ? -17.656 25.234 14.891 1 98.5 237 ARG A N 1
ATOM 1925 C CA . ARG A 1 237 ? -18.984 25.828 14.914 1 98.5 237 ARG A CA 1
ATOM 1926 C C . ARG A 1 237 ? -19.484 26 16.344 1 98.5 237 ARG A C 1
ATOM 1928 O O . ARG A 1 237 ? -20.219 26.938 16.641 1 98.5 237 ARG A O 1
ATOM 1935 N N . ALA A 1 238 ? -19.094 25.125 17.203 1 98.5 238 ALA A N 1
ATOM 1936 C CA . ALA A 1 238 ? -19.469 25.234 18.609 1 98.5 238 ALA A CA 1
ATOM 1937 C C . ALA A 1 238 ? -18.859 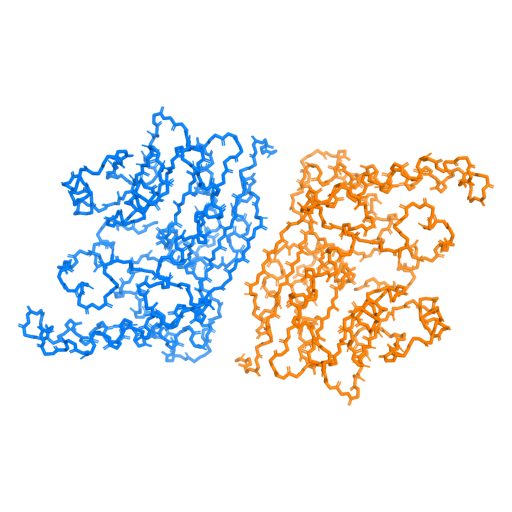26.484 19.234 1 98.5 238 ALA A C 1
ATOM 1939 O O . ALA A 1 238 ? -19.344 26.984 20.25 1 98.5 238 ALA A O 1
ATOM 1940 N N . HIS A 1 239 ? -17.812 27 18.656 1 98.44 239 HIS A N 1
ATOM 1941 C CA . HIS A 1 239 ? -17.141 28.172 19.188 1 98.44 239 HIS A CA 1
ATOM 1942 C C . HIS A 1 239 ? -17.312 29.375 18.266 1 98.44 239 HIS A C 1
ATOM 1944 O O . HIS A 1 239 ? -16.453 30.266 18.234 1 98.44 239 HIS A O 1
ATOM 1950 N N . GLU A 1 240 ? -18.328 29.359 17.469 1 98.31 240 GLU A N 1
ATOM 1951 C CA . GLU A 1 240 ? -18.547 30.406 16.469 1 98.31 240 GLU A CA 1
ATOM 1952 C C . GLU A 1 240 ? -18.562 31.781 17.109 1 98.31 240 GLU A C 1
ATOM 1954 O O . GLU A 1 240 ? -17.859 32.688 16.641 1 98.31 240 GLU A O 1
ATOM 1959 N N . GLU A 1 241 ? -19.328 31.969 18.156 1 98.31 241 GLU A N 1
ATOM 1960 C CA . GLU A 1 241 ? -19.469 33.281 18.797 1 98.31 241 GLU A CA 1
ATOM 1961 C C . GLU A 1 241 ? -18.109 33.812 19.281 1 98.31 241 GLU A C 1
ATOM 1963 O O . GLU A 1 241 ? -17.766 34.938 19.016 1 98.31 241 GLU A O 1
ATOM 1968 N N . GLU A 1 242 ? -17.422 32.938 19.922 1 98.06 242 GLU A N 1
ATOM 1969 C CA . GLU A 1 242 ? -16.109 33.344 20.422 1 98.06 242 GLU A CA 1
ATOM 1970 C C . GLU A 1 242 ? -15.164 33.719 19.266 1 98.06 242 GLU A C 1
ATOM 1972 O O . GLU A 1 242 ? -14.438 34.688 19.359 1 98.06 242 GLU A O 1
ATOM 1977 N N . ILE A 1 243 ? -15.164 32.969 18.188 1 97.44 243 ILE A N 1
ATOM 1978 C CA . ILE A 1 243 ? -14.273 33.188 17.047 1 97.44 243 ILE A CA 1
ATOM 1979 C C . ILE A 1 243 ? -14.641 34.5 16.344 1 97.44 243 ILE A C 1
ATOM 1981 O O . ILE A 1 243 ? -13.758 35.312 16.047 1 97.44 243 ILE A O 1
ATOM 1985 N N . ARG A 1 244 ? -15.906 34.719 16.141 1 97.44 244 ARG A N 1
ATOM 1986 C CA . ARG A 1 244 ? -16.344 35.938 15.492 1 97.44 244 ARG A CA 1
ATOM 1987 C C . ARG A 1 244 ? -15.984 37.156 16.328 1 97.44 244 ARG A C 1
ATOM 1989 O O . ARG A 1 244 ? -15.617 38.188 15.789 1 97.44 244 ARG A O 1
ATOM 1996 N N . ASP A 1 245 ? -16.078 37.031 17.656 1 97.69 245 ASP A N 1
ATOM 1997 C CA . ASP A 1 245 ? -15.781 38.125 18.562 1 97.69 245 ASP A CA 1
ATOM 1998 C C . ASP A 1 245 ? -14.281 38.406 18.594 1 97.69 245 ASP A C 1
ATOM 2000 O O . ASP A 1 245 ? -13.875 39.594 18.562 1 97.69 245 ASP A O 1
ATOM 2004 N N . ARG A 1 246 ? -13.484 37.375 18.594 1 96.62 246 ARG A N 1
ATOM 2005 C CA . ARG A 1 246 ? -12.062 37.562 18.844 1 96.62 246 ARG A CA 1
ATOM 2006 C C . ARG A 1 246 ? -11.297 37.75 17.531 1 96.62 246 ARG A C 1
ATOM 2008 O O . ARG A 1 246 ? -10.297 38.469 17.5 1 96.62 246 ARG A O 1
ATOM 2015 N N . TRP A 1 247 ? -11.648 37.062 16.438 1 94.94 247 TRP A N 1
ATOM 2016 C CA . TRP A 1 247 ? -10.844 37.062 15.227 1 94.94 247 TRP A CA 1
ATOM 2017 C C . TRP A 1 247 ? -11.641 37.562 14.031 1 94.94 247 TRP A C 1
ATOM 2019 O O . TRP A 1 247 ? -11.086 37.844 12.969 1 94.94 247 TRP A O 1
ATOM 2029 N N . GLY A 1 248 ? -13.016 37.75 14.172 1 95.25 248 GLY A N 1
ATOM 2030 C CA . GLY A 1 248 ? -13.828 38.281 13.102 1 95.25 248 GLY A CA 1
ATOM 2031 C C . GLY A 1 248 ? -14.641 37.25 12.375 1 95.25 248 GLY A C 1
ATOM 2032 O O . GLY A 1 248 ? -14.273 36.062 12.352 1 95.25 248 GLY A O 1
ATOM 2033 N N . GLY A 1 249 ? -15.656 37.688 11.711 1 95.88 249 GLY A N 1
ATOM 2034 C CA . GLY A 1 249 ? -16.562 36.812 11 1 95.88 249 GLY A CA 1
ATOM 2035 C C . GLY A 1 249 ? -15.953 36.188 9.75 1 95.88 249 GLY A C 1
ATOM 2036 O O . GLY A 1 249 ? -16.281 35.062 9.367 1 95.88 249 GLY A O 1
ATOM 2037 N N . ASP A 1 250 ? -15.078 36.969 9.117 1 95.56 250 ASP A N 1
ATOM 2038 C CA . ASP A 1 250 ? -14.461 36.5 7.883 1 95.56 250 ASP A CA 1
ATOM 2039 C C . ASP A 1 250 ? -13.617 35.25 8.125 1 95.56 250 ASP A C 1
ATOM 2041 O O . ASP A 1 250 ? -13.633 34.312 7.312 1 95.56 250 ASP A O 1
ATOM 2045 N N . LEU A 1 251 ? -12.922 35.281 9.25 1 94.31 251 LEU A N 1
ATOM 2046 C CA . LEU A 1 251 ? -12.086 34.125 9.57 1 94.31 251 LEU A CA 1
ATOM 2047 C C . LEU A 1 251 ? -12.945 32.875 9.82 1 94.31 251 LEU A C 1
ATOM 2049 O O . LEU A 1 251 ? -12.656 31.797 9.305 1 94.31 251 LEU A O 1
ATOM 2053 N N . PHE A 1 252 ? -13.969 33.031 10.586 1 96.5 252 PHE A N 1
ATOM 2054 C CA . PHE A 1 252 ? -14.875 31.922 10.852 1 96.5 252 PHE A CA 1
ATOM 2055 C C . PHE A 1 252 ? -15.445 31.359 9.555 1 96.5 252 PHE A C 1
ATOM 2057 O O . PHE A 1 252 ? -15.438 30.141 9.336 1 96.5 252 PHE A O 1
ATOM 2064 N N . ASP A 1 253 ? -15.945 32.25 8.664 1 97.25 253 ASP A N 1
ATOM 2065 C CA . ASP A 1 253 ? -16.578 31.844 7.418 1 97.25 253 ASP A CA 1
ATOM 2066 C C . ASP A 1 253 ? -15.586 31.094 6.523 1 97.25 253 ASP A C 1
ATOM 2068 O O . ASP A 1 253 ? -15.945 30.109 5.883 1 97.25 253 ASP A O 1
ATOM 2072 N N . THR A 1 254 ? -14.422 31.547 6.484 1 94.56 254 THR A N 1
ATOM 2073 C CA . THR A 1 254 ? -13.383 30.938 5.668 1 94.56 254 THR A CA 1
ATOM 2074 C C . THR A 1 254 ? -13.078 29.516 6.152 1 94.56 254 THR A C 1
ATOM 2076 O O . THR A 1 254 ? -13.039 28.578 5.355 1 94.56 254 THR A O 1
ATOM 2079 N N . TYR A 1 255 ? -12.922 29.344 7.438 1 95.94 255 TYR A N 1
ATOM 2080 C CA . TYR A 1 255 ? -12.523 28.031 7.957 1 95.94 255 TYR A CA 1
ATOM 2081 C C . TYR A 1 255 ? -13.703 27.078 7.977 1 95.94 255 TYR A C 1
ATOM 2083 O O . TYR A 1 255 ? -13.523 25.859 7.809 1 95.94 255 TYR A O 1
ATOM 2091 N N . ASP A 1 256 ? -14.883 27.609 8.18 1 97.5 256 ASP A N 1
ATOM 2092 C CA . ASP A 1 256 ? -16.062 26.766 8.031 1 97.5 256 ASP A CA 1
ATOM 2093 C C . ASP A 1 256 ? -16.172 26.234 6.605 1 97.5 256 ASP A C 1
ATOM 2095 O O . ASP A 1 256 ? -16.484 25.047 6.398 1 97.5 256 ASP A O 1
ATOM 2099 N N . ARG A 1 257 ? -15.938 27.125 5.645 1 96.06 257 ARG A N 1
ATOM 2100 C CA . ARG A 1 257 ? -15.953 26.734 4.242 1 96.06 257 ARG A CA 1
ATOM 2101 C C . ARG A 1 257 ? -14.844 25.734 3.945 1 96.06 257 ARG A C 1
ATOM 2103 O O . ARG A 1 257 ? -15.062 24.734 3.246 1 96.06 257 ARG A O 1
ATOM 2110 N N . TYR A 1 258 ? -13.703 26.031 4.473 1 94.62 258 TYR A N 1
ATOM 2111 C CA . TYR A 1 258 ? -12.531 25.172 4.309 1 94.62 258 TYR A CA 1
ATOM 2112 C C . TYR A 1 258 ? -12.828 23.766 4.785 1 94.62 258 TYR A C 1
ATOM 2114 O O . TYR A 1 258 ? -12.656 22.797 4.039 1 94.62 258 TYR A O 1
ATOM 2122 N N . LEU A 1 259 ? -13.305 23.625 5.965 1 97.12 259 LEU A N 1
ATOM 2123 C CA . LEU A 1 259 ? -13.562 22.297 6.543 1 97.12 259 LEU A CA 1
ATOM 2124 C C . LEU A 1 259 ? -14.719 21.609 5.832 1 97.12 259 LEU A C 1
ATOM 2126 O O . LEU A 1 259 ? -14.695 20.391 5.652 1 97.12 259 LEU A O 1
ATOM 2130 N N . THR A 1 260 ? -15.742 22.375 5.41 1 96.88 260 THR A N 1
ATOM 2131 C CA . THR A 1 260 ? -16.828 21.828 4.621 1 96.88 260 THR A CA 1
ATOM 2132 C C . THR A 1 260 ? -16.312 21.25 3.305 1 96.88 260 THR A C 1
ATOM 2134 O O . THR A 1 260 ? -16.703 20.156 2.904 1 96.88 260 THR A O 1
ATOM 2137 N N . CYS A 1 261 ? -15.43 21.984 2.672 1 94.44 261 CYS A N 1
ATOM 2138 C CA . CYS A 1 261 ? -14.836 21.531 1.417 1 94.44 261 CYS A CA 1
ATOM 2139 C C . CYS A 1 261 ? -14.039 20.25 1.621 1 94.44 261 CYS A C 1
ATOM 2141 O O . CYS A 1 261 ? -14.102 19.328 0.796 1 94.44 261 CYS A O 1
ATOM 2143 N N . CYS A 1 262 ? -13.305 20.203 2.711 1 95.19 262 CYS A N 1
ATOM 2144 C CA . CYS A 1 262 ? -12.516 19 3 1 95.19 262 CYS A CA 1
ATOM 2145 C C . CYS A 1 262 ? -13.414 17.797 3.201 1 95.19 262 CYS A C 1
ATOM 2147 O O . CYS A 1 262 ? -13.188 16.734 2.6 1 95.19 262 CYS A O 1
ATOM 2149 N N . ILE A 1 263 ? -14.453 17.969 4.02 1 97.25 263 ILE A N 1
ATOM 2150 C CA . ILE A 1 263 ? -15.398 16.891 4.289 1 97.25 263 ILE A CA 1
ATOM 2151 C C . ILE A 1 263 ? -15.961 16.359 2.975 1 97.25 263 ILE A C 1
ATOM 2153 O O . ILE A 1 263 ? -15.961 15.148 2.734 1 97.25 263 ILE A O 1
ATOM 2157 N N . ASN A 1 264 ? -16.375 17.25 2.115 1 94.62 264 ASN A N 1
ATOM 2158 C CA . ASN A 1 264 ? -16.969 16.875 0.839 1 94.62 264 ASN A CA 1
ATOM 2159 C C . ASN A 1 264 ? -15.961 16.188 -0.071 1 94.62 264 ASN A C 1
ATOM 2161 O O . ASN A 1 264 ? -16.297 15.25 -0.788 1 94.62 264 ASN A O 1
ATOM 2165 N N . SER A 1 265 ? -14.758 16.656 -0.074 1 93.5 265 SER A N 1
ATOM 2166 C CA . SER A 1 265 ? -13.719 16.109 -0.941 1 93.5 265 SER A CA 1
ATOM 2167 C C . SER A 1 265 ? -13.359 14.68 -0.544 1 93.5 265 SER A C 1
ATOM 2169 O O . SER A 1 265 ? -13.109 13.836 -1.406 1 93.5 265 SER A O 1
ATOM 2171 N N . PHE A 1 266 ? -13.305 14.438 0.748 1 95.38 266 PHE A N 1
ATOM 2172 C CA . PHE A 1 266 ? -13.039 13.078 1.208 1 95.38 266 PHE A CA 1
ATOM 2173 C C . PHE A 1 266 ? -14.227 12.172 0.926 1 95.38 266 PHE A C 1
ATOM 2175 O O . PHE A 1 266 ? -14.055 11.039 0.469 1 95.38 266 PHE A O 1
ATOM 2182 N N . ALA A 1 267 ? -15.406 12.688 1.135 1 94.19 267 ALA A N 1
ATOM 2183 C CA . ALA A 1 267 ? -16.625 11.906 0.92 1 94.19 267 ALA A CA 1
ATOM 2184 C C . ALA A 1 267 ? -16.75 11.477 -0.539 1 94.19 267 ALA A C 1
ATOM 2186 O O . ALA A 1 267 ? -17.188 10.359 -0.83 1 94.19 267 ALA A O 1
ATOM 2187 N N . ARG A 1 268 ? -16.359 12.367 -1.403 1 91.06 268 ARG A N 1
ATOM 2188 C CA . ARG A 1 268 ? -16.531 12.133 -2.834 1 91.06 268 ARG A CA 1
ATOM 2189 C C . ARG A 1 268 ? -15.266 11.523 -3.443 1 91.06 268 ARG A C 1
ATOM 2191 O O . ARG A 1 268 ? -15.18 11.352 -4.66 1 91.06 268 ARG A O 1
ATOM 2198 N N . ARG A 1 269 ? -14.242 11.266 -2.66 1 91.88 269 ARG A N 1
ATOM 2199 C CA . ARG A 1 269 ? -13.016 10.57 -3.033 1 91.88 269 ARG A CA 1
ATOM 2200 C C . ARG A 1 269 ? -12.156 11.43 -3.953 1 91.88 269 ARG A C 1
ATOM 2202 O O . ARG A 1 269 ? -11.438 10.906 -4.805 1 91.88 269 ARG A O 1
ATOM 2209 N N . HIS A 1 270 ? -12.312 12.781 -3.822 1 91.19 270 HIS A N 1
ATOM 2210 C CA . HIS A 1 270 ? -11.406 13.688 -4.523 1 91.19 270 HIS A CA 1
ATOM 2211 C C . HIS A 1 270 ? -10.047 13.758 -3.832 1 91.19 270 HIS A C 1
ATOM 2213 O O . HIS A 1 270 ? -9.039 14.062 -4.469 1 91.19 270 HIS A O 1
ATOM 2219 N N . MET A 1 271 ? -10.109 13.453 -2.564 1 93.5 271 MET A N 1
ATOM 2220 C CA . MET A 1 271 ? -8.906 13.414 -1.738 1 93.5 271 MET A CA 1
ATOM 2221 C C . MET A 1 271 ? -8.883 12.164 -0.875 1 93.5 271 MET A C 1
ATOM 2223 O O . MET A 1 271 ? -9.922 11.57 -0.592 1 93.5 271 MET A O 1
ATOM 2227 N N . SER A 1 272 ? -7.781 11.781 -0.559 1 95.81 272 SER A N 1
ATOM 2228 C CA . SER A 1 272 ? -7.551 10.695 0.39 1 95.81 272 SER A CA 1
ATOM 2229 C C . SER A 1 272 ? -6.328 10.969 1.259 1 95.81 272 SER A C 1
ATOM 2231 O O . SER A 1 272 ? -5.789 12.078 1.245 1 95.81 272 SER A O 1
ATOM 2233 N N . LEU A 1 273 ? -6.062 10.125 2.172 1 97.81 273 LEU A N 1
ATOM 2234 C CA . LEU A 1 273 ? -4.871 10.141 3.014 1 97.81 273 LEU A CA 1
ATOM 2235 C C . LEU A 1 273 ? -4.191 8.781 3.021 1 97.81 273 LEU A C 1
ATOM 2237 O O . LEU A 1 273 ? -4.859 7.746 2.951 1 97.81 273 LEU A O 1
ATOM 2241 N N . SER A 1 274 ? -2.93 8.812 3.064 1 98.12 274 SER A N 1
ATOM 2242 C CA . SER A 1 274 ? -2.203 7.551 3.066 1 98.12 274 SER A CA 1
ATOM 2243 C C . SER A 1 274 ? -1.107 7.543 4.129 1 98.12 274 SER A C 1
ATOM 2245 O O . SER A 1 274 ? -0.542 8.586 4.449 1 98.12 274 SER A O 1
ATOM 2247 N N . GLN A 1 275 ? -0.853 6.41 4.656 1 98.88 275 GLN A N 1
ATOM 2248 C CA . GLN A 1 275 ? 0.264 6.109 5.543 1 98.88 275 GLN A CA 1
ATOM 2249 C C . GLN A 1 275 ? 1.181 5.051 4.938 1 98.88 275 GLN A C 1
ATOM 2251 O O . GLN A 1 275 ? 0.712 4.004 4.484 1 98.88 275 GLN A O 1
ATOM 2256 N N . TRP A 1 276 ? 2.459 5.348 4.883 1 98.88 276 TRP A N 1
ATOM 2257 C CA . TRP A 1 276 ? 3.426 4.484 4.211 1 98.88 276 TRP A CA 1
ATOM 2258 C C . TRP A 1 276 ? 4.496 4.004 5.184 1 98.88 276 TRP A C 1
ATOM 2260 O O . TRP A 1 276 ? 5.051 4.797 5.945 1 98.88 276 TRP A O 1
ATOM 2270 N N . CYS A 1 277 ? 4.738 2.73 5.203 1 98.94 277 CYS A N 1
ATOM 2271 C CA . CYS A 1 277 ? 5.922 2.133 5.812 1 98.94 277 CYS A CA 1
ATOM 2272 C C . CYS A 1 277 ? 6.996 1.866 4.766 1 98.94 277 CYS A C 1
ATOM 2274 O O . CYS A 1 277 ? 6.82 1.016 3.891 1 98.94 277 CYS A O 1
ATOM 2276 N N . LEU A 1 278 ? 8.07 2.576 4.812 1 98.88 278 LEU A N 1
ATOM 2277 C CA . LEU A 1 278 ? 9.164 2.443 3.855 1 98.88 278 LEU A CA 1
ATOM 2278 C C . LEU A 1 278 ? 10.43 1.924 4.539 1 98.88 278 LEU A C 1
ATOM 2280 O O . LEU A 1 278 ? 10.781 2.381 5.629 1 98.88 278 LEU A O 1
ATOM 2284 N N . ARG A 1 279 ? 11.031 1.002 3.932 1 98.5 279 ARG A N 1
ATOM 2285 C CA . ARG A 1 279 ? 12.289 0.464 4.434 1 98.5 279 ARG A CA 1
ATOM 2286 C C . ARG A 1 279 ? 13.469 0.95 3.596 1 98.5 279 ARG A C 1
ATOM 2288 O O . ARG A 1 279 ? 13.422 0.895 2.363 1 98.5 279 ARG A O 1
ATOM 2295 N N . ARG A 1 280 ? 14.492 1.387 4.23 1 98.38 280 ARG A N 1
ATOM 2296 C CA . ARG A 1 280 ? 15.672 1.891 3.537 1 98.38 280 ARG A CA 1
ATOM 2297 C C . ARG A 1 280 ? 16.312 0.803 2.676 1 98.38 280 ARG A C 1
ATOM 2299 O O . ARG A 1 280 ? 16.469 -0.335 3.123 1 98.38 280 ARG A O 1
ATOM 2306 N N . VAL A 1 281 ? 16.578 1.108 1.451 1 96.62 281 VAL A N 1
ATOM 2307 C CA . VAL A 1 281 ? 17.406 0.248 0.61 1 96.62 281 VAL A CA 1
ATOM 2308 C C . VAL A 1 281 ? 18.875 0.563 0.84 1 96.62 281 VAL A C 1
ATOM 2310 O O . VAL A 1 281 ? 19.391 1.576 0.353 1 96.62 281 VAL A O 1
ATOM 2313 N N . ASP A 1 282 ? 19.578 -0.215 1.459 1 95.69 282 ASP A N 1
ATOM 2314 C CA . ASP A 1 282 ? 20.922 0.099 1.954 1 95.69 282 ASP A CA 1
ATOM 2315 C C . ASP A 1 282 ? 21.938 0.148 0.81 1 95.69 282 ASP A C 1
ATOM 2317 O O . ASP A 1 282 ? 22.891 0.932 0.848 1 95.69 282 ASP A O 1
ATOM 2321 N N . GLU A 1 283 ? 21.719 -0.721 -0.257 1 88.25 283 GLU A N 1
ATOM 2322 C CA . GLU A 1 283 ? 22.578 -0.709 -1.442 1 88.25 283 GLU A CA 1
ATOM 2323 C C . GLU A 1 283 ? 21.75 -0.492 -2.709 1 88.25 283 GLU A C 1
ATOM 2325 O O . GLU A 1 283 ? 21.469 -1.441 -3.441 1 88.25 283 GLU A O 1
ATOM 2330 N N . PRO A 1 284 ? 21.5 0.751 -2.871 1 76.12 284 PRO A N 1
ATOM 2331 C CA . PRO A 1 284 ? 20.688 1.014 -4.055 1 76.12 284 PRO A CA 1
ATOM 2332 C C . PRO A 1 284 ? 21.469 0.887 -5.359 1 76.12 284 PRO A C 1
ATOM 2334 O O . PRO A 1 284 ? 22.672 1.159 -5.383 1 76.12 284 PRO A O 1
ATOM 2337 N N . GLU A 1 285 ? 21.141 0.06 -6.348 1 66.88 285 GLU A N 1
ATOM 2338 C CA . GLU A 1 285 ? 21.859 -0.117 -7.605 1 66.88 285 GLU A CA 1
ATOM 2339 C C . GLU A 1 285 ? 21.844 1.161 -8.438 1 66.88 285 GLU A C 1
ATOM 2341 O O . GLU A 1 285 ? 20.906 1.956 -8.344 1 66.88 285 GLU A O 1
ATOM 2346 N N . MET B 1 1 ? -3.578 -10.828 -23 1 71.5 1 MET B N 1
ATOM 2347 C CA . MET B 1 1 ? -3.66 -11.891 -22 1 71.5 1 MET B CA 1
ATOM 2348 C C . MET B 1 1 ? -2.959 -13.156 -22.484 1 71.5 1 MET B C 1
ATOM 2350 O O . MET B 1 1 ? -2.961 -13.445 -23.688 1 71.5 1 MET B O 1
ATOM 2354 N N . SER B 1 2 ? -2.352 -13.805 -21.516 1 72.88 2 SER B N 1
ATOM 2355 C CA . SER B 1 2 ? -1.771 -15.102 -21.859 1 72.88 2 SER B CA 1
ATOM 2356 C C . SER B 1 2 ? -2.826 -16.047 -22.422 1 72.88 2 SER B C 1
ATOM 2358 O O . SER B 1 2 ? -3.965 -16.062 -21.953 1 72.88 2 SER B O 1
ATOM 2360 N N . SER B 1 3 ? -2.398 -16.766 -23.422 1 71.31 3 SER B N 1
ATOM 2361 C CA . SER B 1 3 ? -3.289 -17.766 -24.016 1 71.31 3 SER B CA 1
ATOM 2362 C C . SER B 1 3 ? -3.344 -19.031 -23.156 1 71.31 3 SER B C 1
ATOM 2364 O O . SER B 1 3 ? -2.498 -19.234 -22.281 1 71.31 3 SER B O 1
ATOM 2366 N N . LYS B 1 4 ? -4.363 -19.875 -23.391 1 71.44 4 LYS B N 1
ATOM 2367 C CA . LYS B 1 4 ? -4.469 -21.188 -22.75 1 71.44 4 LYS B CA 1
ATOM 2368 C C . LYS B 1 4 ? -3.195 -22 -22.969 1 71.44 4 LYS B C 1
ATOM 2370 O O . LYS B 1 4 ? -2.719 -22.672 -22.047 1 71.44 4 LYS B O 1
ATOM 2375 N N . ALA B 1 5 ? -2.689 -21.906 -24.172 1 63.72 5 ALA B N 1
ATOM 2376 C CA . ALA B 1 5 ? -1.479 -22.656 -24.516 1 63.72 5 ALA B CA 1
ATOM 2377 C C . ALA B 1 5 ? -0.287 -22.172 -23.688 1 63.72 5 ALA B C 1
ATOM 2379 O O . ALA B 1 5 ? 0.533 -22.969 -23.25 1 63.72 5 ALA B O 1
ATOM 2380 N N . GLU B 1 6 ? -0.197 -20.922 -23.453 1 70.69 6 GLU B N 1
ATOM 2381 C CA . GLU B 1 6 ? 0.896 -20.328 -22.688 1 70.69 6 GLU B CA 1
ATOM 2382 C C . GLU B 1 6 ? 0.792 -20.703 -21.219 1 70.69 6 GLU B C 1
ATOM 2384 O O . GLU B 1 6 ? 1.803 -20.969 -20.562 1 70.69 6 GLU B O 1
ATOM 2389 N N . ILE B 1 7 ? -0.344 -20.734 -20.719 1 71.25 7 ILE B N 1
ATOM 2390 C CA . ILE B 1 7 ? -0.582 -21.109 -19.328 1 71.25 7 ILE B CA 1
ATOM 2391 C C . ILE B 1 7 ? -0.25 -22.578 -19.125 1 71.25 7 ILE B C 1
ATOM 2393 O O . ILE B 1 7 ? 0.298 -22.969 -18.078 1 71.25 7 ILE B O 1
ATOM 2397 N N . ALA B 1 8 ? -0.532 -23.344 -20.047 1 65.56 8 ALA B N 1
ATOM 2398 C CA . ALA B 1 8 ? -0.294 -24.781 -20 1 65.56 8 ALA B CA 1
ATOM 2399 C C . ALA B 1 8 ? 1.194 -25.078 -19.859 1 65.56 8 ALA B C 1
ATOM 2401 O O . ALA B 1 8 ? 1.574 -26.078 -19.234 1 65.56 8 ALA B O 1
ATOM 2402 N N . VAL B 1 9 ? 1.994 -24.281 -20.453 1 58.53 9 VAL B N 1
ATOM 2403 C CA . VAL B 1 9 ? 3.439 -24.469 -20.391 1 58.53 9 VAL B CA 1
ATOM 2404 C C . VAL B 1 9 ? 3.893 -24.5 -18.938 1 58.53 9 VAL B C 1
ATOM 2406 O O . VAL B 1 9 ? 4.742 -25.312 -18.562 1 58.53 9 VAL B O 1
ATOM 2409 N N . SER B 1 10 ? 3.266 -23.734 -18.203 1 63.47 10 SER B N 1
ATOM 2410 C CA . SER B 1 10 ? 3.73 -23.547 -16.828 1 63.47 10 SER B CA 1
ATOM 2411 C C . SER B 1 10 ? 2.947 -24.422 -15.867 1 63.47 10 SER B C 1
ATOM 2413 O O . SER B 1 10 ? 3.447 -24.781 -14.797 1 63.47 10 SER B O 1
ATOM 2415 N N . TYR B 1 11 ? 1.835 -24.906 -16.375 1 66.62 11 TYR B N 1
ATOM 2416 C CA . TYR B 1 11 ? 0.975 -25.484 -15.352 1 66.62 11 TYR B CA 1
ATOM 2417 C C . TYR B 1 11 ? 0.526 -26.891 -15.742 1 66.62 11 TYR B C 1
ATOM 2419 O O . TYR B 1 11 ? -0.048 -27.609 -14.93 1 66.62 11 TYR B O 1
ATOM 2427 N N . ASP B 1 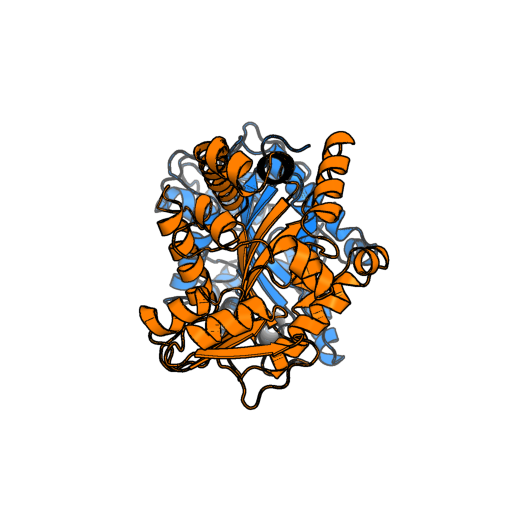12 ? 0.923 -27.344 -16.891 1 68.12 12 ASP B N 1
ATOM 2428 C CA . ASP B 1 12 ? 0.363 -28.609 -17.344 1 68.12 12 ASP B CA 1
ATOM 2429 C C . ASP B 1 12 ? 1.391 -29.734 -17.234 1 68.12 12 ASP B C 1
ATOM 2431 O O . ASP B 1 12 ? 1.235 -30.781 -17.859 1 68.12 12 ASP B O 1
ATOM 2435 N N . LEU B 1 13 ? 2.303 -29.469 -16.516 1 75.94 13 LEU B N 1
ATOM 2436 C CA . LEU B 1 13 ? 3.217 -30.562 -16.188 1 75.94 13 LEU B CA 1
ATOM 2437 C C . LEU B 1 13 ? 2.557 -31.547 -15.242 1 75.94 13 LEU B C 1
ATOM 2439 O O . LEU B 1 13 ? 1.495 -31.266 -14.68 1 75.94 13 LEU B O 1
ATOM 2443 N N . ASP B 1 14 ? 3.109 -32.719 -15.195 1 81.25 14 ASP B N 1
ATOM 2444 C CA . ASP B 1 14 ? 2.676 -33.781 -14.266 1 81.25 14 ASP B CA 1
ATOM 2445 C C . ASP B 1 14 ? 2.604 -33.219 -12.844 1 81.25 14 ASP B C 1
ATOM 2447 O O . ASP B 1 14 ? 3.604 -32.75 -12.297 1 81.25 14 ASP B O 1
ATOM 2451 N N . PRO B 1 15 ? 1.391 -33.25 -12.242 1 83.88 15 PRO B N 1
ATOM 2452 C CA . PRO B 1 15 ? 1.243 -32.75 -10.875 1 83.88 15 PRO B CA 1
ATOM 2453 C C . PRO B 1 15 ? 2.197 -33.438 -9.891 1 83.88 15 PRO B C 1
ATOM 2455 O O . PRO B 1 15 ? 2.568 -32.844 -8.875 1 83.88 15 PRO B O 1
ATOM 2458 N N . GLU B 1 16 ? 2.592 -34.625 -10.219 1 89.75 16 GLU B N 1
ATOM 2459 C CA . GLU B 1 16 ? 3.51 -35.344 -9.336 1 89.75 16 GLU B CA 1
ATOM 2460 C C . GLU B 1 16 ? 4.863 -34.656 -9.266 1 89.75 16 GLU B C 1
ATOM 2462 O O . GLU B 1 16 ? 5.543 -34.688 -8.234 1 89.75 16 GLU B O 1
ATOM 2467 N N . PHE B 1 17 ? 5.219 -34 -10.391 1 93.31 17 PHE B N 1
ATOM 2468 C CA . PHE B 1 17 ? 6.453 -33.219 -10.414 1 93.31 17 PHE B CA 1
ATOM 2469 C C . PHE B 1 17 ? 6.379 -32.094 -9.406 1 93.31 17 PHE B C 1
ATOM 2471 O O . PHE B 1 17 ? 7.301 -31.891 -8.609 1 93.31 17 PHE B O 1
ATOM 2478 N N . TYR B 1 18 ? 5.266 -31.359 -9.328 1 90.94 18 TYR B N 1
ATOM 2479 C CA . TYR B 1 18 ? 5.105 -30.203 -8.461 1 90.94 18 TYR B CA 1
ATOM 2480 C C . TYR B 1 18 ? 5.004 -30.609 -6.996 1 90.94 18 TYR B C 1
ATOM 2482 O O . TYR B 1 18 ? 5.461 -29.906 -6.105 1 90.94 18 TYR B O 1
ATOM 2490 N N . ARG B 1 19 ? 4.484 -31.766 -6.742 1 91.62 19 ARG B N 1
ATOM 2491 C CA . ARG B 1 19 ? 4.305 -32.25 -5.379 1 91.62 19 ARG B CA 1
ATOM 2492 C C . ARG B 1 19 ? 5.648 -32.469 -4.695 1 91.62 19 ARG B C 1
ATOM 2494 O O . ARG B 1 19 ? 5.73 -32.469 -3.463 1 91.62 19 ARG B O 1
ATOM 2501 N N . LEU B 1 20 ? 6.668 -32.656 -5.516 1 95.25 20 LEU B N 1
ATOM 2502 C CA . LEU B 1 20 ? 7.98 -32.969 -4.965 1 95.25 20 LEU B CA 1
ATOM 2503 C C . LEU B 1 20 ? 8.602 -31.75 -4.297 1 95.25 20 LEU B C 1
ATOM 2505 O O . LEU B 1 20 ? 9.484 -31.891 -3.447 1 95.25 20 LEU B O 1
ATOM 2509 N N . TRP B 1 21 ? 8.133 -30.516 -4.715 1 95.62 21 TRP B N 1
ATOM 2510 C CA . TRP B 1 21 ? 8.906 -29.391 -4.203 1 95.62 21 TRP B CA 1
ATOM 2511 C C . TRP B 1 21 ? 7.984 -28.266 -3.754 1 95.62 21 TRP B C 1
ATOM 2513 O O . TRP B 1 21 ? 8.422 -27.312 -3.1 1 95.62 21 TRP B O 1
ATOM 2523 N N . LEU B 1 22 ? 6.727 -28.312 -4 1 93.94 22 LEU B N 1
ATOM 2524 C CA . LEU B 1 22 ? 5.77 -27.375 -3.438 1 93.94 22 LEU B CA 1
ATOM 2525 C C . LEU B 1 22 ? 5.316 -27.812 -2.051 1 93.94 22 LEU B C 1
ATOM 2527 O O . LEU B 1 22 ? 5.801 -28.828 -1.532 1 93.94 22 LEU B O 1
ATOM 2531 N N . ASP B 1 23 ? 4.477 -27.016 -1.358 1 93.69 23 ASP B N 1
ATOM 2532 C CA . ASP B 1 23 ? 3.904 -27.391 -0.072 1 93.69 23 ASP B CA 1
ATOM 2533 C C . ASP B 1 23 ? 2.832 -28.469 -0.245 1 93.69 23 ASP B C 1
ATOM 2535 O O . ASP B 1 23 ? 2.461 -28.812 -1.372 1 93.69 23 ASP B O 1
ATOM 2539 N N . SER B 1 24 ? 2.322 -29.016 0.849 1 91.44 24 SER B N 1
ATOM 2540 C CA . SER B 1 24 ? 1.417 -30.172 0.838 1 91.44 24 SER B CA 1
ATOM 2541 C C . SER B 1 24 ? 0.108 -29.828 0.131 1 91.44 24 SER B C 1
ATOM 2543 O O . SER B 1 24 ? -0.59 -30.719 -0.352 1 91.44 24 SER B O 1
ATOM 2545 N N . ARG B 1 25 ? -0.183 -28.547 -0.018 1 87.25 25 ARG B N 1
ATOM 2546 C CA . ARG B 1 25 ? -1.425 -28.125 -0.662 1 87.25 25 ARG B CA 1
ATOM 2547 C C . ARG B 1 25 ? -1.169 -27.641 -2.084 1 87.25 25 ARG B C 1
ATOM 2549 O O . ARG B 1 25 ? -2.096 -27.219 -2.775 1 87.25 25 ARG B O 1
ATOM 2556 N N . MET B 1 26 ? 0.05 -27.609 -2.521 1 86.06 26 MET B N 1
ATOM 2557 C CA . MET B 1 26 ? 0.47 -27.328 -3.893 1 86.06 26 MET B CA 1
ATOM 2558 C C . MET B 1 26 ? 0.193 -25.875 -4.266 1 86.06 26 MET B C 1
ATOM 2560 O O . MET B 1 26 ? -0.337 -25.594 -5.34 1 86.06 26 MET B O 1
ATOM 2564 N N . ASN B 1 27 ? 0.423 -25.031 -3.293 1 89.25 27 ASN B N 1
ATOM 2565 C CA . ASN B 1 27 ? 0.391 -23.609 -3.623 1 89.25 27 ASN B CA 1
ATOM 2566 C C . ASN B 1 27 ? 1.594 -23.203 -4.469 1 89.25 27 ASN B C 1
ATOM 2568 O O . ASN B 1 27 ? 2.74 -23.438 -4.078 1 89.25 27 ASN B O 1
ATOM 2572 N N . TYR B 1 28 ? 1.318 -22.594 -5.605 1 88.25 28 TYR B N 1
ATOM 2573 C CA . TYR B 1 28 ? 2.389 -22.203 -6.516 1 88.25 28 TYR B CA 1
ATOM 2574 C C . TYR B 1 28 ? 2.547 -20.688 -6.543 1 88.25 28 TYR B C 1
ATOM 2576 O O . TYR B 1 28 ? 2.521 -20.078 -7.613 1 88.25 28 TYR B O 1
ATOM 2584 N N . THR B 1 29 ? 2.609 -20.047 -5.379 1 93.12 29 THR B N 1
ATOM 2585 C CA . THR B 1 29 ? 2.854 -18.625 -5.18 1 93.12 29 THR B CA 1
ATOM 2586 C C . THR B 1 29 ? 3.516 -18.359 -3.828 1 93.12 29 THR B C 1
ATOM 2588 O O . THR B 1 29 ? 3.902 -19.312 -3.133 1 93.12 29 THR B O 1
ATOM 2591 N N . CYS B 1 30 ? 3.639 -17.172 -3.479 1 96.44 30 CYS B N 1
ATOM 2592 C CA . CYS B 1 30 ? 4.402 -16.719 -2.322 1 96.44 30 CYS B CA 1
ATOM 2593 C C . CYS B 1 30 ? 3.684 -17.062 -1.023 1 96.44 30 CYS B C 1
ATOM 2595 O O . CYS B 1 30 ? 2.475 -16.844 -0.902 1 96.44 30 CYS B O 1
ATOM 2597 N N . GLY B 1 31 ? 4.449 -17.703 -0.037 1 97.75 31 GLY B N 1
ATOM 2598 C CA . GLY B 1 31 ? 3.965 -17.781 1.332 1 97.75 31 GLY B CA 1
ATOM 2599 C C . GLY B 1 31 ? 4.285 -16.547 2.156 1 97.75 31 GLY B C 1
ATOM 2600 O O . GLY B 1 31 ? 4.953 -15.633 1.675 1 97.75 31 GLY B O 1
ATOM 2601 N N . VAL B 1 32 ? 3.74 -16.453 3.389 1 98.44 32 VAL B N 1
ATOM 2602 C CA . VAL B 1 32 ? 4.008 -15.367 4.32 1 98.44 32 VAL B CA 1
ATOM 2603 C C . VAL B 1 32 ? 4.734 -15.906 5.551 1 98.44 32 VAL B C 1
ATOM 2605 O O . VAL B 1 32 ? 4.184 -16.719 6.297 1 98.44 32 VAL B O 1
ATOM 2608 N N . PHE B 1 33 ? 5.914 -15.414 5.82 1 98.44 33 PHE B N 1
ATOM 2609 C CA . PHE B 1 33 ? 6.805 -16 6.816 1 98.44 33 PHE B CA 1
ATOM 2610 C C . PHE B 1 33 ? 6.906 -15.102 8.047 1 98.44 33 PHE B C 1
ATOM 2612 O O . PHE B 1 33 ? 7.945 -15.078 8.711 1 98.44 33 PHE B O 1
ATOM 2619 N N . ASP B 1 34 ? 5.93 -14.367 8.445 1 96.12 34 ASP B N 1
ATOM 2620 C CA . ASP B 1 34 ? 5.957 -13.438 9.57 1 96.12 34 ASP B CA 1
ATOM 2621 C C . ASP B 1 34 ? 6.262 -14.156 10.875 1 96.12 34 ASP B C 1
ATOM 2623 O O . ASP B 1 34 ? 7.008 -13.648 11.711 1 96.12 34 ASP B O 1
ATOM 2627 N N . ASP B 1 35 ? 5.719 -15.398 11.062 1 95.81 35 ASP B N 1
ATOM 2628 C CA . ASP B 1 35 ? 5.844 -16.047 12.367 1 95.81 35 ASP B CA 1
ATOM 2629 C C . ASP B 1 35 ? 6.258 -17.516 12.219 1 95.81 35 ASP B C 1
ATOM 2631 O O . ASP B 1 35 ? 5.961 -18.328 13.086 1 95.81 35 ASP B O 1
ATOM 2635 N N . THR B 1 36 ? 6.82 -17.812 11.047 1 96.81 36 THR B N 1
ATOM 2636 C CA . THR B 1 36 ? 7.195 -19.203 10.805 1 96.81 36 THR B CA 1
ATOM 2637 C C . THR B 1 36 ? 8.344 -19.297 9.805 1 96.81 36 THR B C 1
ATOM 2639 O O . THR B 1 36 ? 8.57 -18.359 9.031 1 96.81 36 THR B O 1
ATOM 2642 N N . ASP B 1 37 ? 9.023 -20.328 9.875 1 96.19 37 ASP B N 1
ATOM 2643 C CA . ASP B 1 37 ? 10.031 -20.625 8.852 1 96.19 37 ASP B CA 1
ATOM 2644 C C . ASP B 1 37 ? 9.617 -21.828 8.016 1 96.19 37 ASP B C 1
ATOM 2646 O O . ASP B 1 37 ? 10.32 -22.203 7.074 1 96.19 37 ASP B O 1
ATOM 2650 N N . ASP B 1 38 ? 8.477 -22.344 8.305 1 97.88 38 ASP B N 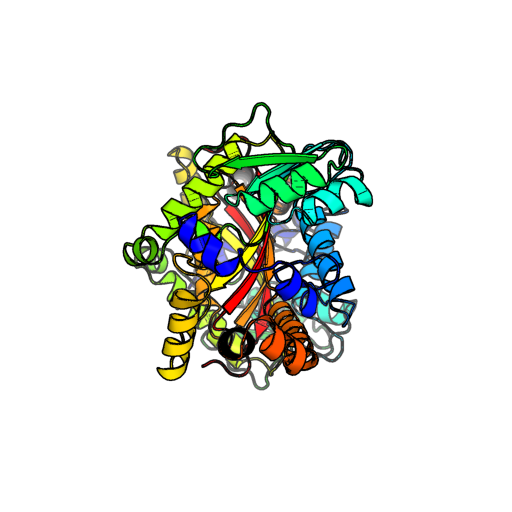1
ATOM 2651 C CA . ASP B 1 38 ? 7.988 -23.547 7.621 1 97.88 38 ASP B CA 1
ATOM 2652 C C . ASP B 1 38 ? 7.141 -23.156 6.406 1 97.88 38 ASP B C 1
ATOM 2654 O O . ASP B 1 38 ? 6.242 -22.328 6.504 1 97.88 38 ASP B O 1
ATOM 2658 N N . LEU B 1 39 ? 7.41 -23.781 5.266 1 97.81 39 LEU B N 1
ATOM 2659 C CA . LEU B 1 39 ? 6.758 -23.422 4.012 1 97.81 39 LEU B CA 1
ATOM 2660 C C . LEU B 1 39 ? 5.258 -23.688 4.086 1 97.81 39 LEU B C 1
ATOM 2662 O O . LEU B 1 39 ? 4.453 -22.859 3.654 1 97.81 39 LEU B O 1
ATOM 2666 N N . ASP B 1 40 ? 4.855 -24.844 4.582 1 96.94 40 ASP B N 1
ATOM 2667 C CA . ASP B 1 40 ? 3.439 -25.188 4.641 1 96.94 40 ASP B CA 1
ATOM 2668 C C . ASP B 1 40 ? 2.664 -24.188 5.5 1 96.94 40 ASP B C 1
ATOM 2670 O O . ASP B 1 40 ? 1.602 -23.719 5.102 1 96.94 40 ASP B O 1
ATOM 2674 N N . THR B 1 41 ? 3.236 -23.844 6.652 1 97.5 41 THR B N 1
ATOM 2675 C CA . THR B 1 41 ? 2.605 -22.891 7.547 1 97.5 41 THR B CA 1
ATOM 2676 C C . THR B 1 41 ? 2.57 -21.5 6.91 1 97.5 41 THR B C 1
ATOM 2678 O O . THR B 1 41 ? 1.596 -20.766 7.07 1 97.5 41 THR B O 1
ATOM 2681 N N . ALA B 1 42 ? 3.625 -21.141 6.176 1 98.31 42 ALA B N 1
ATOM 2682 C CA . ALA B 1 42 ? 3.693 -19.844 5.512 1 98.31 42 ALA B CA 1
ATOM 2683 C C . ALA B 1 42 ? 2.617 -19.719 4.438 1 98.31 42 ALA B C 1
ATOM 2685 O O . ALA B 1 42 ? 2.066 -18.625 4.223 1 98.31 42 ALA B O 1
ATOM 2686 N N . GLN B 1 43 ? 2.373 -20.812 3.781 1 97.19 43 GLN B N 1
ATOM 2687 C CA . GLN B 1 43 ? 1.357 -20.812 2.734 1 97.19 43 GLN B CA 1
ATOM 2688 C C . GLN B 1 43 ? -0.037 -20.609 3.32 1 97.19 43 GLN B C 1
ATOM 2690 O O . GLN B 1 43 ? -0.861 -19.891 2.746 1 97.19 43 GLN B O 1
ATOM 2695 N N . LEU B 1 44 ? -0.292 -21.172 4.445 1 95.44 44 LEU B N 1
ATOM 2696 C CA . LEU B 1 44 ? -1.563 -20.969 5.129 1 95.44 44 LEU B CA 1
ATOM 2697 C C . LEU B 1 44 ? -1.679 -19.531 5.637 1 95.44 44 LEU B C 1
ATOM 2699 O O . LEU B 1 44 ? -2.758 -18.938 5.59 1 95.44 44 LEU B O 1
ATOM 2703 N N . ALA B 1 45 ? -0.551 -19.016 6.156 1 97.38 45 ALA B N 1
ATOM 2704 C CA . ALA B 1 45 ? -0.529 -17.641 6.629 1 97.38 45 ALA B CA 1
ATOM 2705 C C . ALA B 1 45 ? -0.87 -16.672 5.504 1 97.38 45 ALA B C 1
ATOM 2707 O O . ALA B 1 45 ? -1.553 -15.664 5.723 1 97.38 45 ALA B O 1
ATOM 2708 N N . LYS B 1 46 ? -0.38 -16.969 4.305 1 97.94 46 LYS B N 1
ATOM 2709 C CA . LYS B 1 46 ? -0.7 -16.141 3.143 1 97.94 46 LYS B CA 1
ATOM 2710 C C . LYS B 1 46 ? -2.201 -16.141 2.867 1 97.94 46 LYS B C 1
ATOM 2712 O O . LYS B 1 46 ? -2.785 -15.094 2.592 1 97.94 46 LYS B O 1
ATOM 2717 N N . LEU B 1 47 ? -2.834 -17.297 2.934 1 96.38 47 LEU B N 1
ATOM 2718 C CA . LEU B 1 47 ? -4.273 -17.375 2.709 1 96.38 47 LEU B CA 1
ATOM 2719 C C . LEU B 1 47 ? -5.031 -16.594 3.777 1 96.38 47 LEU B C 1
ATOM 2721 O O . LEU B 1 47 ? -6.027 -15.922 3.479 1 96.38 47 LEU B O 1
ATOM 2725 N N . ALA B 1 48 ? -4.52 -16.688 4.984 1 95.94 48 ALA B N 1
ATOM 2726 C CA . ALA B 1 48 ? -5.16 -15.953 6.078 1 95.94 48 ALA B CA 1
ATOM 2727 C C . ALA B 1 48 ? -5.129 -14.445 5.82 1 95.94 48 ALA B C 1
ATOM 2729 O O . ALA B 1 48 ? -6.121 -13.75 6.055 1 95.94 48 ALA B O 1
ATOM 2730 N N . VAL B 1 49 ? -4.031 -13.945 5.34 1 97.69 49 VAL B N 1
ATOM 2731 C CA . VAL B 1 49 ? -3.904 -12.523 5.027 1 97.69 49 VAL B CA 1
ATOM 2732 C C . VAL B 1 49 ? -4.91 -12.141 3.945 1 97.69 49 VAL B C 1
ATOM 2734 O O . VAL B 1 49 ? -5.629 -11.148 4.078 1 97.69 49 VAL B O 1
ATOM 2737 N N . LEU B 1 50 ? -4.965 -12.914 2.918 1 98.31 50 LEU B N 1
ATOM 2738 C CA . LEU B 1 50 ? -5.836 -12.602 1.792 1 98.31 50 LEU B CA 1
ATOM 2739 C C . LEU B 1 50 ? -7.305 -12.727 2.188 1 98.31 50 LEU B C 1
ATOM 2741 O O . LEU B 1 50 ? -8.148 -11.984 1.682 1 98.31 50 LEU B O 1
ATOM 2745 N N . HIS B 1 51 ? -7.574 -13.688 3.1 1 97.81 51 HIS B N 1
ATOM 2746 C CA . HIS B 1 51 ? -8.945 -13.82 3.592 1 97.81 51 HIS B CA 1
ATOM 2747 C C . HIS B 1 51 ? -9.344 -12.609 4.43 1 97.81 51 HIS B C 1
ATOM 2749 O O . HIS B 1 51 ? -10.492 -12.156 4.355 1 97.81 51 HIS B O 1
ATOM 2755 N N . GLU B 1 52 ? -8.422 -12.141 5.207 1 97.81 52 GLU B N 1
ATOM 2756 C CA . GLU B 1 52 ? -8.672 -10.914 5.957 1 97.81 52 GLU B CA 1
ATOM 2757 C C . GLU B 1 52 ? -8.898 -9.734 5.02 1 97.81 52 GLU B C 1
ATOM 2759 O O . GLU B 1 52 ? -9.828 -8.953 5.215 1 97.81 52 GLU B O 1
ATOM 2764 N N . PHE B 1 53 ? -8.086 -9.609 3.986 1 98.75 53 PHE B N 1
ATOM 2765 C CA . PHE B 1 53 ? -8.164 -8.5 3.039 1 98.75 53 PHE B CA 1
ATOM 2766 C C . PHE B 1 53 ? -9.492 -8.523 2.289 1 98.75 53 PHE B C 1
ATOM 2768 O O . PHE B 1 53 ? -10.047 -7.469 1.967 1 98.75 53 PHE B O 1
ATOM 2775 N N . ALA B 1 54 ? -10.023 -9.703 2.055 1 98.62 54 ALA B N 1
ATOM 2776 C CA . ALA B 1 54 ? -11.281 -9.828 1.321 1 98.62 54 ALA B CA 1
ATOM 2777 C C . ALA B 1 54 ? -12.469 -9.852 2.277 1 98.62 54 ALA B C 1
ATOM 2779 O O . ALA B 1 54 ? -13.617 -9.992 1.845 1 98.62 54 ALA B O 1
ATOM 2780 N N . ARG B 1 55 ? -12.227 -9.844 3.574 1 97.81 55 ARG B N 1
ATOM 2781 C CA . ARG B 1 55 ? -13.25 -9.891 4.609 1 97.81 55 ARG B CA 1
ATOM 2782 C C . ARG B 1 55 ? -14.109 -11.141 4.473 1 97.81 55 ARG B C 1
ATOM 2784 O O . ARG B 1 55 ? -15.336 -11.062 4.48 1 97.81 55 ARG B O 1
ATOM 2791 N N . ILE B 1 56 ? -13.453 -12.211 4.379 1 97.88 56 ILE B N 1
ATOM 2792 C CA . ILE B 1 56 ? -14.125 -13.5 4.234 1 97.88 56 ILE B CA 1
ATOM 2793 C C . ILE B 1 56 ? -14.922 -13.812 5.496 1 97.88 56 ILE B C 1
ATOM 2795 O O . ILE B 1 56 ? -14.453 -13.586 6.609 1 97.88 56 ILE B O 1
ATOM 2799 N N . ALA B 1 57 ? -16.094 -14.305 5.301 1 95.62 57 ALA B N 1
ATOM 2800 C CA . ALA B 1 57 ? -17 -14.742 6.367 1 95.62 57 ALA B CA 1
ATOM 2801 C C . ALA B 1 57 ? -17.891 -15.883 5.898 1 95.62 57 ALA B C 1
ATOM 2803 O O . ALA B 1 57 ? -18.094 -16.062 4.695 1 95.62 57 ALA B O 1
ATOM 2804 N N . PRO B 1 58 ? -18.391 -16.656 6.816 1 94.25 58 PRO B N 1
ATOM 2805 C CA . PRO B 1 58 ? -19.172 -17.844 6.457 1 94.25 58 PRO B CA 1
ATOM 2806 C C . PRO B 1 58 ? -20.375 -17.531 5.582 1 94.25 58 PRO B C 1
ATOM 2808 O O . PRO B 1 58 ? -20.75 -18.328 4.715 1 94.25 58 PRO B O 1
ATOM 2811 N N . ASP B 1 59 ? -20.969 -16.469 5.73 1 91.19 59 ASP B N 1
ATOM 2812 C CA . ASP B 1 59 ? -22.203 -16.156 5.027 1 91.19 59 ASP B CA 1
ATOM 2813 C C . ASP B 1 59 ? -21.922 -15.461 3.697 1 91.19 59 ASP B C 1
ATOM 2815 O O . ASP B 1 59 ? -22.844 -15.047 2.996 1 91.19 59 ASP B O 1
ATOM 2819 N N . ARG B 1 60 ? -20.719 -15.422 3.258 1 93.25 60 ARG B N 1
ATOM 2820 C CA . ARG B 1 60 ? -20.359 -14.672 2.059 1 93.25 60 ARG B CA 1
ATOM 2821 C C . ARG B 1 60 ? -20.141 -15.609 0.875 1 93.25 60 ARG B C 1
ATOM 2823 O O . ARG B 1 60 ? -19.641 -16.719 1.042 1 93.25 60 ARG B O 1
ATOM 2830 N N . THR B 1 61 ? -20.578 -15.141 -0.282 1 97.56 61 THR B N 1
ATOM 2831 C CA . THR B 1 61 ? -20.219 -15.789 -1.541 1 97.56 61 THR B CA 1
ATOM 2832 C C . THR B 1 61 ? -18.906 -15.234 -2.076 1 97.56 61 THR B C 1
ATOM 2834 O O . THR B 1 61 ? -18.703 -14.016 -2.121 1 97.56 61 THR B O 1
ATOM 2837 N N . VAL B 1 62 ? -18 -16.172 -2.475 1 98.62 62 VAL B N 1
ATOM 2838 C CA . VAL B 1 62 ? -16.656 -15.727 -2.803 1 98.62 62 VAL B CA 1
ATOM 2839 C C . VAL B 1 62 ? -16.297 -16.172 -4.219 1 98.62 62 VAL B C 1
ATOM 2841 O O . VAL B 1 62 ? -16.578 -17.312 -4.609 1 98.62 62 VAL B O 1
ATOM 2844 N N . LEU B 1 63 ? -15.727 -15.273 -4.984 1 98.75 63 LEU B N 1
ATOM 2845 C CA . LEU B 1 63 ? -15.188 -15.578 -6.305 1 98.75 63 LEU B CA 1
ATOM 2846 C C . LEU B 1 63 ? -13.664 -15.625 -6.273 1 98.75 63 LEU B C 1
ATOM 2848 O O . LEU B 1 63 ? -13.023 -14.711 -5.746 1 98.75 63 LEU B O 1
ATOM 2852 N N . ASP B 1 64 ? -13.117 -16.719 -6.746 1 98.56 64 ASP B N 1
ATOM 2853 C CA . ASP B 1 64 ? -11.68 -16.859 -6.914 1 98.56 64 ASP B CA 1
ATOM 2854 C C . ASP B 1 64 ? -11.289 -16.828 -8.391 1 98.56 64 ASP B C 1
ATOM 2856 O O . ASP B 1 64 ? -11.453 -17.828 -9.102 1 98.56 64 ASP B O 1
ATOM 2860 N N . ILE B 1 65 ? -10.727 -15.711 -8.852 1 98.19 65 ILE B N 1
ATOM 2861 C CA . ILE B 1 65 ? -10.359 -15.531 -10.25 1 98.19 65 ILE B CA 1
ATOM 2862 C C . ILE B 1 65 ? -8.961 -16.094 -10.492 1 98.19 65 ILE B C 1
ATOM 2864 O O . ILE B 1 65 ? -7.969 -15.555 -10.008 1 98.19 65 ILE B O 1
ATOM 2868 N N . GLY B 1 66 ? -8.867 -17.047 -11.328 1 95.81 66 GLY B N 1
ATOM 2869 C CA . GLY B 1 66 ? -7.625 -17.797 -11.43 1 95.81 66 GLY B CA 1
ATOM 2870 C C . GLY B 1 66 ? -7.383 -18.719 -10.258 1 95.81 66 GLY B C 1
ATOM 2871 O O . GLY B 1 66 ? -6.371 -18.609 -9.57 1 95.81 66 GLY B O 1
ATOM 2872 N N . CYS B 1 67 ? -8.242 -19.75 -10.172 1 95.44 67 CYS B N 1
ATOM 2873 C CA . CYS B 1 67 ? -8.312 -20.484 -8.914 1 95.44 67 CYS B CA 1
ATOM 2874 C C . CYS B 1 67 ? -7.301 -21.625 -8.891 1 95.44 67 CYS B C 1
ATOM 2876 O O . CYS B 1 67 ? -7.16 -22.312 -7.879 1 95.44 67 CYS B O 1
ATOM 2878 N N . GLY B 1 68 ? -6.562 -21.828 -9.953 1 89.75 68 GLY B N 1
ATOM 2879 C CA . GLY B 1 68 ? -5.57 -22.891 -9.984 1 89.75 68 GLY B CA 1
ATOM 2880 C C . GLY B 1 68 ? -6.16 -24.266 -9.68 1 89.75 68 GLY B C 1
ATOM 2881 O O . GLY B 1 68 ? -7.191 -24.641 -10.242 1 89.75 68 GLY B O 1
ATOM 2882 N N . TRP B 1 69 ? -5.477 -25 -8.844 1 86.5 69 TRP B N 1
ATOM 2883 C CA . TRP B 1 69 ? -5.906 -26.359 -8.516 1 86.5 69 TRP B CA 1
ATOM 2884 C C . TRP B 1 69 ? -6.996 -26.344 -7.453 1 86.5 69 TRP B C 1
ATOM 2886 O O . TRP B 1 69 ? -7.383 -27.391 -6.938 1 86.5 69 TRP B O 1
ATOM 2896 N N . GLY B 1 70 ? -7.406 -25.188 -7.039 1 92.06 70 GLY B N 1
ATOM 2897 C CA . GLY B 1 70 ? -8.562 -25.062 -6.16 1 92.06 70 GLY B CA 1
ATOM 2898 C C . GLY B 1 70 ? -8.195 -25.125 -4.688 1 92.06 70 GLY B C 1
ATOM 2899 O O . GLY B 1 70 ? -9.07 -25.328 -3.84 1 92.06 70 GLY B O 1
ATOM 2900 N N . ASN B 1 71 ? -6.934 -24.906 -4.379 1 91 71 ASN B N 1
ATOM 2901 C CA . ASN B 1 71 ? -6.508 -25 -2.984 1 91 71 ASN B CA 1
ATOM 2902 C C . ASN B 1 71 ? -7.16 -23.906 -2.139 1 91 71 ASN B C 1
ATOM 2904 O O . ASN B 1 71 ? -7.586 -24.156 -1.01 1 91 71 ASN B O 1
ATOM 2908 N N . ASN B 1 72 ? -7.18 -22.734 -2.639 1 95.56 72 ASN B N 1
ATOM 2909 C CA . ASN B 1 72 ? -7.844 -21.641 -1.929 1 95.56 72 ASN B CA 1
ATOM 2910 C C . ASN B 1 72 ? -9.336 -21.922 -1.75 1 95.56 72 ASN B C 1
ATOM 2912 O O . ASN B 1 72 ? -9.898 -21.641 -0.69 1 95.56 72 ASN B O 1
ATOM 2916 N N . LEU B 1 73 ? -9.992 -22.484 -2.746 1 96.56 73 LEU B N 1
ATOM 2917 C CA . LEU B 1 73 ? -11.406 -22.844 -2.658 1 96.56 73 LEU B CA 1
ATOM 2918 C C . LEU B 1 73 ? -11.648 -23.828 -1.529 1 96.56 73 LEU B C 1
ATOM 2920 O O . LEU B 1 73 ? -12.586 -23.672 -0.745 1 96.56 73 LEU B O 1
ATOM 2924 N N . ALA B 1 74 ? -10.789 -24.812 -1.495 1 94.25 74 ALA B N 1
ATOM 2925 C CA . ALA B 1 74 ? -10.891 -25.812 -0.435 1 94.25 74 ALA B CA 1
ATOM 2926 C C . ALA B 1 74 ? -10.75 -25.172 0.942 1 94.25 74 ALA B C 1
ATOM 2928 O O . ALA B 1 74 ? -11.508 -25.469 1.861 1 94.25 74 ALA B O 1
ATOM 2929 N N . TYR B 1 75 ? -9.797 -24.312 1.039 1 93.75 75 TYR B N 1
ATOM 2930 C CA . TYR B 1 75 ? -9.555 -23.656 2.316 1 93.75 75 TYR B CA 1
ATOM 2931 C C . TYR B 1 75 ? -10.75 -22.781 2.715 1 93.75 75 TYR B C 1
ATOM 2933 O O . TYR B 1 75 ? -11.156 -22.781 3.881 1 93.75 75 TYR B O 1
ATOM 2941 N N . LEU B 1 76 ? -11.312 -22.109 1.838 1 96.12 76 LEU B N 1
ATOM 2942 C CA . LEU B 1 76 ? -12.461 -21.234 2.076 1 96.12 76 LEU B CA 1
ATOM 2943 C C . LEU B 1 76 ? -13.625 -22.031 2.654 1 96.12 76 LEU B C 1
ATOM 2945 O O . LEU B 1 76 ? -14.234 -21.625 3.645 1 96.12 76 LEU B O 1
ATOM 2949 N N . THR B 1 77 ? -13.93 -23.172 2.076 1 95.25 77 THR B N 1
ATOM 2950 C CA . THR B 1 77 ? -15.133 -23.906 2.451 1 95.25 77 THR B CA 1
ATOM 2951 C C . THR B 1 77 ? -14.867 -24.797 3.654 1 95.25 77 THR B C 1
ATOM 2953 O O . THR B 1 77 ? -15.703 -24.922 4.551 1 95.25 77 THR B O 1
ATOM 2956 N N . GLN B 1 78 ? -13.664 -25.359 3.748 1 92.44 78 GLN B N 1
ATOM 2957 C CA . GLN B 1 78 ? -13.391 -26.359 4.766 1 92.44 78 GLN B CA 1
ATOM 2958 C C . GLN B 1 78 ? -12.898 -25.719 6.059 1 92.44 78 GLN B C 1
ATOM 2960 O O . GLN B 1 78 ? -13.164 -26.219 7.152 1 92.44 78 GLN B O 1
ATOM 2965 N N . GLU B 1 79 ? -12.203 -24.609 5.898 1 91 79 GLU B N 1
ATOM 2966 C CA . GLU B 1 79 ? -11.57 -24.031 7.078 1 91 79 GLU B CA 1
ATOM 2967 C C . GLU B 1 79 ? -12.242 -22.734 7.477 1 91 79 GLU B C 1
ATOM 2969 O O . GLU B 1 79 ? -12.211 -22.344 8.648 1 91 79 GLU B O 1
ATOM 2974 N N . ARG B 1 80 ? -12.828 -22.047 6.527 1 93.5 80 ARG B N 1
ATOM 2975 C CA . ARG B 1 80 ? -13.414 -20.734 6.828 1 93.5 80 ARG B CA 1
ATOM 2976 C C . ARG B 1 80 ? -14.938 -20.797 6.789 1 93.5 80 ARG B C 1
ATOM 2978 O O . ARG B 1 80 ? -15.617 -19.781 6.977 1 93.5 80 ARG B O 1
ATOM 2985 N N . ASP B 1 81 ? -15.508 -21.906 6.488 1 94.12 81 ASP B N 1
ATOM 2986 C CA . ASP B 1 81 ? -16.938 -22.203 6.527 1 94.12 81 ASP B CA 1
ATOM 2987 C C . ASP B 1 81 ? -17.703 -21.344 5.512 1 94.12 81 ASP B C 1
ATOM 2989 O O . ASP B 1 81 ? -18.844 -20.953 5.758 1 94.12 81 ASP B O 1
ATOM 2993 N N . VAL B 1 82 ? -17.016 -20.938 4.473 1 95.06 82 VAL B N 1
ATOM 2994 C CA . VAL B 1 82 ? -17.688 -20.219 3.395 1 95.06 82 VAL B CA 1
ATOM 2995 C C . VAL B 1 82 ? -18.688 -21.156 2.701 1 95.06 82 VAL B C 1
ATOM 2997 O O . VAL B 1 82 ? -18.328 -22.266 2.297 1 95.06 82 VAL B O 1
ATOM 3000 N N . ALA B 1 83 ? -19.891 -20.734 2.557 1 90.56 83 ALA B N 1
ATOM 3001 C CA . ALA B 1 83 ? -20.938 -21.625 2.057 1 90.56 83 ALA B CA 1
ATOM 3002 C C . ALA B 1 83 ? -20.844 -21.781 0.543 1 90.56 83 ALA B C 1
ATOM 3004 O O . ALA B 1 83 ? -21.125 -22.859 0.011 1 90.56 83 ALA B O 1
ATOM 3005 N N . ARG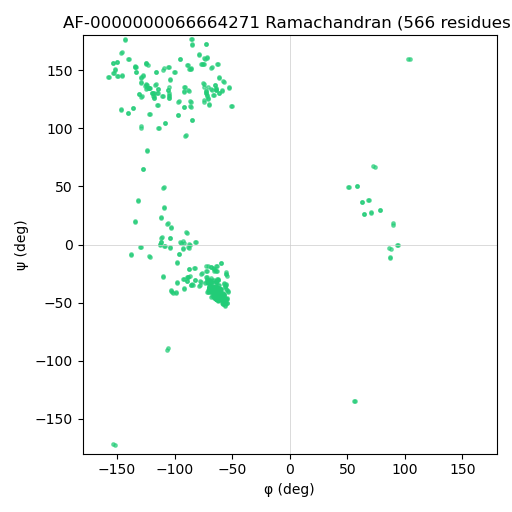 B 1 84 ? -20.453 -20.688 -0.084 1 95.69 84 ARG B N 1
ATOM 3006 C CA . ARG B 1 84 ? -20.406 -20.734 -1.542 1 95.69 84 ARG B CA 1
ATOM 3007 C C . ARG B 1 84 ? -19.125 -20.078 -2.064 1 95.69 84 ARG B C 1
ATOM 3009 O O . ARG B 1 84 ? -18.922 -18.875 -1.876 1 95.69 84 ARG B O 1
ATOM 3016 N N . ALA B 1 85 ? -18.312 -20.812 -2.717 1 98.19 85 ALA B N 1
ATOM 3017 C CA . ALA B 1 85 ? -17.094 -20.344 -3.367 1 98.19 85 ALA B CA 1
ATOM 3018 C C . ALA B 1 85 ? -17.031 -20.812 -4.82 1 98.19 85 ALA B C 1
ATOM 3020 O O . ALA B 1 85 ? -17.234 -22 -5.109 1 98.19 85 ALA B O 1
ATOM 3021 N N . HIS B 1 86 ? -16.828 -19.859 -5.711 1 98.62 86 HIS B N 1
ATOM 3022 C CA . HIS B 1 86 ? -16.75 -20.172 -7.137 1 98.62 86 HIS B CA 1
ATOM 3023 C C . HIS B 1 86 ? -15.375 -19.812 -7.707 1 98.62 86 HIS B C 1
ATOM 3025 O O . HIS B 1 86 ? -14.867 -18.719 -7.445 1 98.62 86 HIS B O 1
ATOM 3031 N N . GLY B 1 87 ? -14.797 -20.766 -8.414 1 98.31 87 GLY B N 1
ATOM 3032 C CA . GLY B 1 87 ? -13.523 -20.5 -9.07 1 98.31 87 GLY B CA 1
ATOM 3033 C C . GLY B 1 87 ? -13.641 -20.422 -10.578 1 98.31 87 GLY B C 1
ATOM 3034 O O . GLY B 1 87 ? -14.531 -21.031 -11.172 1 98.31 87 GLY B O 1
ATOM 3035 N N . ILE B 1 88 ? -12.766 -19.625 -11.18 1 97.12 88 ILE B N 1
ATOM 3036 C CA . ILE B 1 88 ? -12.641 -19.672 -12.633 1 97.12 88 ILE B CA 1
ATOM 3037 C C . ILE B 1 88 ? -11.188 -19.938 -13.016 1 97.12 88 ILE B C 1
ATOM 3039 O O . ILE B 1 88 ? -10.266 -19.438 -12.375 1 97.12 88 ILE B O 1
ATOM 3043 N N . THR B 1 89 ? -10.953 -20.766 -13.938 1 93.62 89 THR B N 1
ATOM 3044 C CA . THR B 1 89 ? -9.641 -21.141 -14.461 1 93.62 89 THR B CA 1
ATOM 3045 C C . THR B 1 89 ? -9.695 -21.297 -15.984 1 93.62 89 THR B C 1
ATOM 3047 O O . THR B 1 89 ? -10.773 -21.406 -16.562 1 93.62 89 THR B O 1
ATOM 3050 N N . LEU B 1 90 ? -8.484 -21.203 -16.594 1 90.69 90 LEU B N 1
ATOM 3051 C CA . LEU B 1 90 ? -8.383 -21.438 -18.031 1 90.69 90 LEU B CA 1
ATOM 3052 C C . LEU B 1 90 ? -7.973 -22.875 -18.312 1 90.69 90 LEU B C 1
ATOM 3054 O O . LEU B 1 90 ? -8.055 -23.344 -19.453 1 90.69 90 LEU B O 1
ATOM 3058 N N . SER B 1 91 ? -7.625 -23.578 -17.281 1 86.25 91 SER B N 1
ATOM 3059 C CA . SER B 1 91 ? -7.066 -24.906 -17.438 1 86.25 91 SER B CA 1
ATOM 3060 C C . SER B 1 91 ? -8.141 -25.984 -17.266 1 86.25 91 SER B C 1
ATOM 3062 O O . SER B 1 91 ? -8.711 -26.125 -16.188 1 86.25 91 SER B O 1
ATOM 3064 N N . GLN B 1 92 ? -8.273 -26.812 -18.312 1 89 92 GLN B N 1
ATOM 3065 C CA . GLN B 1 92 ? -9.219 -27.922 -18.234 1 89 92 GLN B CA 1
ATOM 3066 C C . GLN B 1 92 ? -8.789 -28.938 -17.188 1 89 92 GLN B C 1
ATOM 3068 O O . GLN B 1 92 ? -9.625 -29.5 -16.484 1 89 92 GLN B O 1
ATOM 3073 N N . ALA B 1 93 ? -7.508 -29.109 -17.109 1 84.19 93 ALA B N 1
ATOM 3074 C CA . ALA B 1 93 ? -6.992 -30.062 -16.125 1 84.19 93 ALA B CA 1
ATOM 3075 C C . ALA B 1 93 ? -7.32 -29.609 -14.703 1 84.19 93 ALA B C 1
ATOM 3077 O O . ALA B 1 93 ? -7.711 -30.438 -13.859 1 84.19 93 ALA B O 1
ATOM 3078 N N . GLN B 1 94 ? -7.172 -28.328 -14.438 1 87.75 94 GLN B N 1
ATOM 3079 C CA . GLN B 1 94 ? -7.508 -27.766 -13.133 1 87.75 94 GLN B CA 1
ATOM 3080 C C . GLN B 1 94 ? -9.008 -27.875 -12.852 1 87.75 94 GLN B C 1
ATOM 3082 O O . GLN B 1 94 ? -9.406 -28.297 -11.766 1 87.75 94 GLN B O 1
ATOM 3087 N N . TYR B 1 95 ? -9.758 -27.547 -13.844 1 93.56 95 TYR B N 1
ATOM 3088 C CA . TYR B 1 95 ? -11.211 -27.672 -13.742 1 93.56 95 TYR B CA 1
ATOM 3089 C C . TYR B 1 95 ? -11.617 -29.094 -13.383 1 93.56 95 TYR B C 1
ATOM 3091 O O . TYR B 1 95 ? -12.375 -29.312 -12.438 1 93.56 95 TYR B O 1
ATOM 3099 N N . ASP B 1 96 ? -11.078 -30.047 -14.133 1 92.5 96 ASP B N 1
ATOM 3100 C CA . ASP B 1 96 ? -11.438 -31.453 -13.938 1 92.5 96 ASP B CA 1
ATOM 3101 C C . ASP B 1 96 ? -11.055 -31.922 -12.531 1 92.5 96 ASP B C 1
ATOM 3103 O O . ASP B 1 96 ? -11.797 -32.688 -11.906 1 92.5 96 ASP B O 1
ATOM 3107 N N . ASP B 1 97 ? -9.906 -31.484 -12.125 1 89.38 97 ASP B N 1
ATOM 3108 C CA . ASP B 1 97 ? -9.445 -31.875 -10.797 1 89.38 97 ASP B CA 1
ATOM 3109 C C . ASP B 1 97 ? -10.375 -31.344 -9.711 1 89.38 97 ASP B C 1
ATOM 3111 O O . ASP B 1 97 ? -10.727 -32.062 -8.781 1 89.38 97 ASP B O 1
ATOM 3115 N N . ILE B 1 98 ? -10.797 -30.141 -9.805 1 94.12 98 ILE B N 1
ATOM 3116 C CA . ILE B 1 98 ? -11.672 -29.516 -8.82 1 94.12 98 ILE B CA 1
ATOM 3117 C C . ILE B 1 98 ? -13.039 -30.188 -8.828 1 94.12 98 ILE B C 1
ATOM 3119 O O . ILE B 1 98 ? -13.602 -30.484 -7.766 1 94.12 98 ILE B O 1
ATOM 3123 N N . VAL B 1 99 ? -13.531 -30.516 -10.023 1 96.44 99 VAL B N 1
ATOM 3124 C CA . VAL B 1 99 ? -14.812 -31.203 -10.148 1 96.44 99 VAL B CA 1
ATOM 3125 C C . VAL B 1 99 ? -14.734 -32.594 -9.508 1 96.44 99 VAL B C 1
ATOM 3127 O O . VAL B 1 99 ? -15.656 -33 -8.797 1 96.44 99 VAL B O 1
ATOM 3130 N N . ARG B 1 100 ? -13.656 -33.188 -9.734 1 95 100 ARG B N 1
ATOM 3131 C CA . ARG B 1 100 ? -13.469 -34.531 -9.195 1 95 100 ARG B CA 1
ATOM 3132 C C . ARG B 1 100 ? -13.469 -34.531 -7.672 1 95 100 ARG B C 1
ATOM 3134 O O . ARG B 1 100 ? -13.977 -35.438 -7.035 1 95 100 ARG B O 1
ATOM 3141 N N . ARG B 1 101 ? -12.844 -33.562 -7.109 1 92.81 101 ARG B N 1
ATOM 3142 C CA . ARG B 1 101 ? -12.773 -33.438 -5.656 1 92.81 101 ARG B CA 1
ATOM 3143 C C . ARG B 1 101 ? -14.164 -33.25 -5.055 1 92.81 101 ARG B C 1
ATOM 3145 O O . ARG B 1 101 ? -14.414 -33.656 -3.91 1 92.81 101 ARG B O 1
ATOM 3152 N N . ASP B 1 102 ? -15.086 -32.656 -5.746 1 94.06 102 ASP B N 1
ATOM 3153 C CA . ASP B 1 102 ? -16.5 -32.5 -5.383 1 94.06 102 ASP B CA 1
ATOM 3154 C C . ASP B 1 102 ? -16.625 -31.922 -3.973 1 94.06 102 ASP B C 1
ATOM 3156 O O . ASP B 1 102 ? -17.328 -32.5 -3.131 1 94.06 102 ASP B O 1
ATOM 3160 N N . LEU B 1 103 ? -15.922 -30.875 -3.713 1 93.44 103 LEU B N 1
ATOM 3161 C CA . LEU B 1 103 ? -15.992 -30.25 -2.398 1 93.44 103 LEU B CA 1
ATOM 3162 C C . LEU B 1 103 ? -17.312 -29.516 -2.217 1 93.44 103 LEU B C 1
ATOM 3164 O O . LEU B 1 103 ? -17.75 -28.766 -3.098 1 93.44 103 LEU B O 1
ATOM 3168 N N . PRO B 1 104 ? -17.938 -29.766 -1.057 1 93.94 104 PRO B N 1
ATOM 3169 C CA . PRO B 1 104 ? -19.203 -29.047 -0.808 1 93.94 104 PRO B CA 1
ATOM 3170 C C . PRO B 1 104 ? -19.031 -27.531 -0.839 1 93.94 104 PRO B C 1
ATOM 3172 O O . PRO B 1 104 ? -18.078 -27 -0.258 1 93.94 104 PRO B O 1
ATOM 3175 N N . GLY B 1 105 ? -19.922 -26.891 -1.568 1 95.69 105 GLY B N 1
ATOM 3176 C CA . GLY B 1 105 ? -19.938 -25.422 -1.602 1 95.69 105 GLY B CA 1
ATOM 3177 C C . GLY B 1 105 ? -19.031 -24.844 -2.662 1 95.69 105 GLY B C 1
ATOM 3178 O O . GLY B 1 105 ? -19 -23.641 -2.869 1 95.69 105 GLY B O 1
ATOM 3179 N N . VAL B 1 106 ? -18.297 -25.719 -3.359 1 97.62 106 VAL B N 1
ATOM 3180 C CA . VAL B 1 106 ? -17.359 -25.25 -4.367 1 97.62 106 VAL B CA 1
ATOM 3181 C C . VAL B 1 106 ? -17.922 -25.5 -5.766 1 97.62 106 VAL B C 1
ATOM 3183 O O . VAL B 1 106 ? -18.391 -26.594 -6.062 1 97.62 106 VAL B O 1
ATOM 3186 N N . THR B 1 107 ? -17.938 -24.516 -6.539 1 97.56 107 THR B N 1
ATOM 3187 C CA . THR B 1 107 ? -18.219 -24.625 -7.969 1 97.56 107 THR B CA 1
ATOM 3188 C C . THR B 1 107 ? -17.078 -24 -8.781 1 97.56 107 THR B C 1
ATOM 3190 O O . THR B 1 107 ? -16.297 -23.203 -8.258 1 97.56 107 THR B O 1
ATOM 3193 N N . VAL B 1 108 ? -16.953 -24.453 -10.031 1 97.81 108 VAL B N 1
ATOM 3194 C CA . VAL B 1 108 ? -15.859 -23.969 -10.852 1 97.81 108 VAL B CA 1
ATOM 3195 C C . VAL B 1 108 ? -16.297 -23.859 -12.312 1 97.81 108 VAL B C 1
ATOM 3197 O O . VAL B 1 108 ? -17.156 -24.625 -12.766 1 97.81 108 VAL B O 1
ATOM 3200 N N . SER B 1 109 ? -15.781 -22.875 -12.992 1 97.75 109 SER B N 1
ATOM 3201 C CA . SER B 1 109 ? -15.961 -22.719 -14.43 1 97.75 109 SER B CA 1
ATOM 3202 C C . SER B 1 109 ? -14.617 -22.688 -15.156 1 97.75 109 SER B C 1
ATOM 3204 O O . SER B 1 109 ? -13.656 -22.078 -14.68 1 97.75 109 SER B O 1
ATOM 3206 N N . CYS B 1 110 ? -14.523 -23.422 -16.234 1 95.88 110 CYS B N 1
ATOM 3207 C CA . CYS B 1 110 ? -13.391 -23.281 -17.141 1 95.88 110 CYS B CA 1
ATOM 3208 C C . CYS B 1 110 ? -13.68 -22.25 -18.219 1 95.88 110 CYS B C 1
ATOM 3210 O O . CYS B 1 110 ? -14.258 -22.578 -19.266 1 95.88 110 CYS B O 1
ATOM 3212 N N . VAL B 1 111 ? -13.266 -21.016 -17.984 1 95.38 111 VAL B N 1
ATOM 3213 C CA . VAL B 1 111 ? -13.648 -19.906 -18.844 1 95.38 111 VAL B CA 1
ATOM 3214 C C . VAL B 1 111 ? -12.633 -18.766 -18.688 1 95.38 111 VAL B C 1
ATOM 3216 O O . VAL B 1 111 ? -12.039 -18.594 -17.625 1 95.38 111 VAL B O 1
ATOM 3219 N N . ASP B 1 112 ? -12.391 -18.109 -19.766 1 94.38 112 ASP B N 1
ATOM 3220 C CA . ASP B 1 112 ? -11.656 -16.844 -19.672 1 94.38 112 ASP B CA 1
ATOM 3221 C C . ASP B 1 112 ? -12.453 -15.812 -18.891 1 94.38 112 ASP B C 1
ATOM 3223 O O . ASP B 1 112 ? -13.656 -15.664 -19.094 1 94.38 112 ASP B O 1
ATOM 3227 N N . TYR B 1 113 ? -11.75 -15.117 -17.953 1 94.88 113 TYR B N 1
ATOM 3228 C CA . TYR B 1 113 ? -12.453 -14.133 -17.141 1 94.88 113 TYR B CA 1
ATOM 3229 C C . TYR B 1 113 ? -13.164 -13.109 -18.016 1 94.88 113 TYR B C 1
ATOM 3231 O O . TYR B 1 113 ? -14.188 -12.547 -17.625 1 94.88 113 TYR B O 1
ATOM 3239 N N . ARG B 1 114 ? -12.719 -12.875 -19.297 1 95.69 114 ARG B N 1
ATOM 3240 C CA . ARG B 1 114 ? -13.289 -11.898 -20.219 1 95.69 114 ARG B CA 1
ATOM 3241 C C . ARG B 1 114 ? -14.648 -12.367 -20.734 1 95.69 114 ARG B C 1
ATOM 3243 O O . ARG B 1 114 ? -15.445 -11.562 -21.219 1 95.69 114 ARG B O 1
ATOM 3250 N N . ASP B 1 115 ? -14.859 -13.586 -20.594 1 96.31 115 ASP B N 1
ATOM 3251 C CA . ASP B 1 115 ? -16.109 -14.164 -21.078 1 96.31 115 ASP B CA 1
ATOM 3252 C C . ASP B 1 115 ? -16.984 -14.648 -19.922 1 96.31 115 ASP B C 1
ATOM 3254 O O . ASP B 1 115 ? -18.031 -15.258 -20.141 1 96.31 115 ASP B O 1
ATOM 3258 N N . PHE B 1 116 ? -16.5 -14.469 -18.766 1 97.12 116 PHE B N 1
ATOM 3259 C CA . PHE B 1 116 ? -17.219 -14.922 -17.578 1 97.12 116 PHE B CA 1
ATOM 3260 C C . PHE B 1 116 ? -18.438 -14.047 -17.328 1 97.12 116 PHE B C 1
ATOM 3262 O O . PHE B 1 116 ? -18.344 -12.812 -17.328 1 97.12 116 PHE B O 1
ATOM 3269 N N . THR B 1 117 ? -19.625 -14.664 -17.172 1 96.56 117 THR B N 1
ATOM 3270 C CA . THR B 1 117 ? -20.891 -14.023 -16.797 1 96.56 117 THR B CA 1
ATOM 3271 C C . THR B 1 117 ? -21.547 -14.75 -15.633 1 96.56 117 THR B C 1
ATOM 3273 O O . THR B 1 117 ? -22.234 -15.758 -15.82 1 96.56 117 THR B O 1
ATOM 3276 N N . PRO B 1 118 ? -21.391 -14.211 -14.508 1 96.12 118 PRO B N 1
ATOM 3277 C CA . PRO B 1 118 ? -21.938 -14.922 -13.344 1 96.12 118 PRO B CA 1
ATOM 3278 C C . PRO B 1 118 ? -23.469 -14.82 -13.266 1 96.12 118 PRO B C 1
ATOM 3280 O O . PRO B 1 118 ? -24.047 -13.836 -13.719 1 96.12 118 PRO B O 1
ATOM 3283 N N . GLU B 1 119 ? -24.078 -15.797 -12.602 1 93.62 119 GLU B N 1
ATOM 3284 C CA . GLU B 1 119 ? -25.516 -15.828 -12.383 1 93.62 119 GLU B CA 1
ATOM 3285 C C . GLU B 1 119 ? -25.922 -14.969 -11.195 1 93.62 119 GLU B C 1
ATOM 3287 O O . GLU B 1 119 ? -27.094 -14.625 -11.031 1 93.62 119 GLU B O 1
ATOM 3292 N N . TYR B 1 120 ? -25.031 -14.688 -10.367 1 95.62 120 TYR B N 1
ATOM 3293 C CA . TYR B 1 120 ? -25.234 -13.844 -9.195 1 95.62 120 TYR B CA 1
ATOM 3294 C C . TYR B 1 120 ? -23.969 -13.031 -8.891 1 95.62 120 TYR B C 1
ATOM 3296 O O . TYR B 1 120 ? -22.906 -13.32 -9.422 1 95.62 120 TYR B O 1
ATOM 3304 N N . ALA B 1 121 ? -24.141 -12.023 -8.039 1 97.56 121 ALA B N 1
ATOM 3305 C CA . ALA B 1 121 ? -23 -11.211 -7.613 1 97.56 121 ALA B CA 1
ATOM 3306 C C . ALA B 1 121 ? -22.344 -11.797 -6.379 1 97.56 121 ALA B C 1
ATOM 3308 O O . ALA B 1 121 ? -22.984 -12.5 -5.594 1 97.56 121 ALA B O 1
ATOM 3309 N N . PHE B 1 122 ? -21.109 -11.516 -6.199 1 98.62 122 PHE B N 1
ATOM 3310 C CA . PHE B 1 122 ? -20.328 -12.078 -5.105 1 98.62 122 PHE B CA 1
ATOM 3311 C C . PHE B 1 122 ? -20.094 -11.047 -4.012 1 98.62 122 PHE B C 1
ATOM 3313 O O . PHE B 1 122 ? -20.016 -9.852 -4.289 1 98.62 122 PHE B O 1
ATOM 3320 N N . ASP B 1 123 ? -19.922 -11.523 -2.793 1 98.38 123 ASP B N 1
ATOM 3321 C CA . ASP B 1 123 ? -19.688 -10.656 -1.642 1 98.38 123 ASP B CA 1
ATOM 3322 C C . ASP B 1 123 ? -18.203 -10.359 -1.473 1 98.38 123 ASP B C 1
ATOM 3324 O O . ASP B 1 123 ? -17.828 -9.414 -0.78 1 98.38 123 ASP B O 1
ATOM 3328 N N . AL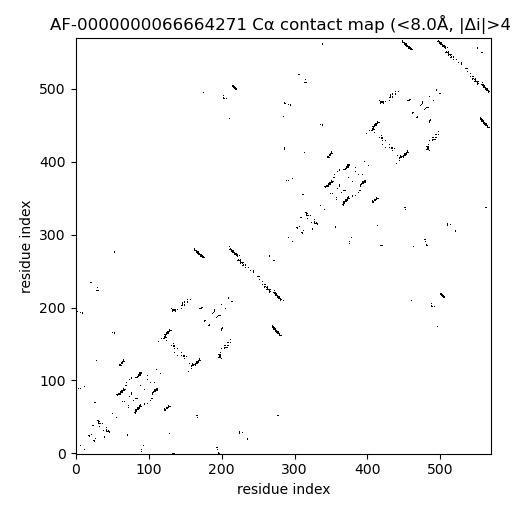A B 1 124 ? -17.359 -11.219 -2.061 1 98.56 124 ALA B N 1
ATOM 3329 C CA . ALA B 1 124 ? -15.906 -11.078 -1.988 1 98.56 124 ALA B CA 1
ATOM 3330 C C . ALA B 1 124 ? -15.234 -11.68 -3.219 1 98.56 124 ALA B C 1
ATOM 3332 O O . ALA B 1 124 ? -15.758 -12.617 -3.82 1 98.56 124 ALA B O 1
ATOM 3333 N N . VAL B 1 125 ? -14.07 -11.086 -3.551 1 98.69 125 VAL B N 1
ATOM 3334 C CA . VAL B 1 125 ? -13.273 -11.578 -4.672 1 98.69 125 VAL B CA 1
ATOM 3335 C C . VAL B 1 125 ? -11.828 -11.797 -4.223 1 98.69 125 VAL B C 1
ATOM 3337 O O . VAL B 1 125 ? -11.305 -11.031 -3.404 1 98.69 125 VAL B O 1
ATOM 3340 N N . GLN B 1 126 ? -11.281 -12.82 -4.652 1 98.69 126 GLN B N 1
ATOM 3341 C CA . GLN B 1 126 ? -9.852 -13.062 -4.516 1 98.69 126 GLN B CA 1
ATOM 3342 C C . GLN B 1 126 ? -9.211 -13.398 -5.863 1 98.69 126 GLN B C 1
ATOM 3344 O O . GLN B 1 126 ? -9.859 -13.984 -6.73 1 98.69 126 GLN B O 1
ATOM 3349 N N . SER B 1 127 ? -8.07 -13.008 -6.07 1 98.62 127 SER B N 1
ATOM 3350 C CA . SER B 1 127 ? -7.258 -13.375 -7.223 1 98.62 127 SER B CA 1
ATOM 3351 C C . SER B 1 127 ? -5.781 -13.461 -6.848 1 98.62 127 SER B C 1
ATOM 3353 O O . SER B 1 127 ? -5.172 -12.469 -6.457 1 98.62 127 SER B O 1
ATOM 3355 N N . ILE B 1 128 ? -5.273 -14.602 -6.965 1 97.69 128 ILE B N 1
ATOM 3356 C CA . ILE B 1 128 ? -3.916 -14.859 -6.5 1 97.69 128 ILE B CA 1
ATOM 3357 C C . ILE B 1 128 ? -3.016 -15.18 -7.691 1 97.69 128 ILE B C 1
ATOM 3359 O O . ILE B 1 128 ? -3.047 -16.297 -8.227 1 97.69 128 ILE B O 1
ATOM 3363 N N . CYS B 1 129 ? -2.26 -14.188 -8.133 1 95.62 129 CYS B N 1
ATOM 3364 C CA . CYS B 1 129 ? -1.233 -14.281 -9.164 1 95.62 129 CYS B CA 1
ATOM 3365 C C . CYS B 1 129 ? -1.843 -14.68 -10.5 1 95.62 129 CYS B C 1
ATOM 3367 O O . CYS B 1 129 ? -1.281 -15.5 -11.227 1 95.62 129 CYS B O 1
ATOM 3369 N N . MET B 1 130 ? -2.945 -14.227 -10.75 1 94.5 130 MET B N 1
ATOM 3370 C CA . MET B 1 130 ? -3.619 -14.391 -12.039 1 94.5 130 MET B CA 1
ATOM 3371 C C . MET B 1 130 ? -3.428 -13.164 -12.914 1 94.5 130 MET B C 1
ATOM 3373 O O . MET B 1 130 ? -3.277 -13.281 -14.133 1 94.5 130 MET B O 1
ATOM 3377 N N . ILE B 1 131 ? -3.348 -12 -12.273 1 96.62 131 ILE B N 1
ATOM 3378 C CA . ILE B 1 131 ? -3.367 -10.727 -12.984 1 96.62 131 ILE B CA 1
ATOM 3379 C C . ILE B 1 131 ? -2.111 -10.594 -13.852 1 96.62 131 ILE B C 1
ATOM 3381 O O . ILE B 1 131 ? -2.076 -9.805 -14.789 1 96.62 131 ILE B O 1
ATOM 3385 N N . GLU B 1 132 ? -1.073 -11.297 -13.586 1 94.19 132 GLU B N 1
ATOM 3386 C CA . GLU B 1 132 ? 0.146 -11.32 -14.391 1 94.19 132 GLU B CA 1
ATOM 3387 C C . GLU B 1 132 ? -0.141 -11.781 -15.812 1 94.19 132 GLU B C 1
ATOM 3389 O O . GLU B 1 132 ? 0.675 -11.57 -16.719 1 94.19 132 GLU B O 1
ATOM 3394 N N . HIS B 1 133 ? -1.279 -12.367 -15.984 1 92.19 133 HIS B N 1
ATOM 3395 C CA . HIS B 1 133 ? -1.626 -12.914 -17.297 1 92.19 133 HIS B CA 1
ATOM 3396 C C . HIS B 1 133 ? -2.629 -12.023 -18.016 1 92.19 133 HIS B C 1
ATOM 3398 O O . HIS B 1 133 ? -3.09 -12.359 -19.109 1 92.19 133 HIS B O 1
ATOM 3404 N N . VAL B 1 134 ? -2.949 -10.898 -17.469 1 94.31 134 VAL B N 1
ATOM 3405 C CA . VAL B 1 134 ? -3.973 -10 -18 1 94.31 134 VAL B CA 1
ATOM 3406 C C . VAL B 1 134 ? -3.371 -9.117 -19.094 1 94.31 134 VAL B C 1
ATOM 3408 O O . VAL B 1 134 ? -4.055 -8.75 -20.047 1 94.31 134 VAL B O 1
ATOM 3411 N N . CYS B 1 135 ? -2.17 -8.766 -18.922 1 93.31 135 CYS B N 1
ATOM 3412 C CA . CYS B 1 135 ? -1.448 -7.875 -19.828 1 93.31 135 CYS B CA 1
ATOM 3413 C C . CYS B 1 135 ? -0.271 -8.594 -20.484 1 93.31 135 CYS B C 1
ATOM 3415 O O . CYS B 1 135 ? 0.424 -9.375 -19.828 1 93.31 135 CYS B O 1
ATOM 3417 N N . THR B 1 136 ? -0.061 -8.383 -21.781 1 90.19 136 THR B N 1
ATOM 3418 C CA . THR B 1 136 ? 1.08 -8.977 -22.469 1 90.19 136 THR B CA 1
ATOM 3419 C C . THR B 1 136 ? 2.248 -7.992 -22.516 1 90.19 136 THR B C 1
ATOM 3421 O O . THR B 1 136 ? 2.061 -6.789 -22.328 1 90.19 136 THR B O 1
ATOM 3424 N N . PRO B 1 137 ? 3.387 -8.586 -22.719 1 88.44 137 PRO B N 1
ATOM 3425 C CA . PRO B 1 137 ? 4.523 -7.68 -22.938 1 88.44 137 PRO B CA 1
ATOM 3426 C C . PRO B 1 137 ? 4.289 -6.691 -24.078 1 88.44 137 PRO B C 1
ATOM 3428 O O . PRO B 1 137 ? 4.715 -5.539 -23.984 1 88.44 137 PRO B O 1
ATOM 3431 N N . GLU B 1 138 ? 3.582 -7.109 -25.078 1 90.06 138 GLU B N 1
ATOM 3432 C CA . GLU B 1 138 ? 3.264 -6.23 -26.203 1 90.06 138 GLU B CA 1
ATOM 3433 C C . GLU B 1 138 ? 2.338 -5.098 -25.781 1 90.06 138 GLU B C 1
ATOM 3435 O O . GLU B 1 138 ? 2.535 -3.945 -26.172 1 90.06 138 GLU B O 1
ATOM 3440 N N . ASP B 1 139 ? 1.359 -5.406 -24.969 1 91.31 139 ASP B N 1
ATOM 3441 C CA . ASP B 1 139 ? 0.471 -4.387 -24.422 1 91.31 139 ASP B CA 1
ATOM 3442 C C . ASP B 1 139 ? 1.256 -3.344 -23.625 1 91.31 139 ASP B C 1
ATOM 3444 O O . ASP B 1 139 ? 1.036 -2.141 -23.781 1 91.31 139 ASP B O 1
ATOM 3448 N N . ALA B 1 140 ? 2.115 -3.828 -22.797 1 88.94 140 ALA B N 1
ATOM 3449 C CA . ALA B 1 140 ? 2.9 -2.943 -21.953 1 88.94 140 ALA B CA 1
ATOM 3450 C C . ALA B 1 140 ? 3.779 -2.014 -22.781 1 88.94 140 ALA B C 1
ATOM 3452 O O . ALA B 1 140 ? 3.844 -0.81 -22.516 1 88.94 140 ALA B O 1
ATOM 3453 N N . ARG B 1 141 ? 4.438 -2.547 -23.797 1 90.19 141 ARG B N 1
ATOM 3454 C CA . ARG B 1 141 ? 5.293 -1.756 -24.688 1 90.19 141 ARG B CA 1
ATOM 3455 C C . ARG B 1 141 ? 4.484 -0.693 -25.422 1 90.19 141 ARG B C 1
ATOM 3457 O O . ARG B 1 141 ? 4.98 0.406 -25.672 1 90.19 141 ARG B O 1
ATOM 3464 N N . ALA B 1 142 ? 3.26 -0.994 -25.656 1 94.69 142 ALA B N 1
ATOM 3465 C CA . ALA B 1 142 ? 2.379 -0.09 -26.391 1 94.69 142 ALA B CA 1
ATOM 3466 C C . ALA B 1 142 ? 1.705 0.904 -25.453 1 94.69 142 ALA B C 1
ATOM 3468 O O . ALA B 1 142 ? 0.854 1.69 -25.875 1 94.69 142 ALA B O 1
ATOM 3469 N N . GLY B 1 143 ? 1.952 0.863 -24.203 1 93.5 143 GLY B N 1
ATOM 3470 C CA . GLY B 1 143 ? 1.392 1.793 -23.234 1 93.5 143 GLY B CA 1
ATOM 3471 C C . GLY B 1 143 ? -0.043 1.472 -22.859 1 93.5 143 GLY B C 1
ATOM 3472 O O . GLY B 1 143 ? -0.812 2.365 -22.5 1 93.5 143 GLY B O 1
ATOM 3473 N N . ARG B 1 144 ? -0.423 0.154 -22.906 1 95.56 144 ARG B N 1
ATOM 3474 C CA . ARG B 1 144 ? -1.816 -0.225 -22.703 1 95.56 144 ARG B CA 1
ATOM 3475 C C . ARG B 1 144 ? -1.986 -0.98 -21.391 1 95.56 144 ARG B C 1
ATOM 3477 O O . ARG B 1 144 ? -3.068 -1.492 -21.094 1 95.56 144 ARG B O 1
ATOM 3484 N N . ALA B 1 145 ? -0.973 -1.076 -20.625 1 95.5 145 ALA B N 1
ATOM 3485 C CA . ALA B 1 145 ? -1.002 -1.895 -19.406 1 95.5 145 ALA B CA 1
ATOM 3486 C C . ALA B 1 145 ? -2.109 -1.437 -18.469 1 95.5 145 ALA B C 1
ATOM 3488 O O . ALA B 1 145 ? -2.963 -2.232 -18.062 1 95.5 145 ALA B O 1
ATOM 3489 N N . VAL B 1 146 ? -2.162 -0.137 -18.172 1 97 146 VAL B N 1
ATOM 3490 C CA . VAL B 1 146 ? -3.135 0.393 -17.219 1 97 146 VAL B CA 1
ATOM 3491 C C . VAL B 1 146 ? -4.551 0.131 -17.719 1 97 146 VAL B C 1
ATOM 3493 O O . VAL B 1 146 ? -5.43 -0.26 -16.953 1 97 146 VAL B O 1
ATOM 3496 N N . ALA B 1 147 ? -4.711 0.317 -18.984 1 97.38 147 ALA B N 1
ATOM 3497 C CA . ALA B 1 147 ? -6.035 0.099 -19.562 1 97.38 147 ALA B CA 1
ATOM 3498 C C . ALA B 1 147 ? -6.449 -1.364 -19.453 1 97.38 147 ALA B C 1
ATOM 3500 O O . ALA B 1 147 ? -7.613 -1.665 -19.172 1 97.38 147 ALA B O 1
ATOM 3501 N N . ARG B 1 148 ? -5.543 -2.273 -19.688 1 97.19 148 ARG B N 1
ATOM 3502 C CA . ARG B 1 148 ? -5.824 -3.701 -19.594 1 97.19 148 ARG B CA 1
ATOM 3503 C C . ARG B 1 148 ? -6.184 -4.086 -18.156 1 97.19 148 ARG B C 1
ATOM 3505 O O . ARG B 1 148 ? -7.176 -4.781 -17.922 1 97.19 148 ARG B O 1
ATOM 3512 N N . TYR B 1 149 ? -5.414 -3.621 -17.234 1 98 149 TYR B N 1
ATOM 3513 C CA . TYR B 1 149 ? -5.688 -3.914 -15.836 1 98 149 TYR B CA 1
ATOM 3514 C C . TYR B 1 149 ? -7.004 -3.283 -15.391 1 98 149 TYR B C 1
ATOM 3516 O O . TYR B 1 149 ? -7.758 -3.883 -14.625 1 98 149 TYR B O 1
ATOM 3524 N N . ARG B 1 150 ? -7.27 -2.07 -15.828 1 97.94 150 ARG B N 1
ATOM 3525 C CA . ARG B 1 150 ? -8.508 -1.389 -15.469 1 97.94 150 ARG B CA 1
ATOM 3526 C C . ARG B 1 150 ? -9.727 -2.18 -15.93 1 97.94 150 ARG B C 1
ATOM 3528 O O . ARG B 1 150 ? -10.727 -2.271 -15.211 1 97.94 150 ARG B O 1
ATOM 3535 N N . ASP B 1 151 ? -9.633 -2.682 -17.125 1 97.88 151 ASP B N 1
ATOM 3536 C CA . ASP B 1 151 ? -10.719 -3.52 -17.609 1 97.88 151 ASP B CA 1
ATOM 3537 C C . ASP B 1 151 ? -10.945 -4.723 -16.703 1 97.88 151 ASP B C 1
ATOM 3539 O O . ASP B 1 151 ? -12.086 -5.086 -16.422 1 97.88 151 ASP B O 1
ATOM 3543 N N . TYR B 1 152 ? -9.875 -5.355 -16.281 1 98.25 152 TYR B N 1
ATOM 3544 C CA . TYR B 1 152 ? -9.938 -6.48 -15.359 1 98.25 152 TYR B CA 1
ATOM 3545 C C . TYR B 1 152 ? -10.641 -6.086 -14.062 1 98.25 152 TYR B C 1
ATOM 3547 O O . TYR B 1 152 ? -11.547 -6.777 -13.602 1 98.25 152 TYR B O 1
ATOM 3555 N N . PHE B 1 153 ? -10.289 -4.949 -13.508 1 98.5 153 PHE B N 1
ATOM 3556 C CA . PHE B 1 153 ? -10.867 -4.48 -12.258 1 98.5 153 PHE B CA 1
ATOM 3557 C C . PHE B 1 153 ? -12.32 -4.07 -12.445 1 98.5 153 PHE B C 1
ATOM 3559 O O . PHE B 1 153 ? -13.148 -4.266 -11.555 1 98.5 153 PHE B O 1
ATOM 3566 N N . ARG B 1 154 ? -12.633 -3.484 -13.562 1 98.19 154 ARG B N 1
ATOM 3567 C CA . ARG B 1 154 ? -14.008 -3.125 -13.875 1 98.19 154 ARG B CA 1
ATOM 3568 C C . ARG B 1 154 ? -14.906 -4.359 -13.914 1 98.19 154 ARG B C 1
ATOM 3570 O O . ARG B 1 154 ? -16.016 -4.348 -13.367 1 98.19 154 ARG B O 1
ATOM 3577 N N . ARG B 1 155 ? -14.422 -5.363 -14.555 1 98.25 155 ARG B N 1
ATOM 3578 C CA . ARG B 1 155 ? -15.203 -6.594 -14.641 1 98.25 155 ARG B CA 1
ATOM 3579 C C . ARG B 1 155 ? -15.438 -7.191 -13.258 1 98.25 155 ARG B C 1
ATOM 3581 O O . ARG B 1 155 ? -16.562 -7.555 -12.914 1 98.25 155 ARG B O 1
ATOM 3588 N N . ALA B 1 156 ? -14.367 -7.297 -12.477 1 98.56 156 ALA B N 1
ATOM 3589 C CA . ALA B 1 156 ? -14.523 -7.793 -11.109 1 98.56 156 ALA B CA 1
ATOM 3590 C C . ALA B 1 156 ? -15.562 -6.973 -10.344 1 98.56 156 ALA B C 1
ATOM 3592 O O . ALA B 1 156 ? -16.328 -7.516 -9.547 1 98.56 156 ALA B O 1
ATOM 3593 N N . TRP B 1 157 ? -15.539 -5.668 -10.578 1 98.56 157 TRP B N 1
ATOM 3594 C CA . TRP B 1 157 ? -16.5 -4.762 -9.961 1 98.56 157 TRP B CA 1
ATOM 3595 C C . TRP B 1 157 ? -17.922 -5.121 -10.359 1 98.56 157 TRP B C 1
ATOM 3597 O O . TRP B 1 157 ? -18.828 -5.16 -9.523 1 98.56 157 TRP B O 1
ATOM 3607 N N . THR B 1 158 ? -18.203 -5.465 -11.656 1 98.12 158 THR B N 1
ATOM 3608 C CA . THR B 1 158 ? -19.531 -5.797 -12.133 1 98.12 158 THR B CA 1
ATOM 3609 C C . THR B 1 158 ? -20.016 -7.117 -11.531 1 98.12 158 THR B C 1
ATOM 3611 O O . THR B 1 158 ? -21.219 -7.387 -11.5 1 98.12 158 THR B O 1
ATOM 3614 N N . TRP B 1 159 ? -19.094 -7.91 -11.047 1 98.56 159 TRP B N 1
ATOM 3615 C CA . TRP B 1 159 ? -19.422 -9.242 -10.562 1 98.56 159 TRP B CA 1
ATOM 3616 C C . TRP B 1 159 ? -19.703 -9.227 -9.062 1 98.56 159 TRP B C 1
ATOM 3618 O O . TRP B 1 159 ? -19.984 -10.266 -8.469 1 98.56 159 TRP B O 1
ATOM 3628 N N . THR B 1 160 ? -19.672 -8.047 -8.461 1 98.38 160 THR B N 1
ATOM 3629 C CA . THR B 1 160 ? -19.688 -8.047 -7 1 98.38 160 THR B CA 1
ATOM 3630 C C . THR B 1 160 ? -20.844 -7.203 -6.477 1 98.38 160 THR B C 1
ATOM 3632 O O . THR B 1 160 ? -21.328 -6.305 -7.164 1 98.38 160 THR B O 1
ATOM 3635 N N . ASN B 1 161 ? -21.281 -7.531 -5.238 1 98.19 161 ASN B N 1
ATOM 3636 C CA . ASN B 1 161 ? -22.281 -6.766 -4.508 1 98.19 161 ASN B CA 1
ATOM 3637 C C . ASN B 1 161 ? -21.688 -5.492 -3.91 1 98.19 161 ASN B C 1
ATOM 3639 O O . ASN B 1 161 ? -20.484 -5.414 -3.674 1 98.19 161 ASN B O 1
ATOM 3643 N N . PRO B 1 162 ? -22.547 -4.484 -3.676 1 97.81 162 PRO B N 1
ATOM 3644 C CA . PRO B 1 162 ? -22.078 -3.326 -2.914 1 97.81 162 PRO B CA 1
ATOM 3645 C C . PRO B 1 162 ? -21.438 -3.717 -1.584 1 97.81 162 PRO B C 1
ATOM 3647 O O . PRO B 1 162 ? -21.922 -4.625 -0.903 1 97.81 162 PRO B O 1
ATOM 3650 N N . GLY B 1 163 ? -20.312 -3.129 -1.285 1 97.69 163 GLY B N 1
ATOM 3651 C CA . GLY B 1 163 ? -19.641 -3.391 -0.025 1 97.69 163 GLY B CA 1
ATOM 3652 C C . GLY B 1 163 ? -18.594 -4.488 -0.124 1 97.69 163 GLY B C 1
ATOM 3653 O O . GLY B 1 163 ? -17.875 -4.758 0.841 1 97.69 163 GLY B O 1
ATOM 3654 N N . ALA B 1 164 ? -18.453 -5.051 -1.326 1 98.44 164 ALA B N 1
ATOM 3655 C CA . ALA B 1 164 ? -17.531 -6.164 -1.515 1 98.44 164 ALA B CA 1
ATOM 3656 C C . ALA B 1 164 ? -16.078 -5.707 -1.354 1 98.44 164 ALA B C 1
ATOM 3658 O O . ALA B 1 164 ? -15.773 -4.527 -1.526 1 98.44 164 ALA B O 1
ATOM 3659 N N . TYR B 1 165 ? -15.289 -6.656 -0.947 1 98.81 165 TYR B N 1
ATOM 3660 C CA . TYR B 1 165 ? -13.844 -6.465 -0.912 1 98.81 165 TYR B CA 1
ATOM 3661 C C . TYR B 1 165 ? -13.141 -7.41 -1.879 1 98.81 165 TYR B C 1
ATOM 3663 O O . TYR B 1 165 ? -13.648 -8.5 -2.172 1 98.81 165 TYR B O 1
ATOM 3671 N N . PHE B 1 166 ? -12.023 -6.984 -2.439 1 98.88 166 PHE B N 1
ATOM 3672 C CA . PHE B 1 166 ? -11.18 -7.719 -3.379 1 98.88 166 PHE B CA 1
ATOM 3673 C C . PHE B 1 166 ? -9.766 -7.867 -2.834 1 98.88 166 PHE B C 1
ATOM 3675 O O . PHE B 1 166 ? -9.062 -6.875 -2.648 1 98.88 166 PHE B O 1
ATOM 3682 N N . ALA B 1 167 ? -9.367 -9.109 -2.494 1 98.94 167 ALA B N 1
ATOM 3683 C CA . ALA B 1 167 ? -7.984 -9.406 -2.129 1 98.94 167 ALA B CA 1
ATOM 3684 C C . ALA B 1 167 ? -7.176 -9.844 -3.348 1 98.94 167 ALA B C 1
ATOM 3686 O O . ALA B 1 167 ? -7.473 -10.875 -3.961 1 98.94 167 ALA B O 1
ATOM 3687 N N . LEU B 1 168 ? -6.156 -9.086 -3.666 1 98.88 168 LEU B N 1
ATOM 3688 C CA . LEU B 1 168 ? -5.316 -9.352 -4.828 1 98.88 168 LEU B CA 1
ATOM 3689 C C . LEU B 1 168 ? -3.879 -9.625 -4.406 1 98.88 168 LEU B C 1
ATOM 3691 O O . LEU B 1 168 ? -3.311 -8.891 -3.598 1 98.88 168 LEU B O 1
ATOM 3695 N N . GLN B 1 169 ? -3.354 -10.688 -4.805 1 98.75 169 GLN B N 1
ATOM 3696 C CA . GLN B 1 169 ? -1.922 -10.953 -4.699 1 98.75 169 GLN B CA 1
ATOM 3697 C C . GLN B 1 169 ? -1.277 -11.062 -6.074 1 98.75 169 GLN B C 1
ATOM 3699 O O . GLN B 1 169 ? -1.796 -11.758 -6.957 1 98.75 169 GLN B O 1
ATOM 3704 N N . THR B 1 170 ? -0.201 -10.367 -6.297 1 98.06 170 THR B N 1
ATOM 3705 C CA . THR B 1 170 ? 0.47 -10.43 -7.59 1 98.06 170 THR B CA 1
ATOM 3706 C C . THR B 1 170 ? 1.957 -10.125 -7.445 1 98.06 170 THR B C 1
ATOM 3708 O O . THR B 1 170 ? 2.357 -9.375 -6.547 1 98.06 170 THR B O 1
ATOM 3711 N N . GLY B 1 171 ? 2.713 -10.75 -8.281 1 96.31 171 GLY B N 1
ATOM 3712 C CA . GLY B 1 171 ? 4.086 -10.289 -8.43 1 96.31 171 GLY B CA 1
ATOM 3713 C C . GLY B 1 171 ? 4.188 -8.875 -8.969 1 96.31 171 GLY B C 1
ATOM 3714 O O . GLY B 1 171 ? 3.256 -8.375 -9.602 1 96.31 171 GLY B O 1
ATOM 3715 N N . LEU B 1 172 ? 5.293 -8.227 -8.672 1 95.62 172 LEU B N 1
ATOM 3716 C CA . LEU B 1 172 ? 5.566 -6.887 -9.172 1 95.62 172 LEU B CA 1
ATOM 3717 C C . LEU B 1 172 ? 6.895 -6.848 -9.922 1 95.62 172 LEU B C 1
ATOM 3719 O O . LEU B 1 172 ? 7.867 -7.484 -9.5 1 95.62 172 LEU B O 1
ATOM 3723 N N . ARG B 1 173 ? 6.871 -6.152 -11.055 1 89.44 173 ARG B N 1
ATOM 3724 C CA . ARG B 1 173 ? 8.156 -5.758 -11.617 1 89.44 173 ARG B CA 1
ATOM 3725 C C . ARG B 1 173 ? 8.633 -4.441 -11.016 1 89.44 173 ARG B C 1
ATOM 3727 O O . ARG B 1 173 ? 7.879 -3.469 -10.953 1 89.44 173 ARG B O 1
ATOM 3734 N N . ASP B 1 174 ? 9.719 -4.398 -10.469 1 76.5 174 ASP B N 1
ATOM 3735 C CA . ASP B 1 174 ? 10.211 -3.238 -9.734 1 76.5 174 ASP B CA 1
ATOM 3736 C C . ASP B 1 174 ? 11.297 -2.506 -10.516 1 76.5 174 ASP B C 1
ATOM 3738 O O . ASP B 1 174 ? 10.992 -1.651 -11.352 1 76.5 174 ASP B O 1
ATOM 3742 N N . ARG B 1 175 ? 12.477 -2.836 -10.344 1 71.69 175 ARG B N 1
ATOM 3743 C CA . ARG B 1 175 ? 13.594 -2.135 -10.977 1 71.69 175 ARG B CA 1
ATOM 3744 C C . ARG B 1 175 ? 14.164 -2.943 -12.133 1 71.69 175 ARG B C 1
ATOM 3746 O O . ARG B 1 175 ? 14.297 -4.168 -12.039 1 71.69 175 ARG B O 1
ATOM 3753 N N . LEU B 1 176 ? 14.281 -2.254 -13.164 1 72.56 176 LEU B N 1
ATOM 3754 C CA . LEU B 1 176 ? 14.961 -2.928 -14.266 1 72.56 176 LEU B CA 1
ATOM 3755 C C . LEU B 1 176 ? 16.453 -3.098 -13.961 1 72.56 176 LEU B C 1
ATOM 3757 O O . LEU B 1 176 ? 17.094 -2.178 -13.445 1 72.56 176 LEU B O 1
ATOM 3761 N N . PRO B 1 177 ? 16.812 -4.258 -14.266 1 75.62 177 PRO B N 1
ATOM 3762 C CA . PRO B 1 177 ? 18.234 -4.496 -14.016 1 75.62 177 PRO B CA 1
ATOM 3763 C C . PRO B 1 177 ? 19.141 -3.582 -14.836 1 75.62 177 PRO B C 1
ATOM 3765 O O . PRO B 1 177 ? 18.828 -3.254 -15.984 1 75.62 177 PRO B O 1
ATOM 3768 N N . ARG B 1 178 ? 20.25 -3.205 -14.156 1 76.06 178 ARG B N 1
ATOM 3769 C CA . ARG B 1 178 ? 21.25 -2.391 -14.836 1 76.06 178 ARG B CA 1
ATOM 3770 C C . ARG B 1 178 ? 22.25 -3.264 -15.602 1 76.06 178 ARG B C 1
ATOM 3772 O O . ARG B 1 178 ? 22.75 -2.861 -16.641 1 76.06 178 ARG B O 1
ATOM 3779 N N . ARG B 1 179 ? 22.453 -4.453 -15.164 1 81.25 179 ARG B N 1
ATOM 3780 C CA . ARG B 1 179 ? 23.406 -5.363 -15.781 1 81.25 179 ARG B CA 1
ATOM 3781 C C . ARG B 1 179 ? 22.734 -6.223 -16.844 1 81.25 179 ARG B C 1
ATOM 3783 O O . ARG B 1 179 ? 21.719 -6.859 -16.578 1 81.25 179 ARG B O 1
ATOM 3790 N N . ALA B 1 180 ? 23.375 -6.34 -17.906 1 82.69 180 ALA B N 1
ATOM 3791 C CA . ALA B 1 180 ? 22.859 -7.066 -19.062 1 82.69 180 ALA B CA 1
ATOM 3792 C C . ALA B 1 180 ? 22.578 -8.523 -18.719 1 82.69 180 ALA B C 1
ATOM 3794 O O . ALA B 1 180 ? 21.594 -9.102 -19.172 1 82.69 180 ALA B O 1
ATOM 3795 N N . ALA B 1 181 ? 23.406 -9.109 -18 1 82.69 181 ALA B N 1
ATOM 3796 C CA . ALA B 1 181 ? 23.25 -10.516 -17.641 1 82.69 181 ALA B CA 1
ATOM 3797 C C . ALA B 1 181 ? 21.953 -10.742 -16.875 1 82.69 181 ALA B C 1
ATOM 3799 O O . ALA B 1 181 ? 21.234 -11.727 -17.109 1 82.69 181 ALA B O 1
ATOM 3800 N N . GLU B 1 182 ? 21.672 -9.852 -16.031 1 83 182 GLU B N 1
ATOM 3801 C CA . GLU B 1 182 ? 20.453 -9.953 -15.234 1 83 182 GLU B CA 1
ATOM 3802 C C . GLU B 1 182 ? 19.219 -9.727 -16.094 1 83 182 GLU B C 1
ATOM 3804 O O . GLU B 1 182 ? 18.203 -10.398 -15.922 1 83 182 GLU B O 1
ATOM 3809 N N . ALA B 1 183 ? 19.359 -8.836 -16.984 1 84.38 183 ALA B N 1
ATOM 3810 C CA . ALA B 1 183 ? 18.281 -8.578 -17.922 1 84.38 183 ALA B CA 1
ATOM 3811 C C . ALA B 1 183 ? 17.984 -9.812 -18.766 1 84.38 183 ALA B C 1
ATOM 3813 O O . ALA B 1 183 ? 16.828 -10.141 -19.031 1 84.38 183 ALA B O 1
ATOM 3814 N N . ARG B 1 184 ? 19 -10.469 -19.156 1 84 184 ARG B N 1
ATOM 3815 C CA . ARG B 1 184 ? 18.859 -11.68 -19.969 1 84 184 ARG B CA 1
ATOM 3816 C C . ARG B 1 184 ? 18.156 -12.781 -19.172 1 84 184 ARG B C 1
ATOM 3818 O O . ARG B 1 184 ? 17.344 -13.531 -19.719 1 84 184 ARG B O 1
ATOM 3825 N N . GLU B 1 185 ? 18.469 -12.859 -17.969 1 84.19 185 GLU B N 1
ATOM 3826 C CA . GLU B 1 185 ? 17.844 -13.867 -17.109 1 84.19 185 GLU B CA 1
ATOM 3827 C C . GLU B 1 185 ? 16.344 -13.609 -16.969 1 84.19 185 GLU B C 1
ATOM 3829 O O . GLU B 1 185 ? 15.547 -14.547 -17.031 1 84.19 185 GLU B O 1
ATOM 3834 N N . LEU B 1 186 ? 16.078 -12.43 -16.75 1 82.5 186 LEU B N 1
ATOM 3835 C CA . LEU B 1 186 ? 14.664 -12.078 -16.609 1 82.5 186 LEU B CA 1
ATOM 3836 C C . LEU B 1 186 ? 13.906 -12.336 -17.906 1 82.5 186 LEU B C 1
ATOM 3838 O O . LEU B 1 186 ? 12.758 -12.789 -17.875 1 82.5 186 LEU B O 1
ATOM 3842 N N . ARG B 1 187 ? 14.578 -12.055 -18.969 1 81.62 187 ARG B N 1
ATOM 3843 C CA . ARG B 1 187 ? 13.984 -12.328 -20.281 1 81.62 187 ARG B CA 1
ATOM 3844 C C . ARG B 1 187 ? 13.758 -13.828 -20.469 1 81.62 187 ARG B C 1
ATOM 3846 O O . ARG B 1 187 ? 12.703 -14.242 -20.953 1 81.62 187 ARG B O 1
ATOM 3853 N N . TRP B 1 188 ? 14.703 -14.539 -20.156 1 86.5 188 TRP B N 1
ATOM 3854 C CA . TRP B 1 188 ? 14.602 -15.992 -20.266 1 86.5 188 TRP B CA 1
ATOM 3855 C C . TRP B 1 188 ? 13.43 -16.516 -19.438 1 86.5 188 TRP B C 1
ATOM 3857 O O . TRP B 1 188 ? 12.672 -17.359 -19.891 1 86.5 188 TRP B O 1
ATOM 3867 N N . LEU B 1 189 ? 13.281 -15.977 -18.203 1 82.69 189 LEU B N 1
ATOM 3868 C CA . LEU B 1 189 ? 12.188 -16.359 -17.328 1 82.69 189 LEU B CA 1
ATOM 3869 C C . LEU B 1 189 ? 10.836 -16.125 -18 1 82.69 189 LEU B C 1
ATOM 3871 O O . LEU B 1 189 ? 9.992 -17.031 -18.031 1 82.69 189 LEU B O 1
ATOM 3875 N N . GLY B 1 190 ? 10.695 -14.992 -18.5 1 81.31 190 GLY B N 1
ATOM 3876 C CA . GLY B 1 190 ? 9.445 -14.625 -19.156 1 81.31 190 GLY B CA 1
ATOM 3877 C C . GLY B 1 190 ? 9.148 -15.453 -20.391 1 81.31 190 GLY B C 1
ATOM 3878 O O . GLY B 1 190 ? 8.008 -15.883 -20.594 1 81.31 190 GLY B O 1
ATOM 3879 N N . GLU B 1 191 ? 10.172 -15.805 -21.141 1 81.69 191 GLU B N 1
ATOM 3880 C CA . GLU B 1 191 ? 10 -16.5 -22.406 1 81.69 191 GLU B CA 1
ATOM 3881 C C . GLU B 1 191 ? 9.82 -18 -22.203 1 81.69 191 GLU B C 1
ATOM 3883 O O . GLU B 1 191 ? 9.07 -18.656 -22.922 1 81.69 191 GLU B O 1
ATOM 3888 N N . THR B 1 192 ? 10.422 -18.469 -21.172 1 81.75 192 THR B N 1
ATOM 3889 C CA . THR B 1 192 ? 10.516 -19.922 -21.031 1 81.75 192 THR B CA 1
ATOM 3890 C C . THR B 1 192 ? 9.508 -20.422 -20 1 81.75 192 THR B C 1
ATOM 3892 O O . THR B 1 192 ? 8.867 -21.453 -20.203 1 81.75 192 THR B O 1
ATOM 3895 N N . ILE B 1 193 ? 9.344 -19.719 -18.953 1 79.56 193 ILE B N 1
ATOM 3896 C CA . ILE B 1 193 ? 8.57 -20.234 -17.828 1 79.56 193 ILE B CA 1
ATOM 3897 C C . ILE B 1 193 ? 7.176 -19.609 -17.844 1 79.56 193 ILE B C 1
ATOM 3899 O O . ILE B 1 193 ? 6.18 -20.297 -17.625 1 79.56 193 ILE B O 1
ATOM 3903 N N . PHE B 1 194 ? 7.098 -18.344 -18.125 1 81.38 194 PHE B N 1
ATOM 3904 C CA . PHE B 1 194 ? 5.812 -17.656 -18.109 1 81.38 194 PHE B CA 1
ATOM 3905 C C . PHE B 1 194 ? 5.566 -16.906 -19.406 1 81.38 194 PHE B C 1
ATOM 3907 O O . PHE B 1 194 ? 5.348 -15.695 -19.422 1 81.38 194 PHE B O 1
ATOM 3914 N N . PRO B 1 195 ? 5.445 -17.688 -20.453 1 80.06 195 PRO B N 1
ATOM 3915 C CA . PRO B 1 195 ? 5.273 -17.016 -21.734 1 80.06 195 PRO B CA 1
ATOM 3916 C C . PRO B 1 195 ? 3.973 -16.219 -21.812 1 80.06 195 PRO B C 1
ATOM 3918 O O . PRO B 1 195 ? 2.936 -16.672 -21.328 1 80.06 195 PRO B O 1
ATOM 3921 N N . GLY B 1 196 ? 4.125 -14.984 -22.297 1 81.44 196 GLY B N 1
ATOM 3922 C CA . GLY B 1 196 ? 2.951 -14.156 -22.516 1 81.44 196 GLY B CA 1
ATOM 3923 C C . GLY B 1 196 ? 2.539 -13.375 -21.281 1 81.44 196 GLY B C 1
ATOM 3924 O O . GLY B 1 196 ? 1.664 -12.508 -21.344 1 81.44 196 GLY B O 1
ATOM 3925 N N . GLY B 1 197 ? 3.105 -13.688 -20.156 1 85.88 197 GLY B N 1
ATOM 3926 C CA . GLY B 1 197 ? 2.758 -13.008 -18.922 1 85.88 197 GLY B CA 1
ATOM 3927 C C . GLY B 1 197 ? 3.535 -11.727 -18.703 1 85.88 197 GLY B C 1
ATOM 3928 O O . GLY B 1 197 ? 4.609 -11.539 -19.281 1 85.88 197 GLY B O 1
ATOM 3929 N N . MET B 1 198 ? 2.957 -10.82 -18.016 1 88.5 198 MET B N 1
ATOM 3930 C CA . MET B 1 198 ? 3.598 -9.562 -17.641 1 88.5 198 MET B CA 1
ATOM 3931 C C . MET B 1 198 ? 3.234 -9.172 -16.219 1 88.5 198 MET B C 1
ATOM 3933 O O . MET B 1 198 ? 2.074 -8.883 -15.922 1 88.5 198 MET B O 1
ATOM 3937 N N . THR B 1 199 ? 4.234 -9.219 -15.422 1 92.31 199 THR B N 1
ATOM 3938 C CA . THR B 1 199 ? 4.02 -8.758 -14.055 1 92.31 199 THR B CA 1
ATOM 3939 C C . THR B 1 199 ? 3.766 -7.254 -14.023 1 92.31 199 THR B C 1
ATOM 3941 O O . THR B 1 199 ? 4.477 -6.484 -14.68 1 92.31 199 THR B O 1
ATOM 3944 N N . PRO B 1 200 ? 2.768 -6.828 -13.312 1 96.12 200 PRO B N 1
ATOM 3945 C CA . PRO B 1 200 ? 2.471 -5.391 -13.266 1 96.12 200 PRO B CA 1
ATOM 3946 C C . PRO B 1 200 ? 3.471 -4.609 -12.422 1 96.12 200 PRO B C 1
ATOM 3948 O O . PRO B 1 200 ? 4.234 -5.203 -11.656 1 96.12 200 PRO B O 1
ATOM 3951 N N . ARG B 1 201 ? 3.486 -3.354 -12.688 1 95 201 ARG B N 1
ATOM 3952 C CA . ARG B 1 201 ? 4.074 -2.412 -11.734 1 95 201 ARG B CA 1
ATOM 3953 C C . ARG B 1 201 ? 3.049 -1.972 -10.695 1 95 201 ARG B C 1
ATOM 3955 O O . ARG B 1 201 ? 1.852 -1.911 -10.984 1 95 201 ARG B O 1
ATOM 3962 N N . ALA B 1 202 ? 3.553 -1.653 -9.547 1 96.62 202 ALA B N 1
ATOM 3963 C CA . ALA B 1 202 ? 2.639 -1.243 -8.484 1 96.62 202 ALA B CA 1
ATOM 3964 C C . ALA B 1 202 ? 1.87 0.015 -8.875 1 96.62 202 ALA B C 1
ATOM 39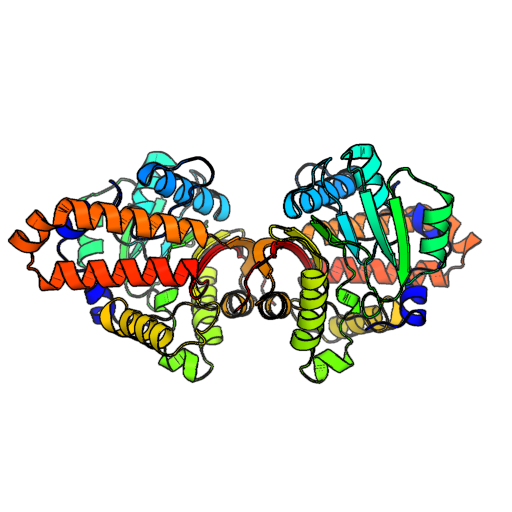66 O O . ALA B 1 202 ? 0.674 0.131 -8.594 1 96.62 202 ALA B O 1
ATOM 3967 N N . GLU B 1 203 ? 2.568 0.981 -9.508 1 95.56 203 GLU B N 1
ATOM 3968 C CA . GLU B 1 203 ? 1.913 2.223 -9.906 1 95.56 203 GLU B CA 1
ATOM 3969 C C . GLU B 1 203 ? 0.825 1.964 -10.945 1 95.56 203 GLU B C 1
ATOM 3971 O O . GLU B 1 203 ? -0.186 2.668 -10.984 1 95.56 203 GLU B O 1
ATOM 3976 N N . ASP B 1 204 ? 1.006 0.918 -11.812 1 95.69 204 ASP B N 1
ATOM 3977 C CA . ASP B 1 204 ? -0.02 0.558 -12.781 1 95.69 204 ASP B CA 1
ATOM 3978 C C . ASP B 1 204 ? -1.287 0.064 -12.086 1 95.69 204 ASP B C 1
ATOM 3980 O O . ASP B 1 204 ? -2.4 0.38 -12.516 1 95.69 204 ASP B O 1
ATOM 3984 N N . ILE B 1 205 ? -1.09 -0.699 -11.047 1 97.62 205 ILE B N 1
ATOM 3985 C CA . ILE B 1 205 ? -2.23 -1.229 -10.305 1 97.62 205 ILE B CA 1
ATOM 3986 C C . ILE B 1 205 ? -2.984 -0.086 -9.633 1 97.62 205 ILE B C 1
ATOM 3988 O O . ILE B 1 205 ? -4.211 -0.006 -9.719 1 97.62 205 ILE B O 1
ATOM 3992 N N . ILE B 1 206 ? -2.285 0.822 -9.016 1 96.75 206 ILE B N 1
ATOM 3993 C CA . ILE B 1 206 ? -2.889 1.969 -8.344 1 96.75 206 ILE B CA 1
ATOM 3994 C C . ILE B 1 206 ? -3.732 2.764 -9.336 1 96.75 206 ILE B C 1
ATOM 3996 O O . ILE B 1 206 ? -4.863 3.152 -9.031 1 96.75 206 ILE B O 1
ATOM 4000 N N . MET B 1 207 ? -3.238 2.949 -10.477 1 95.25 207 MET B N 1
ATOM 4001 C CA . MET B 1 207 ? -3.928 3.736 -11.492 1 95.25 207 MET B CA 1
ATOM 4002 C C . MET B 1 207 ? -5.125 2.973 -12.055 1 95.25 207 MET B C 1
ATOM 4004 O O . MET B 1 207 ? -6.117 3.578 -12.461 1 95.25 207 MET B O 1
ATOM 4008 N N . ALA B 1 208 ? -5.027 1.683 -12.016 1 97.12 208 ALA B N 1
ATOM 4009 C CA . ALA B 1 208 ? -6.004 0.866 -12.734 1 97.12 208 ALA B CA 1
ATOM 4010 C C . ALA B 1 208 ? -7.215 0.568 -11.859 1 97.12 208 ALA B C 1
ATOM 4012 O O . ALA B 1 208 ? -8.312 0.323 -12.367 1 97.12 208 ALA B O 1
ATOM 4013 N N . VAL B 1 209 ? -7.047 0.541 -10.578 1 96.31 209 VAL B N 1
ATOM 4014 C CA . VAL B 1 209 ? -8.125 0.094 -9.695 1 96.31 209 VAL B CA 1
ATOM 4015 C C . VAL B 1 209 ? -9.242 1.135 -9.68 1 96.31 209 VAL B C 1
ATOM 4017 O O . VAL B 1 209 ? -10.406 0.797 -9.469 1 96.31 209 VAL B O 1
ATOM 4020 N N . GLY B 1 210 ? -8.914 2.475 -9.82 1 90.25 210 GLY B N 1
ATOM 4021 C CA . GLY B 1 210 ? -9.914 3.533 -9.891 1 90.25 210 GLY B CA 1
ATOM 4022 C C . GLY B 1 210 ? -10.625 3.594 -11.227 1 90.25 210 GLY B C 1
ATOM 4023 O O . GLY B 1 210 ? -10.039 3.279 -12.266 1 90.25 210 GLY B O 1
ATOM 4024 N N . PRO B 1 211 ? -11.867 3.799 -11.227 1 92.56 211 PRO B N 1
ATOM 4025 C CA . PRO B 1 211 ? -12.734 4.309 -10.156 1 92.56 211 PRO B CA 1
ATOM 4026 C C . PRO B 1 211 ? -13.539 3.207 -9.477 1 92.56 211 PRO B C 1
ATOM 4028 O O . PRO B 1 211 ? -14.461 3.496 -8.703 1 92.56 211 PRO B O 1
ATOM 4031 N N . TYR B 1 212 ? -13.188 1.994 -9.688 1 96.69 212 TYR B N 1
ATOM 4032 C CA . TYR B 1 212 ? -14.062 0.883 -9.328 1 96.69 212 TYR B CA 1
ATOM 4033 C C . TYR B 1 212 ? -13.758 0.38 -7.922 1 96.69 212 TYR B C 1
ATOM 4035 O O . TYR B 1 212 ? -14.641 -0.122 -7.23 1 96.69 212 TYR B O 1
ATOM 4043 N N . TRP B 1 213 ? -12.562 0.534 -7.586 1 97.5 213 TRP B N 1
ATOM 4044 C CA . TRP B 1 213 ? -12.102 0.053 -6.289 1 97.5 213 TRP B CA 1
ATOM 4045 C C . TRP B 1 213 ? -11.25 1.108 -5.59 1 97.5 213 TRP B C 1
ATOM 4047 O O . TRP B 1 213 ? -10.625 1.943 -6.246 1 97.5 213 TRP B O 1
ATOM 4057 N N . GLU B 1 214 ? -11.219 1.09 -4.289 1 96.81 214 GLU B N 1
ATOM 4058 C CA . GLU B 1 214 ? -10.367 1.922 -3.443 1 96.81 214 GLU B CA 1
ATOM 4059 C C . GLU B 1 214 ? -9.297 1.088 -2.752 1 96.81 214 GLU B C 1
ATOM 4061 O O . GLU B 1 214 ? -9.594 0.05 -2.158 1 96.81 214 GLU B O 1
ATOM 4066 N N . VAL B 1 215 ? -8.055 1.497 -2.873 1 97.94 215 VAL B N 1
ATOM 4067 C CA . VAL B 1 215 ? -6.977 0.814 -2.172 1 97.94 215 VAL B CA 1
ATOM 4068 C C . VAL B 1 215 ? -7.082 1.084 -0.672 1 97.94 215 VAL B C 1
ATOM 4070 O O . VAL B 1 215 ? -7.02 2.236 -0.237 1 97.94 215 VAL B O 1
ATOM 4073 N N . MET B 1 216 ? -7.223 0.04 0.1 1 98.38 216 MET B N 1
ATOM 4074 C CA . MET B 1 216 ? -7.273 0.174 1.553 1 98.38 216 MET B CA 1
ATOM 4075 C C . MET B 1 216 ? -5.918 -0.14 2.178 1 98.38 216 MET B C 1
ATOM 4077 O O . MET B 1 216 ? -5.492 0.532 3.117 1 98.38 216 MET B O 1
ATOM 4081 N N . GLN B 1 217 ? -5.297 -1.175 1.637 1 98.62 217 GLN B N 1
ATOM 4082 C CA . GLN B 1 217 ? -4 -1.612 2.145 1 98.62 217 GLN B CA 1
ATOM 4083 C C . GLN B 1 217 ? -3.16 -2.238 1.036 1 98.62 217 GLN B C 1
ATOM 4085 O O . GLN B 1 217 ? -3.697 -2.857 0.116 1 98.62 217 GLN B O 1
ATOM 4090 N N . LEU B 1 218 ? -1.917 -2.027 1.123 1 98.62 218 LEU B N 1
ATOM 4091 C CA . LEU B 1 218 ? -0.9 -2.713 0.333 1 98.62 218 LEU B CA 1
ATOM 4092 C C . LEU B 1 218 ? 0.221 -3.234 1.225 1 98.62 218 LEU B C 1
ATOM 4094 O O . LEU B 1 218 ? 0.688 -2.527 2.119 1 98.62 218 LEU B O 1
ATOM 4098 N N . ARG B 1 219 ? 0.574 -4.488 1.104 1 98.56 219 ARG B N 1
ATOM 4099 C CA . ARG B 1 219 ? 1.78 -5.062 1.692 1 98.56 219 ARG B CA 1
ATOM 4100 C C . ARG B 1 219 ? 2.676 -5.676 0.621 1 98.56 219 ARG B C 1
ATOM 4102 O O . ARG B 1 219 ? 2.188 -6.328 -0.302 1 98.56 219 ARG B O 1
ATOM 4109 N N . THR B 1 220 ? 3.896 -5.387 0.73 1 98 220 THR B N 1
ATOM 4110 C CA . THR B 1 220 ? 4.824 -6.098 -0.142 1 98 220 THR B CA 1
ATOM 4111 C C . THR B 1 220 ? 5.5 -7.242 0.605 1 98 220 THR B C 1
ATOM 4113 O O . THR B 1 220 ? 5.66 -7.188 1.826 1 98 220 THR B O 1
ATOM 4116 N N . ARG B 1 221 ? 5.797 -8.273 -0.156 1 98.12 221 ARG B N 1
ATOM 4117 C CA . ARG B 1 221 ? 6.297 -9.523 0.399 1 98.12 221 ARG B CA 1
ATOM 4118 C C . ARG B 1 221 ? 7.535 -10 -0.358 1 98.12 221 ARG B C 1
ATOM 4120 O O . ARG B 1 221 ? 7.688 -11.195 -0.617 1 98.12 221 ARG B O 1
ATOM 4127 N N . ARG B 1 222 ? 8.359 -9.125 -0.756 1 97.19 222 ARG B N 1
ATOM 4128 C CA . ARG B 1 222 ? 9.5 -9.484 -1.592 1 97.19 222 ARG B CA 1
ATOM 4129 C C . ARG B 1 222 ? 10.352 -10.555 -0.925 1 97.19 222 ARG B C 1
ATOM 4131 O O . ARG B 1 222 ? 10.641 -11.594 -1.531 1 97.19 222 ARG B O 1
ATOM 4138 N N . GLU B 1 223 ? 10.719 -10.359 0.317 1 97.75 223 GLU B N 1
ATOM 4139 C CA . GLU B 1 223 ? 11.609 -11.281 1.021 1 97.75 223 GLU B CA 1
ATOM 4140 C C . GLU B 1 223 ? 10.906 -12.609 1.304 1 97.75 223 GLU B C 1
ATOM 4142 O O . GLU B 1 223 ? 11.555 -13.664 1.319 1 97.75 223 GLU B O 1
ATOM 4147 N N . ASP B 1 224 ? 9.625 -12.578 1.489 1 98.69 224 ASP B N 1
ATOM 4148 C CA . ASP B 1 224 ? 8.867 -13.812 1.666 1 98.69 224 ASP B CA 1
ATOM 4149 C C . ASP B 1 224 ? 8.906 -14.664 0.4 1 98.69 224 ASP B C 1
ATOM 4151 O O . ASP B 1 224 ? 8.984 -15.891 0.474 1 98.69 224 ASP B O 1
ATOM 4155 N N . TYR B 1 225 ? 8.781 -13.969 -0.717 1 98.25 225 TYR B N 1
ATOM 4156 C CA . TYR B 1 225 ? 8.812 -14.742 -1.956 1 98.25 225 TYR B CA 1
ATOM 4157 C C . TYR B 1 225 ? 10.211 -15.297 -2.217 1 98.25 225 TYR B C 1
ATOM 4159 O O . TYR B 1 225 ? 10.352 -16.406 -2.729 1 98.25 225 TYR B O 1
ATOM 4167 N N . GLU B 1 226 ? 11.242 -14.523 -1.883 1 98.19 226 GLU B N 1
ATOM 4168 C CA . GLU B 1 226 ? 12.602 -15.055 -1.944 1 98.19 226 GLU B CA 1
ATOM 4169 C C . GLU B 1 226 ? 12.734 -16.328 -1.121 1 98.19 226 GLU B C 1
ATOM 4171 O O . GLU B 1 226 ? 13.281 -17.328 -1.597 1 98.19 226 GLU B O 1
ATOM 4176 N N . ARG B 1 227 ? 12.211 -16.266 0.052 1 98.56 227 ARG B N 1
ATOM 4177 C CA . ARG B 1 227 ? 12.266 -17.422 0.939 1 98.56 227 ARG B CA 1
ATOM 4178 C C . ARG B 1 227 ? 11.445 -18.578 0.377 1 98.56 227 ARG B C 1
ATOM 4180 O O . ARG B 1 227 ? 11.875 -19.734 0.448 1 98.56 227 ARG B O 1
ATOM 4187 N N . THR B 1 228 ? 10.289 -18.281 -0.149 1 98.69 228 THR B N 1
ATOM 4188 C CA . THR B 1 228 ? 9.438 -19.312 -0.738 1 98.69 228 THR B CA 1
ATOM 4189 C C . THR B 1 228 ? 10.172 -20.047 -1.853 1 98.69 228 THR B C 1
ATOM 4191 O O . THR B 1 228 ? 10.234 -21.281 -1.857 1 98.69 228 THR B O 1
ATOM 4194 N N . THR B 1 229 ? 10.758 -19.281 -2.791 1 98.25 229 THR B N 1
ATOM 4195 C CA . THR B 1 229 ? 11.445 -19.906 -3.92 1 98.25 229 THR B CA 1
ATOM 4196 C C . THR B 1 229 ? 12.703 -20.625 -3.455 1 98.25 229 THR B C 1
ATOM 4198 O O . THR B 1 229 ? 13.094 -21.641 -4.047 1 98.25 229 THR B O 1
ATOM 4201 N N . THR B 1 230 ? 13.328 -20.156 -2.367 1 98.69 230 THR B N 1
ATOM 4202 C CA . THR B 1 230 ? 14.469 -20.859 -1.784 1 98.69 230 THR B CA 1
ATOM 4203 C C . THR B 1 230 ? 14.039 -22.219 -1.247 1 98.69 230 THR B C 1
ATOM 4205 O O . THR B 1 230 ? 14.719 -23.219 -1.472 1 98.69 230 THR B O 1
ATOM 4208 N N . HIS B 1 231 ? 12.922 -22.234 -0.523 1 98.69 231 HIS B N 1
ATOM 4209 C CA . HIS B 1 231 ? 12.367 -23.5 -0.072 1 98.69 231 HIS B CA 1
ATOM 4210 C C . HIS B 1 231 ? 12.078 -24.422 -1.249 1 98.69 231 HIS B C 1
ATOM 4212 O O . HIS B 1 231 ? 12.398 -25.609 -1.202 1 98.69 231 HIS B O 1
ATOM 4218 N N . TRP B 1 232 ? 11.445 -23.891 -2.295 1 98.38 232 TRP B N 1
ATOM 4219 C CA . TRP B 1 232 ? 11.125 -24.688 -3.48 1 98.38 232 TRP B CA 1
ATOM 4220 C C . TRP B 1 232 ? 12.375 -25.297 -4.09 1 98.38 232 TRP B C 1
ATOM 4222 O O . TRP B 1 232 ? 12.414 -26.484 -4.391 1 98.38 232 TRP B O 1
ATOM 4232 N N . ARG B 1 233 ? 13.406 -24.484 -4.258 1 98.5 233 ARG B N 1
ATOM 4233 C CA . ARG B 1 233 ? 14.633 -24.969 -4.887 1 98.5 233 ARG B CA 1
ATOM 4234 C C . ARG B 1 233 ? 15.305 -26.031 -4.027 1 98.5 233 ARG B C 1
ATOM 4236 O O . ARG B 1 233 ? 15.812 -27.031 -4.551 1 98.5 233 ARG B O 1
ATOM 4243 N N . THR B 1 234 ? 15.344 -25.781 -2.75 1 98.56 234 THR B N 1
ATOM 4244 C CA . THR B 1 234 ? 15.93 -26.75 -1.835 1 98.56 234 THR B CA 1
ATOM 4245 C C . THR B 1 234 ? 15.227 -28.109 -1.961 1 98.56 234 THR B C 1
ATOM 4247 O O . THR B 1 234 ? 15.883 -29.141 -2.057 1 98.56 234 THR B O 1
ATOM 4250 N N . ARG B 1 235 ? 13.961 -28.109 -1.995 1 98.31 235 ARG B N 1
ATOM 4251 C CA . ARG B 1 235 ? 13.18 -29.328 -2.109 1 98.31 235 ARG B CA 1
ATOM 4252 C C . ARG B 1 235 ? 13.352 -29.969 -3.484 1 98.31 235 ARG B C 1
ATOM 4254 O O . ARG B 1 235 ? 13.438 -31.188 -3.602 1 98.31 235 ARG B O 1
ATOM 4261 N N . LEU B 1 236 ? 13.375 -29.094 -4.504 1 98.31 236 LEU B N 1
ATOM 4262 C CA . LEU B 1 236 ? 13.617 -29.594 -5.855 1 98.31 236 LEU B CA 1
ATOM 4263 C C . LEU B 1 236 ? 14.938 -30.359 -5.926 1 98.31 236 LEU B C 1
ATOM 4265 O O . LEU B 1 236 ? 14.992 -31.469 -6.441 1 98.31 236 LEU B O 1
ATOM 4269 N N . ARG B 1 237 ? 15.961 -29.781 -5.391 1 98.44 237 ARG B N 1
ATOM 4270 C CA . ARG B 1 237 ? 17.297 -30.375 -5.441 1 98.44 237 ARG B CA 1
ATOM 4271 C C . ARG B 1 237 ? 17.375 -31.641 -4.598 1 98.44 237 ARG B C 1
ATOM 4273 O O . ARG B 1 237 ? 18.125 -32.562 -4.934 1 98.44 237 ARG B O 1
ATOM 4280 N N . ALA B 1 238 ? 16.641 -31.688 -3.541 1 98.5 238 ALA B N 1
ATOM 4281 C CA . ALA B 1 238 ? 16.594 -32.875 -2.705 1 98.5 238 ALA B CA 1
ATOM 4282 C C . ALA B 1 238 ? 16.016 -34.062 -3.471 1 98.5 238 ALA B C 1
ATOM 4284 O O . ALA B 1 238 ? 16.25 -35.219 -3.117 1 98.5 238 ALA B O 1
ATOM 4285 N N . HIS B 1 239 ? 15.266 -33.781 -4.496 1 98.44 239 HIS B N 1
ATOM 4286 C CA . HIS B 1 239 ? 14.633 -34.844 -5.277 1 98.44 239 HIS B CA 1
ATOM 4287 C C . HIS B 1 239 ? 15.234 -34.938 -6.676 1 98.44 239 HIS B C 1
ATOM 4289 O O . HIS B 1 239 ? 14.57 -35.375 -7.617 1 98.44 239 HIS B O 1
ATOM 4295 N N . GLU B 1 240 ? 16.438 -34.469 -6.836 1 98.31 240 GLU B N 1
ATOM 4296 C CA . GLU B 1 240 ? 17.078 -34.406 -8.148 1 98.31 240 GLU B CA 1
ATOM 4297 C C . GLU B 1 240 ? 17.094 -35.75 -8.828 1 98.31 240 GLU B C 1
ATOM 4299 O O . GLU B 1 240 ? 16.703 -35.875 -9.992 1 98.31 240 GLU B O 1
ATOM 4304 N N . GLU B 1 241 ? 17.547 -36.781 -8.125 1 98.31 241 GLU B N 1
ATOM 4305 C CA . GLU B 1 241 ? 17.688 -38.125 -8.719 1 98.31 241 GLU B CA 1
ATOM 4306 C C . GLU B 1 241 ? 16.344 -38.625 -9.227 1 98.31 241 GLU B C 1
ATOM 4308 O O . GLU B 1 241 ? 16.25 -39.125 -10.352 1 98.31 241 GLU B O 1
ATOM 4313 N N . GLU B 1 242 ? 15.375 -38.469 -8.406 1 98.06 242 GLU B N 1
ATOM 4314 C CA . GLU B 1 242 ? 14.039 -38.938 -8.789 1 98.06 242 GLU B CA 1
ATOM 4315 C C . GLU B 1 242 ? 13.531 -38.156 -10.008 1 98.06 242 GLU B C 1
ATOM 4317 O O . GLU B 1 242 ? 12.969 -38.75 -10.93 1 98.06 242 GLU B O 1
ATOM 4322 N N . ILE B 1 243 ? 13.734 -36.875 -10.086 1 97.44 243 ILE B N 1
ATOM 4323 C CA . ILE B 1 243 ? 13.25 -36 -11.164 1 97.44 243 ILE B CA 1
ATOM 4324 C C . ILE B 1 243 ? 13.984 -36.344 -12.461 1 97.44 243 ILE B C 1
ATOM 4326 O O . ILE B 1 243 ? 13.352 -36.5 -13.508 1 97.44 243 ILE B O 1
ATOM 4330 N N . ARG B 1 244 ? 15.281 -36.5 -12.367 1 97.44 244 ARG B N 1
ATOM 4331 C CA . ARG B 1 244 ? 16.047 -36.844 -13.555 1 97.44 244 ARG B CA 1
ATOM 4332 C C . ARG B 1 244 ? 15.648 -38.219 -14.102 1 97.44 244 ARG B C 1
ATOM 4334 O O . ARG B 1 244 ? 15.594 -38.406 -15.32 1 97.44 244 ARG B O 1
ATOM 4341 N N . ASP B 1 245 ? 15.328 -39.156 -13.211 1 97.75 245 ASP B N 1
ATOM 4342 C CA . ASP B 1 245 ? 14.945 -40.5 -13.609 1 97.75 245 ASP B CA 1
ATOM 4343 C C . ASP B 1 245 ? 13.555 -40.5 -14.242 1 97.75 245 ASP B C 1
ATOM 4345 O O . ASP B 1 245 ? 13.344 -41.156 -15.273 1 97.75 245 ASP B O 1
ATOM 4349 N N . ARG B 1 246 ? 12.648 -39.75 -13.695 1 96.56 246 ARG B N 1
ATOM 4350 C CA . ARG B 1 246 ? 11.25 -39.844 -14.094 1 96.56 246 ARG B CA 1
ATOM 4351 C C . ARG B 1 246 ? 10.938 -38.844 -15.227 1 96.56 246 ARG B C 1
ATOM 4353 O O . ARG B 1 246 ? 10.102 -39.156 -16.094 1 96.56 246 ARG B O 1
ATOM 4360 N N . TRP B 1 247 ? 11.492 -37.625 -15.234 1 94.94 247 TRP B N 1
ATOM 4361 C CA . TRP B 1 247 ? 11.07 -36.594 -16.172 1 94.94 247 TRP B CA 1
ATOM 4362 C C . TRP B 1 247 ? 12.25 -36.125 -17.031 1 94.94 247 TRP B C 1
ATOM 4364 O O . TRP B 1 247 ? 12.07 -35.406 -18 1 94.94 247 TRP B O 1
ATOM 4374 N N . GLY B 1 248 ? 13.539 -36.531 -16.672 1 95.19 248 GLY B N 1
ATOM 4375 C CA . GLY B 1 248 ? 14.695 -36.188 -17.484 1 95.19 248 GLY B CA 1
ATOM 4376 C C . GLY B 1 248 ? 15.531 -35.062 -16.859 1 95.19 248 GLY B C 1
ATOM 4377 O O . GLY B 1 248 ? 15.031 -34.25 -16.094 1 95.19 248 GLY B O 1
ATOM 4378 N N . GLY B 1 249 ? 16.734 -35 -17.297 1 95.88 249 GLY B N 1
ATOM 4379 C CA . GLY B 1 249 ? 17.688 -34 -16.781 1 95.88 249 GLY B CA 1
ATOM 4380 C C . GLY B 1 249 ? 17.391 -32.594 -17.219 1 95.88 249 GLY B C 1
ATOM 4381 O O . GLY B 1 249 ? 17.656 -31.641 -16.484 1 95.88 249 GLY B O 1
ATOM 4382 N N . ASP B 1 250 ? 16.859 -32.469 -18.406 1 95.56 250 ASP B N 1
ATOM 4383 C CA . ASP B 1 250 ? 16.562 -31.156 -18.953 1 95.56 250 ASP B CA 1
ATOM 4384 C C . ASP B 1 250 ? 15.523 -30.438 -18.109 1 95.56 250 ASP B C 1
ATOM 4386 O O . ASP B 1 250 ? 15.641 -29.234 -17.859 1 95.56 250 ASP B O 1
ATOM 4390 N N . LEU B 1 251 ? 14.531 -31.203 -17.688 1 94.31 251 LEU B N 1
ATOM 4391 C CA . LEU B 1 251 ? 13.484 -30.594 -16.859 1 94.31 251 LEU B CA 1
ATOM 4392 C C . LEU B 1 251 ? 14.055 -30.125 -15.523 1 94.31 251 LEU B C 1
ATOM 4394 O O . LEU B 1 251 ? 13.781 -29 -15.086 1 94.31 251 LEU B O 1
ATOM 4398 N N . PHE B 1 252 ? 14.82 -30.953 -14.906 1 96.5 252 PHE B N 1
ATOM 4399 C CA . PHE B 1 252 ? 15.438 -30.578 -13.633 1 96.5 252 PHE B CA 1
ATOM 4400 C C . PHE B 1 252 ? 16.281 -29.312 -13.797 1 96.5 252 PHE B C 1
ATOM 4402 O O . PHE B 1 252 ? 16.156 -28.375 -13 1 96.5 252 PHE B O 1
ATOM 4409 N N . ASP B 1 253 ? 17.141 -29.281 -14.852 1 97.25 253 ASP B N 1
ATOM 4410 C CA . ASP B 1 253 ? 18.047 -28.156 -15.07 1 97.25 253 ASP B CA 1
ATOM 4411 C C . ASP B 1 253 ? 17.266 -26.859 -15.305 1 97.25 253 ASP B C 1
ATOM 4413 O O . ASP B 1 253 ? 17.641 -25.797 -14.812 1 97.25 253 ASP B O 1
ATOM 4417 N N . THR B 1 254 ? 16.234 -26.953 -16.016 1 94.5 254 THR B N 1
ATOM 4418 C CA . THR B 1 254 ? 15.406 -25.797 -16.328 1 94.5 254 THR B CA 1
ATOM 4419 C C . THR B 1 254 ? 14.773 -25.234 -15.062 1 94.5 254 THR B C 1
ATOM 4421 O O . THR B 1 254 ? 14.836 -24.016 -14.82 1 94.5 254 THR B O 1
ATOM 4424 N N . TYR B 1 255 ? 14.211 -26.062 -14.219 1 95.88 255 TYR B N 1
ATOM 4425 C CA . TYR B 1 255 ? 13.5 -25.578 -13.039 1 95.88 255 TYR B CA 1
ATOM 4426 C C . TYR B 1 255 ? 14.477 -25.156 -11.953 1 95.88 255 TYR B C 1
ATOM 4428 O O . TYR B 1 255 ? 14.188 -24.234 -11.18 1 95.88 255 TYR B O 1
ATOM 4436 N N . ASP B 1 256 ? 15.609 -25.812 -11.891 1 97.5 256 ASP B N 1
ATOM 4437 C CA . ASP B 1 256 ? 16.656 -25.328 -10.992 1 97.5 256 ASP B CA 1
ATOM 4438 C C . ASP B 1 256 ? 17.109 -23.922 -11.383 1 97.5 256 ASP B C 1
ATOM 4440 O O . ASP B 1 256 ? 17.281 -23.062 -10.523 1 97.5 256 ASP B O 1
ATOM 4444 N N . ARG B 1 257 ? 17.281 -23.734 -12.695 1 96.12 257 ARG B N 1
ATOM 4445 C CA . ARG B 1 257 ? 17.656 -22.406 -13.203 1 96.12 257 ARG B CA 1
ATOM 4446 C C . ARG B 1 257 ? 16.547 -21.391 -12.938 1 96.12 257 ARG B C 1
ATOM 4448 O O . ARG B 1 257 ? 16.812 -20.266 -12.523 1 96.12 257 ARG B O 1
ATOM 4455 N N . TYR B 1 258 ? 15.352 -21.828 -13.195 1 94.56 258 TYR B N 1
ATOM 4456 C CA . TYR B 1 258 ? 14.172 -20.984 -12.977 1 94.56 258 TYR B CA 1
ATOM 4457 C C . TYR B 1 258 ? 14.117 -20.5 -11.531 1 94.56 258 TYR B C 1
ATOM 4459 O O . TYR B 1 258 ? 14.031 -19.297 -11.289 1 94.56 258 TYR B O 1
ATOM 4467 N N . LEU B 1 259 ? 14.211 -21.375 -10.602 1 97.06 259 LEU B N 1
ATOM 4468 C CA . LEU B 1 259 ? 14.094 -21.016 -9.195 1 97.06 259 LEU B CA 1
ATOM 4469 C C . LEU B 1 259 ? 15.297 -20.203 -8.742 1 97.06 259 LEU B C 1
ATOM 4471 O O . LEU B 1 259 ? 15.164 -19.281 -7.922 1 97.06 259 LEU B O 1
ATOM 4475 N N . THR B 1 260 ? 16.5 -20.5 -9.273 1 96.81 260 THR B N 1
ATOM 4476 C CA . THR B 1 260 ? 17.688 -19.703 -8.992 1 96.81 260 THR B CA 1
ATOM 4477 C C . THR B 1 260 ? 17.5 -18.266 -9.469 1 96.81 260 THR B C 1
ATOM 4479 O O . THR B 1 260 ? 17.828 -17.328 -8.758 1 96.81 260 THR B O 1
ATOM 4482 N N . CYS B 1 261 ? 16.938 -18.125 -10.641 1 94.38 261 CYS B N 1
ATOM 4483 C CA . CYS B 1 261 ? 16.688 -16.812 -11.203 1 94.38 261 CYS B CA 1
ATOM 4484 C C . CYS B 1 261 ? 15.688 -16.031 -10.344 1 94.38 261 CYS B C 1
ATOM 4486 O O . CYS B 1 261 ? 15.859 -14.844 -10.109 1 94.38 261 CYS B O 1
ATOM 4488 N N . CYS B 1 262 ? 14.672 -16.734 -9.891 1 95.19 262 CYS B N 1
ATOM 4489 C CA . CYS B 1 262 ? 13.672 -16.094 -9.047 1 95.19 262 CYS B CA 1
ATOM 4490 C C . CYS B 1 262 ? 14.297 -15.594 -7.742 1 95.19 262 CYS B C 1
ATOM 4492 O O . CYS B 1 262 ? 14.109 -14.438 -7.359 1 95.19 262 CYS B O 1
ATOM 4494 N N . ILE B 1 263 ? 15.07 -16.469 -7.102 1 97.25 263 ILE B N 1
ATOM 4495 C CA . ILE B 1 263 ? 15.727 -16.125 -5.848 1 97.25 263 ILE B CA 1
ATOM 4496 C C . ILE B 1 263 ? 16.578 -14.867 -6.043 1 97.25 263 ILE B C 1
ATOM 4498 O O . ILE B 1 263 ? 16.469 -13.914 -5.262 1 97.25 263 ILE B O 1
ATOM 4502 N N . ASN B 1 264 ? 17.344 -14.836 -7.105 1 94.44 264 ASN B N 1
ATOM 4503 C CA . ASN B 1 264 ? 18.219 -13.703 -7.391 1 94.44 264 ASN B CA 1
ATOM 4504 C C . ASN B 1 264 ? 17.422 -12.438 -7.695 1 94.44 264 ASN B C 1
ATOM 4506 O O . ASN B 1 264 ? 17.812 -11.344 -7.297 1 94.44 264 ASN B O 1
ATOM 4510 N N . SER B 1 265 ? 16.344 -12.57 -8.391 1 93.31 265 SER B N 1
ATOM 4511 C CA . SER B 1 265 ? 15.539 -11.422 -8.789 1 93.31 265 SER B CA 1
ATOM 4512 C C . SER B 1 265 ? 14.891 -10.766 -7.574 1 93.31 265 SER B C 1
ATOM 4514 O O . SER B 1 265 ? 14.789 -9.539 -7.504 1 93.31 265 SER B O 1
ATOM 4516 N N . PHE B 1 266 ? 14.43 -11.586 -6.66 1 95.19 266 PHE B N 1
ATOM 4517 C CA . PHE B 1 266 ? 13.852 -11.039 -5.438 1 95.19 266 PHE B CA 1
ATOM 4518 C C . PHE B 1 266 ? 14.93 -10.406 -4.562 1 95.19 266 PHE B C 1
ATOM 4520 O O . PHE B 1 266 ? 14.742 -9.32 -4.02 1 95.19 266 PHE B O 1
ATOM 4527 N N . ALA B 1 267 ? 16.047 -11.055 -4.48 1 94 267 ALA B N 1
ATOM 4528 C CA . ALA B 1 267 ? 17.156 -10.57 -3.656 1 94 267 ALA B CA 1
ATOM 4529 C C . ALA B 1 267 ? 17.641 -9.211 -4.145 1 94 267 ALA B C 1
ATOM 4531 O O . ALA B 1 267 ? 17.984 -8.336 -3.338 1 94 267 ALA B O 1
ATOM 4532 N N . ARG B 1 268 ? 17.641 -9.055 -5.445 1 90.75 268 ARG B N 1
ATOM 4533 C CA . ARG B 1 268 ? 18.188 -7.844 -6.047 1 90.75 268 ARG B CA 1
ATOM 4534 C C . ARG B 1 268 ? 17.094 -6.82 -6.316 1 90.75 268 ARG B C 1
ATOM 4536 O O . ARG B 1 268 ? 17.344 -5.773 -6.914 1 90.75 268 ARG B O 1
ATOM 4543 N N . ARG B 1 269 ? 15.859 -7.121 -5.957 1 91.62 269 ARG B N 1
ATOM 4544 C CA . ARG B 1 269 ? 14.711 -6.223 -6.008 1 91.62 269 ARG B CA 1
ATOM 4545 C C . ARG B 1 269 ? 14.297 -5.945 -7.449 1 91.62 269 ARG B C 1
ATOM 4547 O O . ARG B 1 269 ? 13.812 -4.855 -7.766 1 91.62 269 ARG B O 1
ATOM 4554 N N . HIS B 1 270 ? 14.586 -6.918 -8.344 1 90.88 270 HIS B N 1
ATOM 4555 C CA . HIS B 1 270 ? 14.07 -6.836 -9.703 1 90.88 270 HIS B CA 1
ATOM 4556 C C . HIS B 1 270 ? 12.594 -7.219 -9.75 1 90.88 270 HIS B C 1
ATOM 4558 O O . HIS B 1 270 ? 11.867 -6.793 -10.656 1 90.88 270 HIS B O 1
ATOM 4564 N N . MET B 1 271 ? 12.242 -8 -8.773 1 93.31 271 MET B N 1
ATOM 4565 C CA . MET B 1 271 ? 10.859 -8.438 -8.617 1 93.31 271 MET B CA 1
ATOM 4566 C C . MET B 1 271 ? 10.398 -8.297 -7.172 1 93.31 271 MET B C 1
ATOM 4568 O O . MET B 1 271 ? 11.219 -8.281 -6.258 1 93.31 271 MET B O 1
ATOM 4572 N N . SER B 1 272 ? 9.219 -8.133 -7.02 1 95.56 272 SER B N 1
ATOM 4573 C CA . SER B 1 272 ? 8.57 -8.133 -5.711 1 95.56 272 SER B CA 1
ATOM 4574 C C . SER B 1 272 ? 7.199 -8.797 -5.773 1 95.56 272 SER B C 1
ATOM 4576 O O . SER B 1 272 ? 6.848 -9.414 -6.781 1 95.56 272 SER B O 1
ATOM 4578 N N . LEU B 1 273 ? 6.566 -8.922 -4.676 1 97.75 273 LEU B N 1
ATOM 4579 C CA . LEU B 1 273 ? 5.199 -9.414 -4.539 1 97.75 273 LEU B CA 1
ATOM 4580 C C . LEU B 1 273 ? 4.363 -8.461 -3.693 1 97.75 273 LEU B C 1
ATOM 4582 O O . LEU B 1 273 ? 4.871 -7.848 -2.75 1 97.75 273 LEU B O 1
ATOM 4586 N N . SER B 1 274 ? 3.156 -8.336 -4.066 1 98.12 274 SER B N 1
ATOM 4587 C CA . SER B 1 274 ? 2.291 -7.438 -3.311 1 98.12 274 SER B CA 1
ATOM 4588 C C . SER B 1 274 ? 0.946 -8.086 -3.006 1 98.12 274 SER B C 1
ATOM 4590 O O . SER B 1 274 ? 0.462 -8.914 -3.779 1 98.12 274 SER B O 1
ATOM 4592 N N . GLN B 1 275 ? 0.396 -7.738 -1.913 1 98.88 275 GLN B N 1
ATOM 4593 C CA . GLN B 1 275 ? -0.961 -8.07 -1.491 1 98.88 275 GLN B CA 1
ATOM 4594 C C . GLN B 1 275 ? -1.802 -6.809 -1.303 1 98.88 275 GLN B C 1
ATOM 4596 O O . GLN B 1 275 ? -1.373 -5.863 -0.636 1 98.88 275 GLN B O 1
ATOM 4601 N N . TRP B 1 276 ? -2.955 -6.777 -1.937 1 98.88 276 TRP B N 1
ATOM 4602 C CA . TRP B 1 276 ? -3.797 -5.586 -1.951 1 98.88 276 TRP B CA 1
ATOM 4603 C C . TRP B 1 276 ? -5.156 -5.871 -1.326 1 98.88 276 TRP B C 1
ATOM 4605 O O . TRP B 1 276 ? -5.797 -6.879 -1.646 1 98.88 276 TRP B O 1
ATOM 4615 N N . CYS B 1 277 ? -5.578 -5.043 -0.416 1 98.94 277 CYS B N 1
ATOM 4616 C CA . CYS B 1 277 ? -6.957 -4.961 0.049 1 98.94 277 CYS B CA 1
ATOM 4617 C C . CYS B 1 277 ? -7.711 -3.848 -0.67 1 98.94 277 CYS B C 1
ATOM 4619 O O . CYS B 1 277 ? -7.406 -2.668 -0.487 1 98.94 277 CYS B O 1
ATOM 4621 N N . LEU B 1 278 ? -8.648 -4.184 -1.489 1 98.88 278 LEU B N 1
ATOM 4622 C CA . LEU B 1 278 ? -9.422 -3.223 -2.264 1 98.88 278 LEU B CA 1
ATOM 4623 C C . LEU B 1 278 ? -10.891 -3.236 -1.838 1 98.88 278 LEU B C 1
ATOM 4625 O O . LEU B 1 278 ? -11.477 -4.305 -1.651 1 98.88 278 LEU B O 1
ATOM 4629 N N . ARG B 1 279 ? -11.414 -2.104 -1.666 1 98.5 279 ARG B N 1
ATOM 4630 C CA . ARG B 1 279 ? -12.828 -1.97 -1.33 1 98.5 279 ARG B CA 1
ATOM 4631 C C . ARG B 1 279 ? -13.633 -1.476 -2.527 1 98.5 279 ARG B C 1
ATOM 4633 O O . ARG B 1 279 ? -13.242 -0.511 -3.188 1 98.5 279 ARG B O 1
ATOM 4640 N N . ARG B 1 280 ? -14.734 -2.098 -2.791 1 98.38 280 ARG B N 1
ATOM 4641 C CA . ARG B 1 280 ? -15.578 -1.724 -3.92 1 98.38 280 ARG B CA 1
ATOM 4642 C C . ARG B 1 280 ? -16.078 -0.292 -3.775 1 98.38 280 ARG B C 1
ATOM 4644 O O . ARG B 1 280 ? -16.531 0.109 -2.695 1 98.38 280 ARG B O 1
ATOM 4651 N N . VAL B 1 281 ? -15.938 0.486 -4.789 1 96.69 281 VAL B N 1
ATOM 4652 C CA . VAL B 1 281 ? -16.594 1.787 -4.859 1 96.69 281 VAL B CA 1
ATOM 4653 C C . VAL B 1 281 ? -18.016 1.62 -5.395 1 96.69 281 VAL B C 1
ATOM 4655 O O . VAL B 1 281 ? -18.219 1.426 -6.598 1 96.69 281 VAL B O 1
ATOM 4658 N N . ASP B 1 282 ? -18.969 1.733 -4.637 1 95.75 282 ASP B N 1
ATOM 4659 C CA . ASP B 1 282 ? -20.328 1.345 -4.977 1 95.75 282 ASP B CA 1
ATOM 4660 C C . ASP B 1 282 ? -20.953 2.326 -5.969 1 95.75 282 ASP B C 1
ATOM 4662 O O . ASP B 1 282 ? -21.766 1.938 -6.809 1 95.75 282 ASP B O 1
ATOM 4666 N N . GLU B 1 283 ? -20.562 3.664 -5.879 1 88.25 283 GLU B N 1
ATOM 4667 C CA . GLU B 1 283 ? -21.031 4.68 -6.82 1 88.25 283 GLU B CA 1
ATOM 4668 C C . GLU B 1 283 ? -19.859 5.395 -7.48 1 88.25 283 GLU B C 1
ATOM 4670 O O . GLU B 1 283 ? -19.516 6.516 -7.105 1 88.25 283 GLU B O 1
ATOM 4675 N N . PRO B 1 284 ? -19.391 4.688 -8.445 1 76.31 284 PRO B N 1
ATOM 4676 C CA . PRO B 1 284 ? -18.234 5.312 -9.094 1 76.31 284 PRO B CA 1
ATOM 4677 C C . PRO B 1 284 ? -18.625 6.488 -9.984 1 76.31 284 PRO B C 1
ATOM 4679 O O . PRO B 1 284 ? -19.719 6.492 -10.562 1 76.31 284 PRO B O 1
ATOM 4682 N N . GLU B 1 285 ? -18.109 7.707 -9.836 1 67 285 GLU B N 1
ATOM 4683 C CA . GLU B 1 285 ? -18.453 8.867 -10.648 1 67 285 GLU B CA 1
ATOM 4684 C C . GLU B 1 285 ? -17.984 8.68 -12.094 1 67 285 GLU B C 1
ATOM 4686 O O . GLU B 1 285 ? -17 7.984 -12.352 1 67 285 GLU B O 1
#

Sequence (570 aa):
MSSKAEIAVSYDLDPEFYRLWLDSRMNYTCGVFDDTDDLDTAQLAKLAVLHEFARIAPDRTVLDIGCGWGNNLAYLTQERDVARAHGITLSQAQYDDIVRRDLPGVTVSCVDYRDFTPEYAFDAVQSICMIEHVCTPEDARAGRAVARYRDYFRRAWTWTNPGAYFALQTGLRDRLPRRAAEARELRWLGETIFPGGMTPRAEDIIMAVGPYWEVMQLRTRREDYERTTTHWRTRLRAHEEEIRDRWGGDLFDTYDRYLTCCINSFARRHMSLSQWCLRRVDEPEMSSKAEIAVSYDLDPEFYRLWLDSRMNYTCGVFDDTDDLDTAQLAKLAVLHEFARIAPDRTVLDIGCGWGNNLAYLTQERDVARAHGITLSQAQYDDIVRRDLPGVTVSCVDYRDFTPEYAFDAVQSICMIEHVCTPEDARAGRAVARYRDYFRRAWTWTNPGAYFALQTGLRDRLPRRAAEARELRWLGETIFPGGMTPRAEDIIMAVGPYWEVMQLRTRREDYERTTTHWRTRLRAHEEEIRDRWGGDLFDTYDRYLTCCINSFARRHMSLSQWCLRRVDEPE

Secondary structure (DSSP, 8-state):
---HHHHHHHH-S-HHHHHTTS-TT---S----SS---HHHHHHHHHHHHHHHTT--TT-EEEEET-TTSHHHHHHHHTS--SEEEEEES-HHHHHHHHHHT-TTEEEEES-GGG---SS-EEEEEEES-GGGTS-HHHHHTT-HHHHHHHHHHHHHHTEEEEEEEEEEEEEE----SSHHHHHHHHHHHHHTSTT--PPPHHHHHHHHTTTEEEEEEEE-HHHHHHHHHHHHHHHHHTHHHHHHHT-HHHHHHHHHHHHHHHHHHHTTSEEEEEEEEEE-SS--/---HHHHHHHH-S-HHHHHTTS-TT---S----SS---HHHHHHHHHHHHHHHTT--TT-EEEEET-TTSHHHHHHHHTS--SEEEEEES-HHHHHHHHHHT-TTEEEEES-GGG---SS-EEEEEEES-GGGTS-HHHHHTT-HHHHHHHHHHHHHHTEEEEEEEEEEEEEE----SSHHHHHHHHHHHHHTSTT--PPPHHHHHHHHTTTEEEEEEEE-HHHHHHHHHHHHHHHHHTHHHHHHHH-HHHHHHHHHHHHHHHHHHHTTSEEEEEEEEEE-SS--

Organism: Nocardia brasiliensis (strain ATCC 700358 / HUJEG-1) (NCBI:txid1133849)

Nearest PDB structures (foldseek):
  1tpy-assembly1_A  TM=9.065E-01  e=8.744E-24  Mycobacterium tuberculosis
  8t1a-assembly2_B  TM=8.872E-01  e=3.043E-22  Mycobacterium tuberculosis H37Rv
  1l1e-assembly1_A  TM=8.635E-01  e=3.228E-22  Mycobacterium tuberculosis
  7l9u-assembly1_A  TM=8.646E-01  e=7.391E-22  Mycobacterium tuberculosis H37Rv
  2fk8-assembly1_A  TM=8.495E-01  e=2.729E-20  Mycobacterium tuberculosis H37Rv